Protein AF-A0A6N6RHZ3-F1 (afdb_monomer)

pLDDT: mean 73.31, std 21.31, range [30.48, 98.81]

Sequence (665 aa):
MYFFDSHFHVQNLTHPNIENFIDRLRNESRIARLLTEEISESFINNAINIAAFSAPLVLPLLGVLGPVAGLVRLINRVFDRDEDAKPTKAHLYIINLLLLMNRPIDVYLEEVNEDVLKLIQLEALKIGNQSFDKVAVSALIMDYTDRDYTQSEAISNFQYARVGKPVVRQTEDLLTGMKRFNESQGNNVKLTVMPFLGMNPENYGFVDDQPKKVQLPIHLNLNSLPDAWVTGPAMKLLYTPSTKLLVWTQDSMSQTEFDALTNALQTDGVSEEVVRRAKALLTDLQMSVGGERSVKQVYITQKFNIPSSLEGKCKVEDAEGGGVHLNWTAADMTEIDRKALQNAIPKPNEHSDAKARAERAYNLGRVEFLFKQLDAQHNSDTPTLNELLDKYFGDAPPSIQTLESNQTAWTGKMEDVGRGVFLGVKLYPPLGFDPYPEGTPDINPRKARVLHLYSFCSQRGIPLTVHTSSGGFQLMSSERHELYTSPKRWLPVMERFPNLRINFAHCGIQNADMDSDHDWKKILFEQIICKPVKPHGMSASDWSDLLENPNTDPSEISWAHPNAYADLSDLLNTKEAYKQFSRGMRALDLTDVQWKHLRSRLLFGSDFMINLRECASYVDYISQYTINKYDVWADVSGDRLKFNDDDFRFQMAHTNPMRFHFGGI

Solvent-accessible surface area (backbone atoms only — not comparable to full-atom values): 37389 Å² total; per-residue (Å²): 92,62,37,37,30,68,30,24,49,76,72,36,68,71,44,58,46,61,64,55,52,50,54,46,60,58,70,34,69,69,51,58,54,37,63,70,44,74,61,54,69,69,57,55,51,50,56,49,53,60,52,58,75,48,75,88,53,66,74,63,44,64,69,44,46,57,58,49,51,51,47,48,29,50,49,26,53,70,61,78,40,62,58,86,56,78,74,23,55,35,52,57,18,46,51,50,37,53,56,52,23,69,40,58,58,23,61,47,51,46,58,51,30,53,38,52,47,50,29,47,76,67,69,40,43,27,38,79,94,48,68,36,72,30,40,36,34,27,29,47,39,68,37,52,60,55,76,79,71,67,69,56,81,89,48,70,79,45,93,78,67,67,76,41,39,43,38,69,59,52,48,50,48,46,45,51,15,42,22,52,34,58,68,71,45,64,91,71,70,38,59,43,78,39,32,20,48,36,50,51,63,81,81,38,44,53,97,83,65,60,94,63,68,55,70,50,75,46,82,60,59,77,87,42,51,46,69,93,73,52,76,66,103,68,87,85,88,79,80,51,93,92,70,82,59,85,87,87,90,70,100,73,82,56,70,73,57,53,54,53,55,57,52,58,52,70,73,68,85,56,57,67,71,56,50,52,52,52,50,52,54,52,51,55,56,63,69,51,78,84,63,98,73,87,84,91,83,85,87,84,88,69,78,81,75,68,54,77,93,42,65,84,37,52,41,84,43,82,36,94,88,76,34,42,29,39,40,35,72,59,94,81,79,47,77,66,57,52,53,51,52,57,68,62,51,72,64,62,52,101,82,53,55,75,62,47,49,52,50,42,52,50,52,46,40,51,52,52,36,50,52,52,52,52,52,56,71,68,39,90,81,61,65,32,51,63,58,52,47,49,45,32,43,58,78,44,51,43,53,72,68,46,36,62,72,34,47,58,62,64,81,88,49,76,88,72,57,46,58,23,56,38,51,31,39,22,37,50,21,37,50,72,36,61,74,60,46,74,74,52,48,91,80,25,58,65,30,41,41,49,51,48,52,50,50,51,25,31,76,32,48,30,21,34,38,32,54,14,29,63,62,80,74,64,79,63,56,69,69,58,32,46,54,33,16,33,46,71,44,42,50,69,52,42,72,74,41,33,66,31,27,35,30,36,30,42,55,33,29,49,86,84,43,47,43,57,82,45,71,39,38,43,40,38,45,50,65,40,48,44,22,71,50,82,61,88,90,61,52,74,64,64,50,50,54,53,43,62,32,76,79,46,55,52,85,81,52,52,51,57,21,79,35,39,33,29,23,48,29,67,51,70,87,44,34,64,40,45,50,30,38,52,50,18,58,66,64,52,93,63,44,56,25,36,52,59,41,45,60,63,28,35,29,34,20,50,32,35,58,68,37,25,55,80,36,92,43,71,51,56,55,50,41,64,74,31,42,87,47,76,81,42,46,69,87,54,88,89,56,87,81,46,83,78,37,43,69,56,49,42,30,16,26,32,56,26,44,47,32,56,61,64,71,56,134

Mean predicted aligned error: 15.58 Å

Radius of gyration: 31.31 Å; Cα contacts (8 Å, |Δi|>4): 985; chains: 1; bounding box: 103×58×77 Å

Foldseek 3Di:
DEFEFAFAAQAAPQFDQVVLVLVQCQPQVVLVVQQPAADDPVNVVVVVVVVVVVPPCVVVVVVVVVVLLVQQLVVCVSNVHDSPDDDTPLSLLVVLLNVLSNDQSLVNVVVVLVLVVVCVVVQLCFFDVGHHQAYEYAHEQAALPFLLFQDDPVCVPPPPSDRGDGLVVRVLSNLVSLQNNPVVCPPSHRYFYAYARHDQLVVFAAPPVDVDFDKDFQFDDQLQAPVVSVDPDDDDADDDPVPPDHDDDDLDDDPVRVVVVLVVCVPDPHDPVSSVVVVVVVVVSHVPPPDDDDDPDDQDDDDLPQPPVCVVQWDWDADDPRTIMITGDDLDADPVSLVSQLVSQHDGPPPHDPVSVVSNSSSNSVSSSVVVVSVSVVPPPGHHPVRVCCFAANQAFDDPVLCVVCSNQDPSDPVSRGYNVHLAHEYEQLSPRALADDDDCVVPVSNVSNLVVQVRCLRRVRAYEYEQELRDSHSDDSVSSCNRNACVSCLVVCQVRLSHQYEHEQQNYYPLQLQDQDPSNQCQQDVAQLPFDDDPPDDPVVVVCQQQPLPRALVVTHHSRLNYAYENELQQLALVSLVRNLNNVVSHPGHNNSLNSNLLRYAYHHNPPVNSSPAVDPSSRVSLLRPPDCRRQPPDPPRSQRSSDSVSSCSRRPVSCCCSRRPHD

InterPro domains:
  IPR006680 Amidohydrolase-related [PF04909] (414-613)
  IPR032466 Metal-dependent hydrolase [SSF51556] (422-631)

Organism: NCBI:txid911197

Structure (mmCIF, N/CA/C/O backbone):
data_AF-A0A6N6RHZ3-F1
#
_entry.id   AF-A0A6N6RHZ3-F1
#
loop_
_atom_site.group_PDB
_atom_site.id
_atom_site.type_symbol
_atom_site.label_atom_id
_atom_site.label_alt_id
_atom_site.label_comp_id
_atom_site.label_asym_id
_atom_site.label_entity_id
_atom_site.label_seq_id
_atom_site.pdbx_PDB_ins_code
_atom_site.Cartn_x
_atom_site.Cartn_y
_atom_site.Cartn_z
_atom_site.occupancy
_atom_site.B_iso_or_equiv
_atom_site.auth_seq_id
_atom_site.auth_comp_id
_atom_site.auth_asym_id
_atom_site.auth_atom_id
_atom_site.pdbx_PDB_model_num
ATOM 1 N N . MET A 1 1 ? -24.014 -1.697 0.496 1.00 93.12 1 MET A N 1
ATOM 2 C CA . MET A 1 1 ? -22.871 -1.299 -0.354 1.00 93.12 1 MET A CA 1
ATOM 3 C C . MET A 1 1 ? -21.670 -0.922 0.511 1.00 93.12 1 MET A C 1
ATOM 5 O O . MET A 1 1 ? -21.871 -0.363 1.583 1.00 93.12 1 MET A O 1
ATOM 9 N N . TYR A 1 2 ? -20.451 -1.246 0.067 1.00 95.75 2 TYR A N 1
ATOM 10 C CA . TYR A 1 2 ? -19.198 -0.954 0.780 1.00 95.75 2 TYR A CA 1
ATOM 11 C C . TYR A 1 2 ? -18.564 0.361 0.326 1.00 95.75 2 TYR A C 1
ATOM 13 O O . TYR A 1 2 ? -18.419 0.571 -0.873 1.00 95.75 2 TYR A O 1
ATOM 21 N N . PHE A 1 3 ? -18.129 1.196 1.263 1.00 97.50 3 PHE A N 1
ATOM 22 C CA . PHE A 1 3 ? -17.104 2.210 1.021 1.00 97.50 3 PHE A CA 1
ATOM 23 C C . PHE A 1 3 ? -15.737 1.574 1.301 1.00 97.50 3 PHE A C 1
ATOM 25 O O . PHE A 1 3 ? -15.534 1.021 2.379 1.00 97.50 3 PHE A O 1
ATOM 32 N N . PHE A 1 4 ? -14.811 1.608 0.351 1.00 97.88 4 PHE A N 1
ATOM 33 C CA . PHE A 1 4 ? -13.488 1.010 0.494 1.00 97.88 4 PHE A CA 1
ATOM 34 C C . PHE A 1 4 ? -12.438 2.058 0.828 1.00 97.88 4 PHE A C 1
ATOM 36 O O . PHE A 1 4 ? -12.252 3.029 0.099 1.00 97.88 4 PHE A O 1
ATOM 43 N N . ASP A 1 5 ? -11.695 1.779 1.888 1.00 97.69 5 ASP A N 1
ATOM 44 C CA . ASP A 1 5 ? -10.431 2.415 2.210 1.00 97.69 5 ASP A CA 1
ATOM 45 C C . ASP A 1 5 ? -9.295 1.449 1.857 1.00 97.69 5 ASP A C 1
ATOM 47 O O . ASP A 1 5 ? -9.061 0.444 2.535 1.00 97.69 5 ASP A O 1
ATOM 51 N N . SER A 1 6 ? -8.620 1.715 0.739 1.00 97.75 6 SER A N 1
ATOM 52 C CA . SER A 1 6 ? -7.613 0.802 0.178 1.00 97.75 6 SER A CA 1
ATOM 53 C C . SER A 1 6 ? -6.260 0.890 0.892 1.00 97.75 6 SER A C 1
ATOM 55 O O . SER A 1 6 ? -5.349 0.128 0.570 1.00 97.75 6 SER A O 1
ATOM 57 N N . HIS A 1 7 ? -6.116 1.798 1.864 1.00 97.50 7 HIS A N 1
ATOM 58 C CA . HIS A 1 7 ? -4.868 2.004 2.586 1.00 97.50 7 HIS A CA 1
ATOM 59 C C . HIS A 1 7 ? -5.132 2.397 4.037 1.00 97.50 7 HIS A C 1
ATOM 61 O O . HIS A 1 7 ? -5.377 3.562 4.347 1.00 97.50 7 HIS A O 1
ATOM 67 N N . PHE A 1 8 ? -5.036 1.413 4.928 1.00 95.88 8 PHE A N 1
ATOM 68 C CA . PHE A 1 8 ? -5.319 1.582 6.344 1.00 95.88 8 PHE A CA 1
ATOM 69 C C . PHE A 1 8 ? -4.278 0.825 7.171 1.00 95.88 8 PHE A C 1
ATOM 71 O O . PHE A 1 8 ? -4.044 -0.362 6.972 1.00 95.88 8 PHE A O 1
ATOM 78 N N . HIS A 1 9 ? -3.630 1.489 8.110 1.00 92.81 9 HIS A N 1
ATOM 79 C CA . HIS A 1 9 ? -2.708 0.880 9.053 1.00 92.81 9 HIS A CA 1
ATOM 80 C C . HIS A 1 9 ? -3.419 0.508 10.353 1.00 92.81 9 HIS A C 1
ATOM 82 O O . HIS A 1 9 ? -4.188 1.277 10.921 1.00 92.81 9 HIS A O 1
ATOM 88 N N . VAL A 1 10 ? -3.119 -0.687 10.856 1.00 88.75 10 VAL A N 1
ATOM 89 C CA . VAL A 1 10 ? -3.602 -1.169 12.153 1.00 88.75 10 VAL A CA 1
ATOM 90 C C . VAL A 1 10 ? -2.392 -1.566 12.977 1.00 88.75 10 VAL A C 1
ATOM 92 O O . VAL A 1 10 ? -1.825 -2.637 12.784 1.00 88.75 10 VAL A O 1
ATOM 95 N N . GLN A 1 11 ? -1.953 -0.662 13.847 1.00 85.44 11 GLN A N 1
ATOM 96 C CA . GLN A 1 11 ? -0.746 -0.838 14.645 1.00 85.44 11 GLN A CA 1
ATOM 97 C C . GLN A 1 11 ? -0.853 -0.088 15.974 1.00 85.44 11 GLN A C 1
ATOM 99 O O . GLN A 1 11 ? -1.584 0.890 16.098 1.00 85.44 11 GLN A O 1
ATOM 104 N N . ASN A 1 12 ? -0.092 -0.543 16.966 1.00 84.06 12 ASN A N 1
ATOM 105 C CA . ASN A 1 12 ? 0.076 0.128 18.258 1.00 84.06 12 ASN A CA 1
ATOM 106 C C . ASN A 1 12 ? 1.553 0.522 18.461 1.00 84.06 12 ASN A C 1
ATOM 108 O O . ASN A 1 12 ? 2.413 0.133 17.670 1.00 84.06 12 ASN A O 1
ATOM 112 N N . LEU A 1 13 ? 1.877 1.242 19.540 1.00 80.06 13 LEU A N 1
ATOM 113 C CA . LEU A 1 13 ? 3.241 1.717 19.843 1.00 80.06 13 LEU A CA 1
ATOM 114 C C . LEU A 1 13 ? 4.293 0.601 19.951 1.00 80.06 13 LEU A C 1
ATOM 116 O O . LEU A 1 13 ? 5.486 0.883 19.922 1.00 80.06 13 LEU A O 1
ATOM 120 N N . THR A 1 14 ? 3.879 -0.663 20.081 1.00 77.75 14 THR A N 1
ATOM 121 C CA . THR A 1 14 ? 4.808 -1.801 20.129 1.00 77.75 14 THR A CA 1
ATOM 122 C C . THR A 1 14 ? 5.242 -2.297 18.751 1.00 77.75 14 THR A C 1
ATOM 124 O O . THR A 1 14 ? 6.130 -3.142 18.692 1.00 77.75 14 THR A O 1
ATOM 127 N N . HIS A 1 15 ? 4.622 -1.818 17.665 1.00 75.25 15 HIS A N 1
ATOM 128 C CA . HIS A 1 15 ? 4.906 -2.266 16.300 1.00 75.25 15 HIS A CA 1
ATOM 129 C C . HIS A 1 15 ? 6.167 -1.600 15.713 1.00 75.25 15 HIS A C 1
ATOM 131 O O . HIS A 1 15 ? 7.141 -2.324 15.476 1.00 75.25 15 HIS A O 1
ATOM 137 N N . PRO A 1 16 ? 6.198 -0.266 15.493 1.00 67.25 16 PRO A N 1
ATOM 138 C CA . PRO A 1 16 ? 7.362 0.399 14.914 1.00 67.25 16 PRO A CA 1
ATOM 139 C C . PRO A 1 16 ? 8.516 0.524 15.919 1.00 67.25 16 PRO A C 1
ATOM 141 O O . PRO A 1 16 ? 8.318 0.484 17.135 1.00 67.25 16 PRO A O 1
ATOM 144 N N . ASN A 1 17 ? 9.732 0.770 15.414 1.00 67.12 17 ASN A N 1
ATOM 145 C CA . ASN A 1 17 ? 10.791 1.320 16.263 1.00 67.12 17 ASN A CA 1
ATOM 146 C C . ASN A 1 17 ? 10.408 2.763 16.636 1.00 67.12 17 ASN A C 1
ATOM 148 O O . ASN A 1 17 ? 10.343 3.636 15.770 1.00 67.12 17 ASN A O 1
ATOM 152 N N . ILE A 1 18 ? 10.154 2.997 17.925 1.00 67.00 18 ILE A N 1
ATOM 153 C CA . ILE A 1 18 ? 9.704 4.290 18.448 1.00 67.00 18 ILE A CA 1
ATOM 154 C C . ILE A 1 18 ? 10.689 5.432 18.157 1.00 67.00 18 ILE A C 1
ATOM 156 O O . ILE A 1 18 ? 10.247 6.554 17.948 1.00 67.00 18 ILE A O 1
ATOM 160 N N . GLU A 1 19 ? 11.994 5.156 18.085 1.00 63.00 19 GLU A N 1
ATOM 161 C CA . GLU A 1 19 ? 13.026 6.145 17.747 1.00 63.00 19 GLU A CA 1
ATOM 162 C C . GLU A 1 19 ? 12.822 6.672 16.329 1.00 63.00 19 GLU A C 1
ATOM 164 O O . GLU A 1 19 ? 12.564 7.854 16.148 1.00 63.00 19 GLU A O 1
ATOM 169 N N . ASN A 1 20 ? 12.827 5.785 15.333 1.00 64.50 20 ASN A N 1
ATOM 170 C CA . ASN A 1 20 ? 12.631 6.155 13.929 1.00 64.50 20 ASN A CA 1
ATOM 171 C C . ASN A 1 20 ? 11.246 6.769 13.683 1.00 64.50 20 ASN A C 1
ATOM 173 O O . ASN A 1 20 ? 11.078 7.618 12.809 1.00 64.50 20 ASN A O 1
ATOM 177 N N . PHE A 1 21 ? 10.244 6.356 14.466 1.00 69.94 21 PHE A N 1
ATOM 178 C CA . PHE A 1 21 ? 8.927 6.979 14.444 1.00 69.94 21 PHE A CA 1
ATOM 179 C C . PHE A 1 21 ? 8.989 8.434 14.939 1.00 69.94 21 PHE A C 1
ATOM 181 O O . PHE A 1 21 ? 8.470 9.323 14.268 1.00 69.94 21 PHE A O 1
ATOM 188 N N . ILE A 1 22 ? 9.667 8.698 16.061 1.00 66.50 22 ILE A N 1
ATOM 189 C CA . ILE A 1 22 ? 9.864 10.053 16.602 1.00 66.50 22 ILE A CA 1
ATOM 190 C C . ILE A 1 22 ? 10.751 10.902 15.680 1.00 66.50 22 ILE A C 1
ATOM 192 O O . ILE A 1 22 ? 10.399 12.042 15.384 1.00 66.50 22 ILE A O 1
ATOM 196 N N . ASP A 1 23 ? 11.867 10.361 15.192 1.00 64.38 23 ASP A N 1
ATOM 197 C CA . ASP A 1 23 ? 12.772 11.052 14.268 1.00 64.38 23 ASP A CA 1
ATOM 198 C C . ASP A 1 23 ? 12.048 11.473 12.990 1.00 64.38 23 ASP A C 1
ATOM 200 O O . ASP A 1 23 ? 12.249 12.586 12.495 1.00 64.38 23 ASP A O 1
ATOM 204 N N . ARG A 1 24 ? 11.152 10.618 12.481 1.00 67.00 24 ARG A N 1
ATOM 205 C CA . ARG A 1 24 ? 10.279 10.983 11.370 1.00 67.00 24 ARG A CA 1
ATOM 206 C C . ARG A 1 24 ? 9.366 12.143 11.736 1.00 67.00 24 ARG A C 1
ATOM 208 O O . ARG A 1 24 ? 9.313 13.105 10.976 1.00 67.00 24 ARG A O 1
ATOM 215 N N . LEU A 1 25 ? 8.669 12.062 12.871 1.00 67.19 25 LEU A N 1
ATOM 216 C CA . LEU A 1 25 ? 7.788 13.143 13.307 1.00 67.19 25 LEU A CA 1
ATOM 217 C C . LEU A 1 25 ? 8.551 14.477 13.357 1.00 67.19 25 LEU A C 1
ATOM 219 O O . LEU A 1 25 ? 8.047 15.468 12.837 1.00 67.19 25 LEU A O 1
ATOM 223 N N . ARG A 1 26 ? 9.786 14.491 13.883 1.00 63.38 26 ARG A N 1
ATOM 224 C CA . ARG A 1 26 ? 10.642 15.690 13.958 1.00 63.38 26 ARG A CA 1
ATOM 225 C C . ARG A 1 26 ? 11.016 16.257 12.587 1.00 63.38 26 ARG A C 1
ATOM 227 O O . ARG A 1 26 ? 11.005 17.472 12.406 1.00 63.38 26 ARG A O 1
ATOM 234 N N . ASN A 1 27 ? 11.368 15.394 11.637 1.00 59.69 27 ASN A N 1
ATOM 235 C CA . ASN A 1 27 ? 11.989 15.801 10.375 1.00 59.69 27 ASN A CA 1
ATOM 236 C C . ASN A 1 27 ? 10.990 15.999 9.215 1.00 59.69 27 ASN A C 1
ATOM 238 O O . ASN A 1 27 ? 11.390 16.386 8.116 1.00 59.69 27 ASN A O 1
ATOM 242 N N . GLU A 1 28 ? 9.695 15.742 9.419 1.00 66.25 28 GLU A N 1
ATOM 243 C CA . GLU A 1 28 ? 8.674 15.887 8.377 1.00 66.25 28 GLU A CA 1
ATOM 244 C C . GLU A 1 28 ? 8.301 17.370 8.173 1.00 66.25 28 GLU A C 1
ATOM 246 O O . GLU A 1 28 ? 7.706 18.027 9.030 1.00 66.25 28 GLU A O 1
ATOM 251 N N . SER A 1 29 ? 8.633 17.917 6.998 1.00 56.56 29 SER A N 1
ATOM 252 C CA . SER A 1 29 ? 8.477 19.347 6.665 1.00 56.56 29 SER A CA 1
ATOM 253 C C . SER A 1 29 ? 7.040 19.872 6.804 1.00 56.56 29 SER A C 1
ATOM 255 O O . SER A 1 29 ? 6.823 21.043 7.123 1.00 56.56 29 SER A O 1
ATOM 257 N N . ARG A 1 30 ? 6.037 19.004 6.618 1.00 62.06 30 ARG A N 1
ATOM 258 C CA . ARG A 1 30 ? 4.618 19.335 6.831 1.00 62.06 30 ARG A CA 1
ATOM 259 C C . ARG A 1 30 ? 4.277 19.531 8.308 1.00 62.06 30 ARG A C 1
ATOM 261 O O . ARG A 1 30 ? 3.540 20.463 8.632 1.00 62.06 30 ARG A O 1
ATOM 268 N N . ILE A 1 31 ? 4.855 18.723 9.199 1.00 60.12 31 ILE A N 1
ATOM 269 C CA . ILE A 1 31 ? 4.696 18.868 10.652 1.00 60.12 31 ILE A CA 1
ATOM 270 C C . ILE A 1 31 ? 5.366 20.166 11.110 1.00 60.12 31 ILE A C 1
ATOM 272 O O . ILE A 1 31 ? 4.752 20.938 11.845 1.00 60.12 31 ILE A O 1
ATOM 276 N N . ALA A 1 32 ? 6.559 20.477 10.590 1.00 59.31 32 ALA A N 1
ATOM 277 C CA . ALA A 1 32 ? 7.241 21.746 10.853 1.00 59.31 32 ALA A CA 1
ATOM 278 C C . ALA A 1 32 ? 6.367 22.970 10.515 1.00 59.31 32 ALA A C 1
ATOM 280 O O . ALA A 1 32 ? 6.318 23.924 11.290 1.00 59.31 32 ALA A O 1
ATOM 281 N N . ARG A 1 33 ? 5.595 22.925 9.417 1.00 59.41 33 ARG A N 1
ATOM 282 C CA . ARG A 1 33 ? 4.633 23.988 9.073 1.00 59.41 33 ARG A CA 1
ATOM 283 C C . ARG A 1 33 ? 3.492 24.094 10.093 1.00 59.41 33 ARG A C 1
ATOM 285 O O . ARG A 1 33 ? 3.208 25.187 10.572 1.00 59.41 33 ARG A O 1
ATOM 292 N N . LEU A 1 34 ? 2.873 22.977 10.478 1.00 54.47 34 LEU A N 1
ATOM 293 C CA . LEU A 1 34 ? 1.780 22.952 11.470 1.00 54.47 34 LEU A CA 1
ATOM 294 C C . LEU A 1 34 ? 2.236 23.325 12.890 1.00 54.47 34 LEU A C 1
ATOM 296 O O . LEU A 1 34 ? 1.428 23.734 13.727 1.00 54.47 34 LEU A O 1
ATOM 300 N N . LEU A 1 35 ? 3.533 23.210 13.176 1.00 53.66 35 LEU A N 1
ATOM 301 C CA . LEU A 1 35 ? 4.139 23.687 14.416 1.00 53.66 35 LEU A CA 1
ATOM 302 C C . LEU A 1 35 ? 4.227 25.220 14.493 1.00 53.66 35 LEU A C 1
ATOM 304 O O . LEU A 1 35 ? 4.443 25.731 15.589 1.00 53.66 35 LEU A O 1
ATOM 308 N N . THR A 1 36 ? 4.010 25.944 13.390 1.00 53.44 36 THR A N 1
ATOM 309 C CA . THR A 1 36 ? 3.984 27.421 13.363 1.00 53.44 36 THR A CA 1
ATOM 310 C C . THR A 1 36 ? 2.580 28.025 13.476 1.00 53.44 36 THR A C 1
ATOM 312 O O . THR A 1 36 ? 2.447 29.217 13.741 1.00 53.44 36 THR A O 1
ATOM 315 N N . GLU A 1 37 ? 1.523 27.219 13.328 1.00 55.88 37 GLU A N 1
ATOM 316 C CA . GLU A 1 37 ? 0.134 27.678 13.439 1.00 55.88 37 GLU A CA 1
ATOM 317 C C . GLU A 1 37 ? -0.323 27.673 14.910 1.00 55.88 37 GLU A C 1
ATOM 319 O O . GLU A 1 37 ? -0.579 26.621 15.509 1.00 55.88 37 GLU A O 1
ATOM 324 N N . GLU A 1 38 ? -0.415 28.861 15.517 1.00 55.84 38 GLU A N 1
ATOM 325 C CA . GLU A 1 38 ? -0.944 29.022 16.874 1.00 55.84 38 GLU A CA 1
ATOM 326 C C . GLU A 1 38 ? -2.440 28.673 16.940 1.00 55.84 38 GLU A C 1
ATOM 328 O O . GLU A 1 38 ? -3.233 29.022 16.062 1.00 55.84 38 GLU A O 1
ATOM 333 N N . ILE A 1 39 ? -2.854 27.990 18.012 1.00 54.38 39 ILE A N 1
ATOM 334 C CA . ILE A 1 39 ? -4.270 27.698 18.245 1.00 54.38 39 ILE A CA 1
ATOM 335 C C . ILE A 1 39 ? -4.979 29.010 18.601 1.00 54.38 39 ILE A C 1
ATOM 337 O O . ILE A 1 39 ? -4.653 29.639 19.606 1.00 54.38 39 ILE A O 1
ATOM 341 N N . SER A 1 40 ? -5.979 29.409 17.809 1.00 50.03 40 SER A N 1
ATOM 342 C CA . SER A 1 40 ? -6.798 30.580 18.148 1.00 50.03 40 SER A CA 1
ATOM 343 C C . SER A 1 40 ? -7.541 30.370 19.475 1.00 50.03 40 SER A C 1
ATOM 345 O O . SER A 1 40 ? -8.072 29.285 19.733 1.00 50.03 40 SER A O 1
ATOM 347 N N . GLU A 1 41 ? -7.662 31.421 20.291 1.00 48.81 41 GLU A N 1
ATOM 348 C CA . GLU A 1 41 ? -8.409 31.371 21.561 1.00 48.81 41 GLU A CA 1
ATOM 349 C C . GLU A 1 41 ? -9.858 30.889 21.372 1.00 48.81 41 GLU A C 1
ATOM 351 O O . GLU A 1 41 ? -10.411 30.211 22.235 1.00 48.81 41 GLU A O 1
ATOM 356 N N . SER A 1 42 ? -10.459 31.149 20.206 1.00 47.22 42 SER A N 1
ATOM 357 C CA . SER A 1 42 ? -11.809 30.682 19.864 1.00 47.22 42 SER A CA 1
ATOM 358 C C . SER A 1 42 ? -11.929 29.153 19.778 1.00 47.22 42 SER A C 1
ATOM 360 O O . SER A 1 42 ? -12.940 28.592 20.199 1.00 47.22 42 SER A O 1
ATOM 362 N N . PHE A 1 43 ? -10.892 28.463 19.291 1.00 45.50 43 PHE A N 1
ATOM 363 C CA . PHE A 1 43 ? -10.870 27.002 19.190 1.00 45.50 43 PHE A CA 1
ATOM 364 C C . PHE A 1 43 ? -10.731 26.359 20.572 1.00 45.50 43 PHE A C 1
ATOM 366 O O . PHE A 1 43 ? -11.443 25.406 20.882 1.00 45.50 43 PHE A O 1
ATOM 373 N N . ILE A 1 44 ? -9.873 26.931 21.424 1.00 47.28 44 ILE A N 1
ATOM 374 C CA . ILE A 1 44 ? -9.712 26.517 22.825 1.00 47.28 44 ILE A CA 1
ATOM 375 C C . ILE A 1 44 ? -11.038 26.691 23.571 1.00 47.28 44 ILE A C 1
ATOM 377 O O . ILE A 1 44 ? -11.512 25.757 24.211 1.00 47.28 44 ILE A O 1
ATOM 381 N N . ASN A 1 45 ? -11.688 27.846 23.414 1.00 45.19 45 ASN A N 1
ATOM 382 C CA . ASN A 1 45 ? -12.975 28.123 24.047 1.00 45.19 45 ASN A CA 1
ATOM 383 C C . ASN A 1 45 ? -14.088 27.191 23.541 1.00 45.19 45 ASN A C 1
ATOM 385 O O . ASN A 1 45 ? -14.902 26.736 24.338 1.00 45.19 45 ASN A O 1
ATOM 389 N N . ASN A 1 46 ? -14.103 26.828 22.254 1.00 46.28 46 ASN A N 1
ATOM 390 C CA . ASN A 1 46 ? -15.057 25.852 21.720 1.00 46.28 46 ASN A CA 1
ATOM 391 C C . ASN A 1 46 ? -14.805 24.428 22.238 1.00 46.28 46 ASN A C 1
ATOM 393 O O . ASN A 1 46 ? -15.760 23.754 22.617 1.00 46.28 46 ASN A O 1
ATOM 397 N N . ALA A 1 47 ? -13.550 23.980 22.320 1.00 41.97 47 ALA A N 1
ATOM 398 C CA . ALA A 1 47 ? -13.207 22.680 22.901 1.00 41.97 47 ALA A CA 1
ATOM 399 C C . ALA A 1 47 ? -13.581 22.605 24.395 1.00 41.97 47 ALA A C 1
ATOM 401 O O . ALA A 1 47 ? -14.133 21.602 24.850 1.00 41.97 47 ALA A O 1
ATOM 402 N N . ILE A 1 48 ? -13.359 23.693 25.141 1.00 45.34 48 ILE A N 1
ATOM 403 C CA . ILE A 1 48 ? -13.772 23.831 26.545 1.00 45.34 48 ILE A CA 1
ATOM 404 C C . ILE A 1 48 ? -15.301 23.831 26.674 1.00 45.34 48 ILE A C 1
ATOM 406 O O . ILE A 1 48 ? -15.834 23.149 27.544 1.00 45.34 48 ILE A O 1
ATOM 410 N N . ASN A 1 49 ? -16.023 24.535 25.798 1.00 40.91 49 ASN A N 1
ATOM 411 C CA . ASN A 1 49 ? -17.490 24.577 25.815 1.00 40.91 49 ASN A CA 1
ATOM 412 C C . ASN A 1 49 ? -18.124 23.217 25.476 1.00 40.91 49 ASN A C 1
ATOM 414 O O . ASN A 1 49 ? -19.136 22.852 26.071 1.00 40.91 49 ASN A O 1
ATOM 418 N N . ILE A 1 50 ? -17.513 22.444 24.572 1.00 41.94 50 ILE A N 1
ATOM 419 C CA . ILE A 1 50 ? -17.922 21.062 24.274 1.00 41.94 50 ILE A CA 1
ATOM 420 C C . ILE A 1 50 ? -17.692 20.164 25.501 1.00 41.94 50 ILE A C 1
ATOM 422 O O . ILE A 1 50 ? -18.579 19.399 25.874 1.00 41.94 50 ILE A O 1
ATOM 426 N N . ALA A 1 51 ? -16.555 20.311 26.188 1.00 37.50 51 ALA A N 1
ATOM 427 C CA . ALA A 1 51 ? -16.266 19.583 27.426 1.00 37.50 51 ALA A CA 1
ATOM 428 C C . ALA A 1 51 ? -17.177 19.996 28.606 1.00 37.50 51 ALA A C 1
ATOM 430 O O . ALA A 1 51 ? -17.487 19.175 29.472 1.00 37.50 51 ALA A O 1
ATOM 431 N N . ALA A 1 52 ? -17.650 21.247 28.633 1.00 36.59 52 ALA A N 1
ATOM 432 C CA . ALA A 1 52 ? -18.525 21.781 29.679 1.00 36.59 52 ALA A CA 1
ATOM 433 C C . ALA A 1 52 ? -19.961 21.220 29.634 1.00 36.59 52 ALA A C 1
ATOM 435 O O . ALA A 1 52 ? -20.641 21.213 30.660 1.00 36.59 52 ALA A O 1
ATOM 436 N N . PHE A 1 53 ? -20.414 20.689 28.492 1.00 40.38 53 PHE A N 1
ATOM 437 C CA . PHE A 1 53 ? -21.716 20.012 28.382 1.00 40.38 53 PHE A CA 1
ATOM 438 C C . PHE A 1 53 ? -21.715 18.571 28.934 1.00 40.38 53 PHE A C 1
ATOM 440 O O . PHE A 1 53 ? -22.779 17.998 29.167 1.00 40.38 53 PHE A O 1
ATOM 447 N N . SER A 1 54 ? -20.542 18.007 29.237 1.00 39.59 54 SER A N 1
ATOM 448 C CA . SER A 1 54 ? -20.357 16.737 29.958 1.00 39.59 54 SER A CA 1
ATOM 449 C C . SER A 1 54 ? -19.970 16.993 31.423 1.00 39.59 54 SER A C 1
ATOM 451 O O . SER A 1 54 ? -18.834 16.792 31.852 1.00 39.59 54 SER A O 1
ATOM 453 N N . ALA A 1 55 ? -20.933 17.486 32.203 1.00 34.66 55 ALA A N 1
ATOM 454 C CA . ALA A 1 55 ? -20.720 18.095 33.518 1.00 34.66 55 ALA A CA 1
ATOM 455 C C . ALA A 1 55 ? -20.101 17.239 34.661 1.00 34.66 55 ALA A C 1
ATOM 457 O O . ALA A 1 55 ? -19.696 17.855 35.647 1.00 34.66 55 ALA A O 1
ATOM 458 N N . PRO A 1 56 ? -19.924 15.896 34.616 1.00 38.94 56 PRO A N 1
ATOM 459 C CA . PRO A 1 56 ? -19.182 15.208 35.684 1.00 38.94 56 PRO A CA 1
ATOM 460 C C . PRO A 1 56 ? -17.653 15.133 35.483 1.00 38.94 56 PRO A C 1
ATOM 462 O O . PRO A 1 56 ? -16.963 14.630 36.365 1.00 38.94 56 PRO A O 1
ATOM 465 N N . LEU A 1 57 ? -17.092 15.596 34.356 1.00 38.84 57 LEU A N 1
ATOM 466 C CA . LEU A 1 57 ? -15.697 15.300 33.959 1.00 38.84 57 LEU A CA 1
ATOM 467 C C . LEU A 1 57 ? -14.666 16.416 34.214 1.00 38.84 57 LEU A C 1
ATOM 469 O O . LEU A 1 57 ? -13.472 16.214 33.991 1.00 38.84 57 LEU A O 1
ATOM 473 N N . VAL A 1 58 ? -15.082 17.582 34.713 1.00 38.19 58 VAL A N 1
ATOM 474 C CA . VAL A 1 58 ? -14.210 18.773 34.771 1.00 38.19 58 VAL A CA 1
ATOM 475 C C . VAL A 1 58 ? -13.202 18.739 35.937 1.00 38.19 58 VAL A C 1
ATOM 477 O O . VAL A 1 58 ? -12.105 19.279 35.816 1.00 38.19 58 VAL A O 1
ATOM 480 N N . LEU A 1 59 ? -13.498 18.044 37.042 1.00 34.88 59 LEU A N 1
ATOM 481 C CA . LEU A 1 59 ? -12.569 17.913 38.180 1.00 34.88 59 LEU A CA 1
ATOM 482 C C . LEU A 1 59 ? -11.416 16.908 37.955 1.00 34.88 59 LEU A C 1
ATOM 484 O O . LEU A 1 59 ? -10.288 17.227 38.333 1.00 34.88 59 LEU A O 1
ATOM 488 N N . PRO A 1 60 ? -11.615 15.755 37.283 1.00 42.56 60 PRO A N 1
ATOM 489 C CA . PRO A 1 60 ? -10.509 14.916 36.810 1.00 42.56 60 PRO A CA 1
ATOM 490 C C . PRO A 1 60 ? -9.621 15.608 35.763 1.00 42.56 60 PRO A C 1
ATOM 492 O O . PRO A 1 60 ? -8.426 15.332 35.698 1.00 42.56 60 PRO A O 1
ATOM 495 N N . LEU A 1 61 ? -10.171 16.542 34.976 1.00 32.59 61 LEU A N 1
ATOM 496 C CA . LEU A 1 61 ? -9.450 17.231 33.900 1.00 32.59 61 LEU A CA 1
ATOM 497 C C . LEU A 1 61 ? -8.280 18.092 34.414 1.00 32.59 61 LEU A C 1
ATOM 499 O O . LEU A 1 61 ? -7.240 18.157 33.767 1.00 32.59 61 LEU A O 1
ATOM 503 N N . LEU A 1 62 ? -8.389 18.686 35.609 1.00 35.44 62 LEU A N 1
ATOM 504 C CA . LEU A 1 62 ? -7.283 19.419 36.249 1.00 35.44 62 LEU A CA 1
ATOM 505 C C . LEU A 1 62 ? -6.138 18.494 36.703 1.00 35.44 62 LEU A C 1
ATOM 507 O O . LEU A 1 62 ? -4.978 18.901 36.672 1.00 35.44 62 LEU A O 1
ATOM 511 N N . GLY A 1 63 ? -6.439 17.233 37.034 1.00 39.62 63 GLY A N 1
ATOM 512 C CA . GLY A 1 63 ? -5.438 16.182 37.260 1.00 39.62 63 GLY A CA 1
ATOM 513 C C . GLY A 1 63 ? -4.813 15.634 35.969 1.00 39.62 63 GLY A C 1
ATOM 514 O O . GLY A 1 63 ? -3.723 15.072 36.013 1.00 39.62 63 GLY A O 1
ATOM 515 N N . VAL A 1 64 ? -5.469 15.840 34.820 1.00 40.38 64 VAL A N 1
ATOM 516 C CA . VAL A 1 64 ? -4.986 15.497 33.467 1.00 40.38 64 VAL A CA 1
ATOM 517 C C . VAL A 1 64 ? -4.185 16.648 32.842 1.00 40.38 64 VAL A C 1
ATOM 519 O O . VAL A 1 64 ? -3.280 16.401 32.049 1.00 40.38 64 VAL A O 1
ATOM 522 N N . LEU A 1 65 ? -4.420 17.898 33.253 1.00 39.62 65 LEU A N 1
ATOM 523 C CA . LEU A 1 65 ? -3.687 19.065 32.752 1.00 39.62 65 LEU A CA 1
ATOM 524 C C . LEU A 1 65 ? -2.197 19.053 33.120 1.00 39.62 65 LEU A C 1
ATOM 526 O O . LEU A 1 65 ? -1.389 19.510 32.322 1.00 39.62 65 LEU A O 1
ATOM 530 N N . GLY A 1 66 ? -1.806 18.484 34.264 1.00 46.69 66 GLY A N 1
ATOM 531 C CA . GLY A 1 66 ? -0.392 18.270 34.609 1.00 46.69 66 GLY A CA 1
ATOM 532 C C . GLY A 1 66 ? 0.318 17.296 33.652 1.00 46.69 66 GLY A C 1
ATOM 533 O O . GLY A 1 66 ? 1.337 17.664 33.068 1.00 46.69 66 GLY A O 1
ATOM 534 N N . PRO A 1 67 ? -0.227 16.084 33.431 1.00 50.56 67 PRO A N 1
ATOM 535 C CA . PRO A 1 67 ? 0.240 15.146 32.410 1.00 50.56 67 PRO A CA 1
ATOM 536 C C . PRO A 1 67 ? 0.237 15.718 30.990 1.00 50.56 67 PRO A C 1
ATOM 538 O O . PRO A 1 67 ? 1.197 15.509 30.258 1.00 50.56 67 PRO A O 1
ATOM 541 N N . VAL A 1 68 ? -0.796 16.477 30.604 1.00 51.66 68 VAL A N 1
ATOM 542 C CA . VAL A 1 68 ? -0.877 17.113 29.279 1.00 51.66 68 VAL A CA 1
ATOM 543 C C . VAL A 1 68 ? 0.144 18.241 29.146 1.00 51.66 68 VAL A C 1
ATOM 545 O O . VAL A 1 68 ? 0.815 18.311 28.126 1.00 51.66 68 VAL A O 1
ATOM 548 N N . ALA A 1 69 ? 0.343 19.079 30.166 1.00 55.88 69 ALA A N 1
ATOM 549 C CA . ALA A 1 69 ? 1.388 20.104 30.162 1.00 55.88 69 ALA A CA 1
ATOM 550 C C . ALA A 1 69 ? 2.794 19.482 30.135 1.00 55.88 69 ALA A C 1
ATOM 552 O O . ALA A 1 69 ? 3.662 19.955 29.408 1.00 55.88 69 ALA A O 1
ATOM 553 N N . GLY A 1 70 ? 3.011 18.389 30.873 1.00 57.84 70 GLY A N 1
ATOM 554 C CA . GLY A 1 70 ? 4.247 17.607 30.818 1.00 57.84 70 GLY A CA 1
ATOM 555 C C . GLY A 1 70 ? 4.484 16.972 29.446 1.00 57.84 70 GLY A C 1
ATOM 556 O O . GLY A 1 70 ? 5.607 16.997 28.951 1.00 57.84 70 GLY A O 1
ATOM 557 N N . LEU A 1 71 ? 3.430 16.467 28.802 1.00 62.47 71 LEU A N 1
ATOM 558 C CA . LEU A 1 71 ? 3.494 15.895 27.458 1.00 62.47 71 LEU A CA 1
ATOM 559 C C . LEU A 1 71 ? 3.710 16.971 26.389 1.00 62.47 71 LEU A C 1
ATOM 561 O O . LEU A 1 71 ? 4.504 16.762 25.483 1.00 62.47 71 LEU A O 1
ATOM 565 N N . VAL A 1 72 ? 3.081 18.142 26.515 1.00 62.53 72 VAL A N 1
ATOM 566 C CA . VAL A 1 72 ? 3.331 19.301 25.643 1.00 62.53 72 VAL A CA 1
ATOM 567 C C . VAL A 1 72 ? 4.770 19.784 25.798 1.00 62.53 72 VAL A C 1
ATOM 569 O O . VAL A 1 72 ? 5.427 19.992 24.790 1.00 62.53 72 VAL A O 1
ATOM 572 N N . ARG A 1 73 ? 5.302 19.880 27.024 1.00 64.38 73 ARG A N 1
ATOM 573 C CA . ARG A 1 73 ? 6.725 20.190 27.265 1.00 64.38 73 ARG A CA 1
ATOM 574 C C . ARG A 1 73 ? 7.654 19.150 26.651 1.00 64.38 73 ARG A C 1
ATOM 576 O O . ARG A 1 73 ? 8.655 19.511 26.043 1.00 64.38 73 ARG A O 1
ATOM 583 N N . LEU A 1 74 ? 7.318 17.867 26.791 1.00 64.00 74 LEU A N 1
ATOM 584 C CA . LEU A 1 74 ? 8.073 16.774 26.184 1.00 64.00 74 LEU A CA 1
ATOM 585 C C . LEU A 1 74 ? 8.059 16.877 24.656 1.00 64.00 74 LEU A C 1
ATOM 587 O O . LEU A 1 74 ? 9.112 16.757 24.046 1.00 64.00 74 LEU A O 1
ATOM 591 N N . ILE A 1 75 ? 6.900 17.136 24.049 1.00 67.44 75 ILE A N 1
ATOM 592 C CA . ILE A 1 75 ? 6.773 17.331 22.603 1.00 67.44 75 ILE A CA 1
ATOM 593 C C . ILE A 1 75 ? 7.550 18.586 22.180 1.00 67.44 75 ILE A C 1
ATOM 595 O O . ILE A 1 75 ? 8.404 18.476 21.313 1.00 67.44 75 ILE A O 1
ATOM 599 N N . ASN A 1 76 ? 7.374 19.738 22.833 1.00 70.38 76 ASN A N 1
ATOM 600 C CA . ASN A 1 76 ? 8.168 20.944 22.564 1.00 70.38 76 ASN A CA 1
ATOM 601 C C . ASN A 1 76 ? 9.672 20.632 22.574 1.00 70.38 76 ASN A C 1
ATOM 603 O O . ASN A 1 76 ? 10.364 20.973 21.621 1.00 70.38 76 ASN A O 1
ATOM 607 N N . ARG A 1 77 ? 10.156 19.890 23.579 1.00 68.31 77 ARG A N 1
ATOM 608 C CA . ARG A 1 77 ? 11.557 19.459 23.657 1.00 68.31 77 ARG A CA 1
ATOM 609 C C . ARG A 1 77 ? 11.955 18.497 22.530 1.00 68.31 77 ARG A C 1
ATOM 611 O O . ARG A 1 77 ? 13.042 18.631 21.991 1.00 68.31 77 ARG A O 1
ATOM 618 N N . VAL A 1 78 ? 11.099 17.540 22.160 1.00 63.03 78 VAL A N 1
ATOM 619 C CA . VAL A 1 78 ? 11.331 16.614 21.028 1.00 63.03 78 VAL A CA 1
ATOM 620 C C . VAL A 1 78 ? 11.446 17.364 19.695 1.00 63.03 78 VAL A C 1
ATOM 622 O O . VAL A 1 78 ? 12.168 16.925 18.802 1.00 63.03 78 VAL A O 1
ATOM 625 N N . PHE A 1 79 ? 10.755 18.495 19.567 1.00 63.56 79 PHE A N 1
ATOM 626 C CA . PHE A 1 79 ? 10.706 19.321 18.362 1.00 63.56 79 PHE A CA 1
ATOM 627 C C . PHE A 1 79 ? 11.575 20.590 18.442 1.00 63.56 79 PHE A C 1
ATOM 629 O O . PHE A 1 79 ? 11.351 21.518 17.666 1.00 63.56 79 PHE A O 1
ATOM 636 N N . ASP A 1 80 ? 12.539 20.646 19.370 1.00 65.88 80 ASP A N 1
ATOM 637 C CA . ASP A 1 80 ? 13.461 21.777 19.575 1.00 65.88 80 ASP A CA 1
ATOM 638 C C . ASP A 1 80 ? 12.764 23.149 19.719 1.00 65.88 80 ASP A C 1
ATOM 640 O O . ASP A 1 80 ? 13.241 24.186 19.254 1.00 65.88 80 ASP A O 1
ATOM 644 N N . ARG A 1 81 ? 11.606 23.166 20.385 1.00 69.62 81 ARG A N 1
ATOM 645 C CA . ARG A 1 81 ? 10.862 24.377 20.751 1.00 69.62 81 ARG A CA 1
ATOM 646 C C . ARG A 1 81 ? 11.111 24.759 22.206 1.00 69.62 81 ARG A C 1
ATOM 648 O O . ARG A 1 81 ? 11.405 23.908 23.042 1.00 69.62 81 ARG A O 1
ATOM 655 N N . ASP A 1 82 ? 10.918 26.044 22.509 1.00 69.00 82 ASP A N 1
ATOM 656 C CA . ASP A 1 82 ? 10.885 26.545 23.887 1.00 69.00 82 ASP A CA 1
ATOM 657 C C . ASP A 1 82 ? 9.865 25.738 24.715 1.00 69.00 82 ASP A C 1
ATOM 659 O O . ASP A 1 82 ? 8.728 25.525 24.284 1.00 69.00 82 ASP A O 1
ATOM 663 N N . GLU A 1 83 ? 10.278 25.255 25.888 1.00 63.47 83 GLU A N 1
ATOM 664 C CA . GLU A 1 83 ? 9.472 24.381 26.745 1.00 63.47 83 GLU A CA 1
ATOM 665 C C . GLU A 1 83 ? 8.170 25.051 27.191 1.00 63.47 83 GLU A C 1
ATOM 667 O O . GLU A 1 83 ? 7.154 24.369 27.351 1.00 63.47 83 GLU A O 1
ATOM 672 N N . ASP A 1 84 ? 8.181 26.379 27.323 1.00 66.88 84 ASP A N 1
ATOM 673 C CA . ASP A 1 84 ? 7.018 27.173 27.715 1.00 66.88 84 ASP A CA 1
ATOM 674 C C . ASP A 1 84 ? 6.230 27.725 26.508 1.00 66.88 84 ASP A C 1
ATOM 676 O O . ASP A 1 84 ? 5.271 28.486 26.674 1.00 66.88 84 ASP A O 1
ATOM 680 N N . ALA A 1 85 ? 6.575 27.317 25.278 1.00 66.44 85 ALA A N 1
ATOM 681 C CA . ALA A 1 85 ? 5.798 27.664 24.095 1.00 66.44 85 ALA A CA 1
ATOM 682 C C . ALA A 1 85 ? 4.377 27.082 24.169 1.00 66.44 85 ALA A C 1
ATOM 684 O O . ALA A 1 85 ? 4.164 25.923 24.542 1.00 66.44 85 ALA A O 1
ATOM 685 N N . LYS A 1 86 ? 3.387 27.883 23.751 1.00 66.81 86 LYS A N 1
ATOM 686 C CA . LYS A 1 86 ? 1.981 27.462 23.718 1.00 66.81 86 LYS A CA 1
ATOM 687 C C . LYS A 1 86 ? 1.793 26.223 22.822 1.00 66.81 86 LYS A C 1
ATOM 689 O O . LYS A 1 86 ? 2.404 26.155 21.748 1.00 66.81 86 LYS A O 1
ATOM 694 N N . PRO A 1 87 ? 0.911 25.278 23.208 1.00 65.81 87 PRO A N 1
ATOM 695 C CA . PRO A 1 87 ? 0.586 24.128 22.373 1.00 65.81 87 PRO A CA 1
ATOM 696 C C . PRO A 1 87 ? -0.008 24.586 21.037 1.00 65.81 87 PRO A C 1
ATOM 698 O O . PRO A 1 87 ? -0.858 25.475 20.987 1.00 65.81 87 PRO A O 1
ATOM 701 N N . THR A 1 88 ? 0.436 23.959 19.952 1.00 71.00 88 THR A N 1
ATOM 702 C CA . THR A 1 88 ? -0.089 24.183 18.593 1.00 71.00 88 THR A CA 1
ATOM 703 C C . THR A 1 88 ? -1.043 23.074 18.175 1.00 71.00 88 THR A C 1
ATOM 705 O O . THR A 1 88 ? -1.143 22.043 18.840 1.00 71.00 88 THR A O 1
ATOM 708 N N . LYS A 1 89 ? -1.735 23.243 17.044 1.00 70.06 89 LYS A N 1
ATOM 709 C CA . LYS A 1 89 ? -2.647 22.214 16.522 1.00 70.06 89 LYS A CA 1
ATOM 710 C C . LYS A 1 89 ? -1.937 20.869 16.294 1.00 70.06 89 LYS A C 1
ATOM 712 O O . LYS A 1 89 ? -2.475 19.826 16.653 1.00 70.06 89 LYS A O 1
ATOM 717 N N . ALA A 1 90 ? -0.693 20.912 15.808 1.00 69.25 90 ALA A N 1
ATOM 718 C CA . ALA A 1 90 ? 0.164 19.736 15.642 1.00 69.25 90 ALA A CA 1
ATOM 719 C C . ALA A 1 90 ? 0.383 18.954 16.948 1.00 69.25 90 ALA A C 1
ATOM 721 O O . ALA A 1 90 ? 0.387 17.728 16.928 1.00 69.25 90 ALA A O 1
ATOM 722 N N . HIS A 1 91 ? 0.513 19.640 18.092 1.00 71.62 91 HIS A N 1
ATOM 723 C CA . HIS A 1 91 ? 0.666 18.971 19.386 1.00 71.62 91 HIS A CA 1
ATOM 724 C C . HIS A 1 91 ? -0.540 18.093 19.697 1.00 71.62 91 HIS A C 1
ATOM 726 O O . HIS A 1 91 ? -0.382 16.934 20.062 1.00 71.62 91 HIS A O 1
ATOM 732 N N . LEU A 1 92 ? -1.747 18.636 19.528 1.00 75.44 92 LEU A N 1
ATOM 733 C CA . LEU A 1 92 ? -2.980 17.904 19.805 1.00 75.44 92 LEU A CA 1
ATOM 734 C C . LEU A 1 92 ? -3.125 16.688 18.889 1.00 75.44 92 LEU A C 1
ATOM 736 O O . LEU A 1 92 ? -3.501 15.619 19.357 1.00 75.44 92 LEU A O 1
ATOM 740 N N . TYR A 1 93 ? -2.772 16.835 17.616 1.00 80.19 93 TYR A N 1
ATOM 741 C CA . TYR A 1 93 ? -2.790 15.759 16.630 1.00 80.19 93 TYR A CA 1
ATOM 742 C C . TYR A 1 93 ? -1.776 14.648 16.921 1.00 80.19 93 TYR A C 1
ATOM 744 O O . TYR A 1 93 ? -2.135 13.472 16.924 1.00 80.19 93 TYR A O 1
ATOM 752 N N . ILE A 1 94 ? -0.536 14.997 17.272 1.00 76.75 94 ILE A N 1
ATOM 753 C CA . ILE A 1 94 ? 0.480 14.014 17.675 1.00 76.75 94 ILE A CA 1
ATOM 754 C C . ILE A 1 94 ? 0.061 13.305 18.966 1.00 76.75 94 ILE A C 1
ATOM 756 O O . ILE A 1 94 ? 0.172 12.086 19.058 1.00 76.75 94 ILE A O 1
ATOM 760 N N . ILE A 1 95 ? -0.464 14.037 19.954 1.00 78.38 95 ILE A N 1
ATOM 761 C CA . ILE A 1 95 ? -0.991 13.437 21.187 1.00 78.38 95 ILE A CA 1
ATOM 762 C C . ILE A 1 95 ? -2.133 12.473 20.857 1.00 78.38 95 ILE A C 1
ATOM 764 O O . ILE A 1 95 ? -2.139 11.359 21.368 1.00 78.38 95 ILE A O 1
ATOM 768 N N . ASN A 1 96 ? -3.065 12.866 19.987 1.00 82.25 96 ASN A N 1
ATOM 769 C CA . ASN A 1 96 ? -4.183 12.024 19.566 1.00 82.25 96 ASN A CA 1
ATOM 770 C C . ASN A 1 96 ? -3.702 10.726 18.899 1.00 82.25 96 ASN A C 1
ATOM 772 O O . ASN A 1 96 ? -4.119 9.637 19.290 1.00 82.25 96 ASN A O 1
ATOM 776 N N . LEU A 1 97 ? -2.751 10.833 17.967 1.00 84.12 97 LEU A N 1
ATOM 777 C CA . LEU A 1 97 ? -2.094 9.690 17.336 1.00 84.12 97 LEU A CA 1
ATOM 778 C C . LEU A 1 97 ? -1.463 8.754 18.378 1.00 84.12 97 LEU A C 1
ATOM 780 O O . LEU A 1 97 ? -1.733 7.555 18.373 1.00 84.12 97 LEU A O 1
ATOM 784 N N . LEU A 1 98 ? -0.661 9.292 19.301 1.00 82.06 98 LEU A N 1
ATOM 785 C CA . LEU A 1 98 ? 0.008 8.501 20.339 1.00 82.06 98 LEU A CA 1
ATOM 786 C C . LEU A 1 98 ? -0.986 7.845 21.305 1.00 82.06 98 LEU A C 1
ATOM 788 O O . LEU A 1 98 ? -0.783 6.698 21.702 1.00 82.06 98 LEU A O 1
ATOM 792 N N . LEU A 1 99 ? -2.062 8.547 21.675 1.00 83.44 99 LEU A N 1
ATOM 793 C CA . LEU A 1 99 ? -3.125 8.008 22.522 1.00 83.44 99 LEU A CA 1
ATOM 794 C C . LEU A 1 99 ? -3.830 6.836 21.842 1.00 83.44 99 LEU A C 1
ATOM 796 O O . LEU A 1 99 ? -4.035 5.811 22.491 1.00 83.44 99 LEU A O 1
ATOM 800 N N . LEU A 1 100 ? -4.139 6.959 20.548 1.00 85.12 100 LEU A N 1
ATOM 801 C CA . LEU A 1 100 ? -4.745 5.885 19.771 1.00 85.12 100 LEU A CA 1
ATOM 802 C C . LEU A 1 100 ? -3.789 4.694 19.620 1.00 85.12 100 LEU A C 1
ATOM 804 O O . LEU A 1 100 ? -4.173 3.559 19.880 1.00 85.12 100 LEU A O 1
ATOM 808 N N . MET A 1 101 ? -2.514 4.945 19.299 1.00 84.12 101 MET A N 1
ATOM 809 C CA . MET A 1 101 ? -1.481 3.903 19.210 1.00 84.12 101 MET A CA 1
ATOM 810 C C . MET A 1 101 ? -1.200 3.217 20.553 1.00 84.12 101 MET A C 1
ATOM 812 O O . MET A 1 101 ? -0.617 2.136 20.571 1.00 84.12 101 MET A O 1
ATOM 816 N N . ASN A 1 102 ? -1.569 3.817 21.683 1.00 85.94 102 ASN A N 1
ATOM 817 C CA . ASN A 1 102 ? -1.438 3.193 22.998 1.00 85.94 102 ASN A CA 1
ATOM 818 C C . ASN A 1 102 ? -2.624 2.266 23.339 1.00 85.94 102 ASN A C 1
ATOM 820 O O . ASN A 1 102 ? -2.607 1.593 24.372 1.00 85.94 102 ASN A O 1
ATOM 824 N N . ARG A 1 103 ? -3.666 2.219 22.500 1.00 86.25 103 ARG A N 1
ATOM 825 C CA . ARG A 1 103 ? -4.818 1.332 22.692 1.00 86.25 103 ARG A CA 1
ATOM 826 C C . ARG A 1 103 ? -4.527 -0.091 22.195 1.00 86.25 103 ARG A C 1
ATOM 828 O O . ARG A 1 103 ? -3.768 -0.285 21.242 1.00 86.25 103 ARG A O 1
ATOM 835 N N . PRO A 1 104 ? -5.166 -1.107 22.800 1.00 90.44 104 PRO A N 1
ATOM 836 C CA . PRO A 1 104 ? -5.346 -2.407 22.160 1.00 90.44 104 PRO A CA 1
ATOM 837 C C . PRO A 1 104 ? -6.049 -2.268 20.798 1.00 90.44 104 PRO A C 1
ATOM 839 O O . PRO A 1 104 ? -6.897 -1.392 20.625 1.00 90.44 104 PRO A O 1
ATOM 842 N N . ILE A 1 105 ? -5.706 -3.133 19.835 1.00 93.25 105 ILE A N 1
ATOM 843 C CA . ILE A 1 105 ? -6.228 -3.050 18.457 1.00 93.25 105 ILE A CA 1
ATOM 844 C C . ILE A 1 105 ? -7.750 -3.223 18.404 1.00 93.25 105 ILE A C 1
ATOM 846 O O . ILE A 1 105 ? -8.403 -2.575 17.598 1.00 93.25 105 ILE A O 1
ATOM 850 N N . ASP A 1 106 ? -8.325 -4.068 19.255 1.00 94.06 106 ASP A N 1
ATOM 851 C CA . ASP A 1 106 ? -9.773 -4.235 19.378 1.00 94.06 106 ASP A CA 1
ATOM 852 C C . ASP A 1 106 ? -10.464 -2.918 19.739 1.00 94.06 106 ASP A C 1
ATOM 854 O O . ASP A 1 106 ? -11.336 -2.483 18.997 1.00 94.06 106 ASP A O 1
ATOM 858 N N . VAL A 1 107 ? -10.000 -2.227 20.784 1.00 91.88 107 VAL A N 1
ATOM 859 C CA . VAL A 1 107 ? -10.546 -0.918 21.199 1.00 91.88 107 VAL A CA 1
ATOM 860 C C . VAL A 1 107 ? -10.390 0.129 20.093 1.00 91.88 107 VAL A C 1
ATOM 862 O O . VAL A 1 107 ? -11.302 0.899 19.818 1.00 91.88 107 VAL A O 1
ATOM 865 N N . TYR A 1 108 ? -9.243 0.130 19.416 1.00 90.75 108 TYR A N 1
ATOM 866 C CA . TYR A 1 108 ? -9.003 0.975 18.248 1.00 90.75 108 TYR A CA 1
ATOM 867 C C . TYR A 1 108 ? -10.037 0.743 17.130 1.00 90.75 108 TYR A C 1
ATOM 869 O O . TYR A 1 108 ? -10.589 1.699 16.586 1.00 90.75 108 TYR A O 1
ATOM 877 N N . LEU A 1 109 ? -10.328 -0.518 16.793 1.00 94.50 109 LEU A N 1
ATOM 878 C CA . LEU A 1 109 ? -11.328 -0.863 15.779 1.00 94.50 109 LEU A CA 1
ATOM 879 C C . LEU A 1 109 ? -12.754 -0.523 16.237 1.00 94.50 109 LEU A C 1
ATOM 881 O O . LEU A 1 109 ? -13.571 -0.128 15.405 1.00 94.50 109 LEU A O 1
ATOM 885 N N . GLU A 1 110 ? -13.051 -0.634 17.535 1.00 94.44 110 GLU A N 1
ATOM 886 C CA . GLU A 1 110 ? -14.325 -0.199 18.122 1.00 94.44 110 GLU A CA 1
ATOM 887 C C . GLU A 1 110 ? -14.539 1.306 17.929 1.00 94.44 110 GLU A C 1
ATOM 889 O O . GLU A 1 110 ? -15.568 1.700 17.383 1.00 94.44 110 GLU A O 1
ATOM 894 N N . GLU A 1 111 ? -13.548 2.134 18.276 1.00 91.56 111 GLU A N 1
ATOM 895 C CA . GLU A 1 111 ? -13.610 3.592 18.102 1.00 91.56 111 GLU A CA 1
ATOM 896 C C . GLU A 1 111 ? -13.830 3.974 16.624 1.00 91.56 111 GLU A C 1
ATOM 898 O O . GLU A 1 111 ? -14.670 4.822 16.314 1.00 91.56 111 GLU A O 1
ATOM 903 N N . VAL A 1 112 ? -13.152 3.296 15.688 1.00 93.12 112 VAL A N 1
ATOM 904 C CA . VAL A 1 112 ? -13.351 3.499 14.240 1.00 93.12 112 VAL A CA 1
ATOM 905 C C . VAL A 1 112 ? -14.745 3.042 13.788 1.00 93.12 112 VAL A C 1
ATOM 907 O O . VAL A 1 112 ? -15.384 3.719 12.981 1.00 93.12 112 VAL A O 1
ATOM 910 N N . ASN A 1 113 ? -15.256 1.917 14.297 1.00 95.06 113 ASN A N 1
ATOM 911 C CA . ASN A 1 113 ? -16.596 1.425 13.966 1.00 95.06 113 ASN A CA 1
ATOM 912 C C . ASN A 1 113 ? -17.698 2.362 14.479 1.00 95.06 113 ASN A C 1
ATOM 914 O O . ASN A 1 113 ? -18.666 2.608 13.760 1.00 95.06 113 ASN A O 1
ATOM 918 N N . GLU A 1 114 ? -17.550 2.920 15.682 1.00 92.81 114 GLU A N 1
ATOM 919 C CA . GLU A 1 114 ? -18.449 3.956 16.206 1.00 92.81 114 GLU A CA 1
ATOM 920 C C . GLU A 1 114 ? -18.463 5.192 15.308 1.00 92.81 114 GLU A C 1
ATOM 922 O O . GLU A 1 114 ? -19.515 5.767 15.029 1.00 92.81 114 GLU A O 1
ATOM 927 N N . ASP A 1 115 ? -17.293 5.584 14.822 1.00 90.94 115 ASP A N 1
ATOM 928 C CA . ASP A 1 115 ? -17.113 6.673 13.877 1.00 90.94 115 ASP A CA 1
ATOM 929 C C . ASP A 1 115 ? -17.848 6.401 12.546 1.00 90.94 115 ASP A C 1
ATOM 931 O O . ASP A 1 115 ? -18.631 7.232 12.073 1.00 90.94 115 ASP A O 1
ATOM 935 N N . VAL A 1 116 ? -17.722 5.193 11.992 1.00 93.12 116 VAL A N 1
ATOM 936 C CA . VAL A 1 116 ? -18.485 4.760 10.805 1.00 93.12 116 VAL A CA 1
ATOM 937 C C . VAL A 1 116 ? -19.996 4.736 11.071 1.00 93.12 116 VAL A C 1
ATOM 939 O O . VAL A 1 116 ? -20.780 5.202 10.240 1.00 93.12 116 VAL A O 1
ATOM 942 N N . LEU A 1 117 ? -20.428 4.238 12.233 1.00 92.62 117 LEU A N 1
ATOM 943 C CA . LEU A 1 117 ? -21.837 4.217 12.635 1.00 92.62 117 LEU A CA 1
ATOM 944 C C . LEU A 1 117 ? -22.432 5.628 12.687 1.00 92.62 117 LEU A C 1
ATOM 946 O O . LEU A 1 117 ? -23.531 5.833 12.168 1.00 92.62 117 LEU A O 1
ATOM 950 N N . LYS A 1 118 ? -21.704 6.603 13.247 1.00 90.31 118 LYS A N 1
ATOM 951 C CA . LYS A 1 118 ? -22.123 8.015 13.264 1.00 90.31 118 LYS A CA 1
ATOM 952 C C . LYS A 1 118 ? -22.321 8.549 11.845 1.00 90.31 118 LYS A C 1
ATOM 954 O O . LYS A 1 118 ? -23.335 9.190 11.583 1.00 90.31 118 LYS A O 1
ATOM 959 N N . LEU A 1 119 ? -21.404 8.262 10.913 1.00 90.25 119 LEU A N 1
ATOM 960 C CA . LEU A 1 119 ? -21.548 8.703 9.518 1.00 90.25 119 LEU A CA 1
ATOM 961 C C . LEU A 1 119 ? -22.787 8.113 8.845 1.00 90.25 119 LEU A C 1
ATOM 963 O O . LEU A 1 119 ? -23.468 8.816 8.104 1.00 90.25 119 LEU A O 1
ATOM 967 N N . ILE A 1 120 ? -23.092 6.840 9.095 1.00 91.00 120 ILE A N 1
ATOM 968 C CA . ILE A 1 120 ? -24.282 6.190 8.533 1.00 91.00 120 ILE A CA 1
ATOM 969 C C . ILE A 1 120 ? -25.557 6.793 9.136 1.00 91.00 120 ILE A C 1
ATOM 971 O O . ILE A 1 120 ? -26.473 7.145 8.398 1.00 91.00 120 ILE A O 1
ATOM 975 N N . GLN A 1 121 ? -25.610 6.964 10.462 1.00 90.25 121 GLN A N 1
ATOM 976 C CA . GLN A 1 121 ? -26.767 7.539 11.164 1.00 90.25 121 GLN A CA 1
ATOM 977 C C . GLN A 1 121 ? -27.059 8.985 10.747 1.00 90.25 121 GLN A C 1
ATOM 979 O O . GLN A 1 121 ? -28.218 9.382 10.684 1.00 90.25 121 GLN A O 1
ATOM 984 N N . LEU A 1 122 ? -26.016 9.764 10.451 1.00 88.56 122 LEU A N 1
ATOM 985 C CA . LEU A 1 122 ? -26.126 11.141 9.967 1.00 88.56 122 LEU A CA 1
ATOM 986 C C . LEU A 1 122 ? -26.345 11.236 8.446 1.00 88.56 122 LEU A C 1
ATOM 988 O O . LEU A 1 122 ? -26.301 12.338 7.902 1.00 88.56 122 LEU A O 1
ATOM 992 N N . GLU A 1 123 ? -26.530 10.107 7.749 1.00 87.81 123 GLU A N 1
ATOM 993 C CA . GLU A 1 123 ? -26.602 10.027 6.281 1.00 87.81 123 GLU A CA 1
ATOM 994 C C . GLU A 1 123 ? -25.434 10.744 5.576 1.00 87.81 123 GLU A C 1
ATOM 996 O O . GLU A 1 123 ? -25.587 11.351 4.510 1.00 87.81 123 GLU A O 1
ATOM 1001 N N . ALA A 1 124 ? -24.262 10.702 6.205 1.00 88.00 124 ALA A N 1
ATOM 1002 C CA . ALA A 1 124 ? -23.041 11.372 5.784 1.00 88.00 124 ALA A CA 1
ATOM 1003 C C . ALA A 1 124 ? -22.090 10.441 5.019 1.00 88.00 124 ALA A C 1
ATOM 1005 O O . ALA A 1 124 ? -21.281 10.923 4.230 1.00 88.00 124 ALA A O 1
ATOM 1006 N N . LEU A 1 125 ? -22.206 9.117 5.189 1.00 93.06 125 LEU A N 1
ATOM 1007 C CA . LEU A 1 125 ? -21.466 8.138 4.385 1.00 93.06 125 LEU A CA 1
ATOM 1008 C C . LEU A 1 125 ? -22.133 7.947 3.010 1.00 93.06 125 LEU A C 1
ATOM 1010 O O . LEU A 1 125 ? -22.711 6.900 2.712 1.00 93.06 125 LEU A O 1
ATOM 1014 N N . LYS A 1 126 ? -22.084 8.988 2.176 1.00 92.38 126 LYS A N 1
ATOM 1015 C CA . LYS A 1 126 ? -22.645 8.996 0.820 1.00 92.38 126 LYS A CA 1
ATOM 1016 C C . LYS A 1 126 ? -21.816 9.849 -0.134 1.00 92.38 126 LYS A C 1
ATOM 1018 O O . LYS A 1 126 ? -21.150 10.789 0.291 1.00 92.38 126 LYS A O 1
ATOM 1023 N N . ILE A 1 127 ? -21.875 9.532 -1.422 1.00 92.06 127 ILE A N 1
ATOM 1024 C CA . ILE A 1 127 ? -21.284 10.318 -2.512 1.00 92.06 127 ILE A CA 1
ATOM 1025 C C . ILE A 1 127 ? -22.376 10.527 -3.561 1.00 92.06 127 ILE A C 1
ATOM 1027 O O . ILE A 1 127 ? -22.924 9.559 -4.089 1.00 92.06 127 ILE A O 1
ATOM 1031 N N . GLY A 1 128 ? -22.731 11.783 -3.831 1.00 89.00 128 GLY A N 1
ATOM 1032 C CA . GLY A 1 128 ? -23.900 12.110 -4.647 1.00 89.00 128 GLY A CA 1
ATOM 1033 C C . GLY A 1 128 ? -25.165 11.437 -4.111 1.00 89.00 128 GLY A C 1
ATOM 1034 O O . GLY A 1 128 ? -25.512 11.588 -2.938 1.00 89.00 128 GLY A O 1
ATOM 1035 N N . ASN A 1 129 ? -25.825 10.652 -4.964 1.00 90.19 129 ASN A N 1
ATOM 1036 C CA . ASN A 1 129 ? -27.026 9.884 -4.614 1.00 90.19 129 ASN A CA 1
ATOM 1037 C C . ASN A 1 129 ? -26.729 8.460 -4.099 1.00 90.19 129 ASN A C 1
ATOM 1039 O O . ASN A 1 129 ? -27.661 7.700 -3.842 1.00 90.19 129 ASN A O 1
ATOM 1043 N N . GLN A 1 130 ? -25.456 8.075 -3.980 1.00 93.69 130 GLN A N 1
ATOM 1044 C CA . GLN A 1 130 ? -25.036 6.733 -3.579 1.00 93.69 130 GLN A CA 1
ATOM 1045 C C . GLN A 1 130 ? -24.698 6.704 -2.084 1.00 93.69 130 GLN A C 1
ATOM 1047 O O . GLN A 1 130 ? -23.742 7.348 -1.654 1.00 93.69 130 GLN A O 1
ATOM 1052 N N . SER A 1 131 ? -25.453 5.935 -1.298 1.00 94.69 131 SER A N 1
ATOM 1053 C CA . SER A 1 131 ? -25.219 5.744 0.142 1.00 94.69 131 SER A CA 1
ATOM 1054 C C . SER A 1 131 ? -24.509 4.424 0.427 1.00 94.69 131 SER A C 1
ATOM 1056 O O . SER A 1 131 ? -24.792 3.410 -0.210 1.00 94.69 131 SER A O 1
ATOM 1058 N N . PHE A 1 132 ? -23.620 4.409 1.417 1.00 96.06 132 PHE A N 1
ATOM 1059 C CA . PHE A 1 132 ? -22.900 3.206 1.828 1.00 96.06 132 PHE A CA 1
ATOM 1060 C C . PHE A 1 132 ? -23.388 2.705 3.188 1.00 96.06 132 PHE A C 1
ATOM 1062 O O . PHE A 1 132 ? -23.691 3.486 4.086 1.00 96.06 132 PHE A O 1
ATOM 1069 N N . ASP A 1 133 ? -23.418 1.383 3.351 1.00 94.75 133 ASP A N 1
ATOM 1070 C CA . ASP A 1 133 ? -23.930 0.732 4.564 1.00 94.75 133 ASP A CA 1
ATOM 1071 C C . ASP A 1 133 ? -22.819 0.266 5.503 1.00 94.75 133 ASP A C 1
ATOM 1073 O O . ASP A 1 133 ? -23.103 -0.114 6.642 1.00 94.75 133 ASP A O 1
ATOM 1077 N N . LYS A 1 134 ? -21.587 0.188 4.987 1.00 95.19 134 LYS A N 1
ATOM 1078 C CA . LYS A 1 134 ? -20.399 -0.362 5.644 1.00 95.19 134 LYS A CA 1
ATOM 1079 C C . LYS A 1 134 ? -19.127 0.248 5.055 1.00 95.19 134 LYS A C 1
ATOM 1081 O O . LYS A 1 134 ? -19.122 0.666 3.895 1.00 95.19 134 LYS A O 1
ATOM 1086 N N . VAL A 1 135 ? -18.045 0.202 5.824 1.00 96.94 135 VAL A N 1
ATOM 1087 C CA . VAL A 1 135 ? -16.683 0.518 5.383 1.00 96.94 135 VAL A CA 1
ATOM 1088 C C . VAL A 1 135 ? -15.841 -0.757 5.383 1.00 96.94 135 VAL A C 1
ATOM 1090 O O . VAL A 1 135 ? -15.867 -1.520 6.346 1.00 96.94 135 VAL A O 1
ATOM 1093 N N . ALA A 1 136 ? -15.091 -0.989 4.310 1.00 97.19 136 ALA A N 1
ATOM 1094 C CA . ALA A 1 136 ? -14.075 -2.029 4.215 1.00 97.19 136 ALA A CA 1
ATOM 1095 C C . ALA A 1 136 ? -12.690 -1.377 4.216 1.00 97.19 136 ALA A C 1
ATOM 1097 O O . ALA A 1 136 ? -12.410 -0.546 3.354 1.00 97.19 136 ALA A O 1
ATOM 1098 N N . VAL A 1 137 ? -11.829 -1.756 5.160 1.00 97.62 137 VAL A N 1
ATOM 1099 C CA . VAL A 1 137 ? -10.471 -1.210 5.286 1.00 97.62 137 VAL A CA 1
ATOM 1100 C C . VAL A 1 137 ? -9.432 -2.253 4.900 1.00 97.62 137 VAL A C 1
ATOM 1102 O O . VAL A 1 137 ? -9.476 -3.391 5.368 1.00 97.62 137 VAL A O 1
ATOM 1105 N N . SER A 1 138 ? -8.469 -1.865 4.070 1.00 97.69 138 SER A N 1
ATOM 1106 C CA . SER A 1 138 ? -7.328 -2.711 3.716 1.00 97.69 138 SER A CA 1
ATOM 1107 C C . SER A 1 138 ? -6.240 -2.541 4.767 1.00 97.69 138 SER A C 1
ATOM 1109 O O . SER A 1 138 ? -5.462 -1.593 4.697 1.00 97.69 138 SER A O 1
ATOM 1111 N N . ALA A 1 139 ? -6.212 -3.429 5.763 1.00 96.94 139 ALA A N 1
ATOM 1112 C CA . ALA A 1 139 ? -5.271 -3.353 6.877 1.00 96.94 139 ALA A CA 1
ATOM 1113 C C . ALA A 1 139 ? -3.863 -3.784 6.435 1.00 96.94 139 ALA A C 1
ATOM 1115 O O . ALA A 1 139 ? -3.584 -4.974 6.297 1.00 96.94 139 ALA A O 1
ATOM 1116 N N . LEU A 1 140 ? -2.976 -2.819 6.195 1.00 96.06 140 LEU A N 1
ATOM 1117 C CA . LEU A 1 140 ? -1.636 -3.035 5.656 1.00 96.06 140 LEU A CA 1
ATOM 1118 C C . LEU A 1 140 ? -0.629 -3.287 6.785 1.00 96.06 140 LEU A C 1
ATOM 1120 O O . LEU A 1 140 ? -0.190 -2.352 7.463 1.00 96.06 140 LEU A O 1
ATOM 1124 N N . ILE A 1 141 ? -0.241 -4.552 6.962 1.00 93.12 141 ILE A N 1
ATOM 1125 C CA . ILE A 1 141 ? 0.812 -4.954 7.901 1.00 93.12 141 ILE A CA 1
ATOM 1126 C C . ILE A 1 141 ? 2.178 -4.628 7.284 1.00 93.12 141 ILE A C 1
ATOM 1128 O O . ILE A 1 141 ? 2.409 -4.871 6.099 1.00 93.12 141 ILE A O 1
ATOM 1132 N N . MET A 1 142 ? 3.099 -4.099 8.086 1.00 86.06 142 MET A N 1
ATOM 1133 C CA . MET A 1 142 ? 4.475 -3.831 7.667 1.00 86.06 142 MET A CA 1
ATOM 1134 C C . MET A 1 142 ? 5.429 -4.876 8.243 1.00 86.06 142 MET A C 1
ATOM 1136 O O . MET A 1 142 ? 5.400 -5.192 9.432 1.00 86.06 142 MET A O 1
ATOM 1140 N N . ASP A 1 143 ? 6.309 -5.406 7.399 1.00 84.56 143 ASP A N 1
ATOM 1141 C CA . ASP A 1 143 ? 7.345 -6.339 7.832 1.00 84.56 143 ASP A CA 1
ATOM 1142 C C . ASP A 1 143 ? 8.556 -5.572 8.389 1.00 84.56 143 ASP A C 1
ATOM 1144 O O . ASP A 1 143 ? 9.509 -5.285 7.673 1.00 84.56 143 ASP A O 1
ATOM 1148 N N . TYR A 1 144 ? 8.499 -5.214 9.678 1.00 74.06 144 TYR A N 1
ATOM 1149 C CA . TYR A 1 144 ? 9.610 -4.581 10.413 1.00 74.06 144 TYR A CA 1
ATOM 1150 C C . TYR A 1 144 ? 10.766 -5.545 10.725 1.00 74.06 144 TYR A C 1
ATOM 1152 O O . TYR A 1 144 ? 11.730 -5.157 11.390 1.00 74.06 144 TYR A O 1
ATOM 1160 N N . THR A 1 145 ? 10.673 -6.807 10.297 1.00 69.50 145 THR A N 1
ATOM 1161 C CA . THR A 1 145 ? 11.764 -7.771 10.430 1.00 69.50 145 THR A CA 1
ATOM 1162 C C . THR A 1 145 ? 12.877 -7.355 9.475 1.00 69.50 145 THR A C 1
ATOM 1164 O O . THR A 1 145 ? 12.828 -7.622 8.279 1.00 69.50 145 THR A O 1
ATOM 1167 N N . ASP A 1 146 ? 13.882 -6.670 10.005 1.00 58.50 146 ASP A N 1
ATOM 1168 C CA . ASP A 1 146 ? 15.059 -6.275 9.245 1.00 58.50 146 ASP A CA 1
ATOM 1169 C C . ASP A 1 146 ? 16.236 -7.213 9.569 1.00 58.50 146 ASP A C 1
ATOM 1171 O O . ASP A 1 146 ? 16.657 -7.368 10.724 1.00 58.50 146 ASP A O 1
ATOM 1175 N N . ARG A 1 147 ? 16.749 -7.890 8.534 1.00 50.50 147 ARG A N 1
ATOM 1176 C CA . ARG A 1 147 ? 17.952 -8.731 8.623 1.00 50.50 147 ARG A CA 1
ATOM 1177 C C . ARG A 1 147 ? 19.243 -7.904 8.554 1.00 50.50 147 ARG A C 1
ATOM 1179 O O . ARG A 1 147 ? 20.237 -8.353 9.125 1.00 50.50 147 ARG A O 1
ATOM 1186 N N . ASP A 1 148 ? 19.200 -6.720 7.940 1.00 45.34 148 ASP A N 1
ATOM 1187 C CA . ASP A 1 148 ? 20.321 -5.800 7.697 1.00 45.34 148 ASP A CA 1
ATOM 1188 C C . ASP A 1 148 ? 20.410 -4.659 8.732 1.00 45.34 148 ASP A C 1
ATOM 1190 O O . ASP A 1 148 ? 21.274 -3.788 8.616 1.00 45.34 148 ASP A O 1
ATOM 1194 N N . TYR A 1 149 ? 19.556 -4.672 9.762 1.00 46.09 149 TYR A N 1
ATOM 1195 C CA . TYR A 1 149 ? 19.489 -3.624 10.781 1.00 46.09 149 TYR A CA 1
ATOM 1196 C C . TYR A 1 149 ? 20.828 -3.429 11.505 1.00 46.09 149 TYR A C 1
ATOM 1198 O O . TYR A 1 149 ? 21.191 -4.185 12.413 1.00 46.09 149 TYR A O 1
ATOM 1206 N N . THR A 1 150 ? 21.549 -2.367 11.150 1.00 42.31 150 THR A N 1
ATOM 1207 C CA . THR A 1 150 ? 22.617 -1.803 11.975 1.00 42.31 150 THR A CA 1
ATOM 1208 C C . THR A 1 150 ? 21.994 -0.786 12.924 1.00 42.31 150 THR A C 1
ATOM 1210 O O . THR A 1 150 ? 21.560 0.277 12.485 1.00 42.31 150 THR A O 1
ATOM 1213 N N . GLN A 1 151 ? 21.940 -1.107 14.221 1.00 42.06 151 GLN A N 1
ATOM 1214 C CA . GLN A 1 151 ? 21.591 -0.133 15.263 1.00 42.06 151 GLN A CA 1
ATOM 1215 C C . GLN A 1 151 ? 22.483 1.108 15.137 1.00 42.06 151 GLN A C 1
ATOM 1217 O O . GLN A 1 151 ? 23.675 0.984 14.845 1.00 42.06 151 GLN A O 1
ATOM 1222 N N . SER A 1 152 ? 21.924 2.296 15.383 1.00 41.47 152 SER A N 1
ATOM 1223 C CA . SER A 1 152 ? 22.733 3.507 15.524 1.00 41.47 152 SER A CA 1
ATOM 1224 C C . SER A 1 152 ? 23.784 3.293 16.631 1.00 41.47 152 SER A C 1
ATOM 1226 O O . SER A 1 152 ? 23.489 2.693 17.670 1.00 41.47 152 SER A O 1
ATOM 1228 N N . GLU A 1 153 ? 25.025 3.767 16.433 1.00 39.69 153 GLU A N 1
ATOM 1229 C CA . GLU A 1 153 ? 26.111 3.629 17.432 1.00 39.69 153 GLU A CA 1
ATOM 1230 C C . GLU A 1 153 ? 25.731 4.222 18.799 1.00 39.69 153 GLU A C 1
ATOM 1232 O O . GLU A 1 153 ? 26.238 3.799 19.838 1.00 39.69 153 GLU A O 1
ATOM 1237 N N . ALA A 1 154 ? 24.814 5.192 18.807 1.00 37.34 154 ALA A N 1
ATOM 1238 C CA . ALA A 1 154 ? 24.310 5.817 20.021 1.00 37.34 154 ALA A CA 1
ATOM 1239 C C . ALA A 1 154 ? 23.527 4.837 20.910 1.00 37.34 154 ALA A C 1
ATOM 1241 O O . ALA A 1 154 ? 23.473 5.036 22.124 1.00 37.34 154 ALA A O 1
ATOM 1242 N N . ILE A 1 155 ? 22.938 3.783 20.330 1.00 41.31 155 ILE A N 1
ATOM 1243 C CA . ILE A 1 155 ? 21.954 2.933 21.008 1.00 41.31 155 ILE A CA 1
ATOM 1244 C C . ILE A 1 155 ? 22.357 1.458 21.040 1.00 41.31 155 ILE A C 1
ATOM 1246 O O . ILE A 1 155 ? 21.845 0.706 21.870 1.00 41.31 155 ILE A O 1
ATOM 1250 N N . SER A 1 156 ? 23.385 1.063 20.279 1.00 42.44 156 SER A N 1
ATOM 1251 C CA . SER A 1 156 ? 23.999 -0.272 20.367 1.00 42.44 156 SER A CA 1
ATOM 1252 C C . SER A 1 156 ? 24.478 -0.659 21.772 1.00 42.44 156 SER A C 1
ATOM 1254 O O . SER A 1 156 ? 24.712 -1.832 22.051 1.00 42.44 156 SER A O 1
ATOM 1256 N N . ASN A 1 157 ? 24.614 0.324 22.667 1.00 40.31 157 ASN A N 1
ATOM 1257 C CA . ASN A 1 157 ? 24.990 0.137 24.066 1.00 40.31 157 ASN A CA 1
ATOM 1258 C C . ASN A 1 157 ? 23.791 -0.053 25.019 1.00 40.31 157 ASN A C 1
ATOM 1260 O O . ASN A 1 157 ? 23.995 -0.391 26.185 1.00 40.31 157 ASN A O 1
ATOM 1264 N N . PHE A 1 158 ? 22.547 0.150 24.570 1.00 43.44 158 PHE A N 1
ATOM 1265 C CA . PHE A 1 158 ? 21.360 -0.017 25.409 1.00 43.44 158 PHE A CA 1
ATOM 1266 C C . PHE A 1 158 ? 20.766 -1.416 25.252 1.00 43.44 158 PHE A C 1
ATOM 1268 O O . PHE A 1 158 ? 20.118 -1.744 24.263 1.00 43.44 158 PHE A O 1
ATOM 1275 N N . GLN A 1 159 ? 20.894 -2.217 26.308 1.00 39.50 159 GLN A N 1
ATOM 1276 C CA . GLN A 1 159 ? 20.377 -3.589 26.391 1.00 39.50 159 GLN A CA 1
ATOM 1277 C C . GLN A 1 159 ? 18.853 -3.708 26.168 1.00 39.50 159 GLN A C 1
ATOM 1279 O O . GLN A 1 159 ? 18.356 -4.787 25.853 1.00 39.50 159 GLN A O 1
ATOM 1284 N N . TYR A 1 160 ? 18.111 -2.608 26.330 1.00 45.38 160 TYR A N 1
ATOM 1285 C CA . TYR A 1 160 ? 16.652 -2.550 26.194 1.00 45.38 160 TYR A CA 1
ATOM 1286 C C . TYR A 1 160 ? 16.168 -1.933 24.878 1.00 45.38 160 TYR A C 1
ATOM 1288 O O . TYR A 1 160 ? 14.955 -1.849 24.671 1.00 45.38 160 TYR A O 1
ATOM 1296 N N . ALA A 1 161 ? 17.074 -1.501 23.995 1.00 47.78 161 ALA A N 1
ATOM 1297 C CA . ALA A 1 161 ? 16.708 -1.008 22.675 1.00 47.78 161 ALA A CA 1
ATOM 1298 C C . ALA A 1 161 ? 16.133 -2.164 21.852 1.00 47.78 161 ALA A C 1
ATOM 1300 O O . ALA A 1 161 ? 16.852 -3.036 21.359 1.00 47.78 161 ALA A O 1
ATOM 1301 N N . ARG A 1 162 ? 14.801 -2.234 21.791 1.00 47.50 162 ARG A N 1
ATOM 1302 C CA . ARG A 1 162 ? 14.113 -3.337 21.128 1.00 47.50 162 ARG A CA 1
ATOM 1303 C C . ARG A 1 162 ? 14.300 -3.240 19.620 1.00 47.50 162 ARG A C 1
ATOM 1305 O O . ARG A 1 162 ? 13.987 -2.229 19.002 1.00 47.50 162 ARG A O 1
ATOM 1312 N N . VAL A 1 163 ? 14.735 -4.355 19.044 1.00 56.22 163 VAL A N 1
ATOM 1313 C CA . VAL A 1 163 ? 14.495 -4.699 17.640 1.00 56.22 163 VAL A CA 1
ATOM 1314 C C . VAL A 1 163 ? 12.979 -4.629 17.408 1.00 56.22 163 VAL A C 1
ATOM 1316 O O . VAL A 1 163 ? 12.218 -5.066 18.276 1.00 56.22 163 VAL A O 1
ATOM 1319 N N . GLY A 1 164 ? 12.538 -4.034 16.294 1.00 57.72 164 GLY A N 1
ATOM 1320 C CA . GLY A 1 164 ? 11.115 -3.887 15.963 1.00 57.72 164 GLY A CA 1
ATOM 1321 C C . GLY A 1 164 ? 10.333 -5.202 16.087 1.00 57.72 164 GLY A C 1
ATOM 1322 O O . GLY A 1 164 ? 10.904 -6.296 16.038 1.00 57.72 164 GLY A O 1
ATOM 1323 N N . LYS A 1 165 ? 9.013 -5.115 16.282 1.00 67.75 165 LYS A N 1
ATOM 1324 C CA . LYS A 1 165 ? 8.180 -6.305 16.491 1.00 67.75 165 LYS A CA 1
ATOM 1325 C C . LYS A 1 165 ? 8.146 -7.160 15.213 1.00 67.75 165 LYS A C 1
ATOM 1327 O O . LYS A 1 165 ? 7.742 -6.646 14.169 1.00 67.75 165 LYS A O 1
ATOM 1332 N N . PRO A 1 166 ? 8.513 -8.457 15.266 1.00 74.50 166 PRO A N 1
ATOM 1333 C CA . PRO A 1 166 ? 8.489 -9.321 14.087 1.00 74.50 166 PRO A CA 1
ATOM 1334 C C . PRO A 1 166 ? 7.103 -9.359 13.444 1.00 74.50 166 PRO A C 1
ATOM 1336 O O . PRO A 1 166 ? 6.094 -9.355 14.156 1.00 74.50 166 PRO A O 1
ATOM 1339 N N . VAL A 1 167 ? 7.046 -9.458 12.115 1.00 82.56 167 VAL A N 1
ATOM 1340 C CA . VAL A 1 167 ? 5.784 -9.437 11.351 1.00 82.56 167 VAL A CA 1
ATOM 1341 C C . VAL A 1 167 ? 4.765 -10.479 11.820 1.00 82.56 167 VAL A C 1
ATOM 1343 O O . VAL A 1 167 ? 3.572 -10.190 11.882 1.00 82.56 167 VAL A O 1
ATOM 1346 N N . VAL A 1 168 ? 5.224 -11.658 12.255 1.00 83.81 168 VAL A N 1
ATOM 1347 C CA . VAL A 1 168 ? 4.360 -12.706 12.824 1.00 83.81 168 VAL A CA 1
ATOM 1348 C C . VAL A 1 168 ? 3.616 -12.192 14.056 1.00 83.81 168 VAL A C 1
ATOM 1350 O O . VAL A 1 168 ? 2.403 -12.324 14.144 1.00 83.81 168 VAL A O 1
ATOM 1353 N N . ARG A 1 169 ? 4.314 -11.521 14.979 1.00 81.81 169 ARG A N 1
ATOM 1354 C CA . ARG A 1 169 ? 3.704 -10.979 16.201 1.00 81.81 169 ARG A CA 1
ATOM 1355 C C . ARG A 1 169 ? 2.769 -9.803 15.916 1.00 81.81 169 ARG A C 1
ATOM 1357 O O . ARG A 1 169 ? 1.797 -9.621 16.636 1.00 81.81 169 ARG A O 1
ATOM 1364 N N . GLN A 1 170 ? 3.063 -8.989 14.904 1.00 87.25 170 GLN A N 1
ATOM 1365 C CA . GLN A 1 170 ? 2.146 -7.929 14.464 1.00 87.25 170 GLN A CA 1
ATOM 1366 C C . GLN A 1 170 ? 0.867 -8.520 13.856 1.00 87.25 170 GLN A C 1
ATOM 1368 O O . GLN A 1 170 ? -0.236 -8.042 14.103 1.00 87.25 170 GLN A O 1
ATOM 1373 N N . THR A 1 171 ? 1.017 -9.608 13.101 1.00 91.00 171 THR A N 1
ATOM 1374 C CA . THR A 1 171 ? -0.103 -10.358 12.529 1.00 91.00 171 THR A CA 1
ATOM 1375 C C . THR A 1 171 ? -0.972 -10.968 13.630 1.00 91.00 171 THR A C 1
ATOM 1377 O O . THR A 1 171 ? -2.189 -10.815 13.595 1.00 91.00 171 THR A O 1
ATOM 1380 N N . GLU A 1 172 ? -0.370 -11.588 14.649 1.00 91.38 172 GLU A N 1
ATOM 1381 C CA . GLU A 1 172 ? -1.090 -12.101 15.825 1.00 91.38 172 GLU A CA 1
ATOM 1382 C C . GLU A 1 172 ? -1.874 -11.004 16.556 1.00 91.38 172 GLU A C 1
ATOM 1384 O O . GLU A 1 172 ? -3.031 -11.218 16.923 1.00 91.38 172 GLU A O 1
ATOM 1389 N N . ASP A 1 173 ? -1.262 -9.834 16.761 1.00 92.19 173 ASP A N 1
ATOM 1390 C CA . ASP A 1 173 ? -1.904 -8.668 17.373 1.00 92.19 173 ASP A CA 1
ATOM 1391 C C . ASP A 1 173 ? -3.140 -8.237 16.574 1.00 92.19 173 ASP A C 1
ATOM 1393 O O . ASP A 1 173 ? -4.220 -8.084 17.152 1.00 92.19 173 ASP A O 1
ATOM 1397 N N . LEU A 1 174 ? -2.998 -8.083 15.251 1.00 94.81 174 LEU A N 1
ATOM 1398 C CA . LEU A 1 174 ? -4.097 -7.710 14.364 1.00 94.81 174 LEU A CA 1
ATOM 1399 C C . LEU A 1 174 ? -5.227 -8.740 14.416 1.00 94.81 174 LEU A C 1
ATOM 1401 O O . LEU A 1 174 ? -6.371 -8.371 14.658 1.00 94.81 174 LEU A O 1
ATOM 1405 N N . LEU A 1 175 ? -4.920 -10.024 14.223 1.00 95.81 175 LEU A N 1
ATOM 1406 C CA . LEU A 1 175 ? -5.926 -11.089 14.193 1.00 95.81 175 LEU A CA 1
ATOM 1407 C C . LEU A 1 175 ? -6.617 -11.266 15.554 1.00 95.81 175 LEU A C 1
ATOM 1409 O O . LEU A 1 175 ? -7.826 -11.496 15.613 1.00 95.81 175 LEU A O 1
ATOM 1413 N N . THR A 1 176 ? -5.880 -11.091 16.655 1.00 95.12 176 THR A N 1
ATOM 1414 C CA . THR A 1 176 ? -6.450 -11.077 18.011 1.00 95.12 176 THR A CA 1
ATOM 1415 C C . THR A 1 176 ? -7.395 -9.896 18.200 1.00 95.12 176 THR A C 1
ATOM 1417 O O . THR A 1 176 ? -8.503 -10.082 18.706 1.00 95.12 176 THR A O 1
ATOM 1420 N N . GLY A 1 177 ? -6.974 -8.697 17.790 1.00 95.38 177 GLY A N 1
ATOM 1421 C CA . GLY A 1 177 ? -7.788 -7.488 17.870 1.00 95.38 177 GLY A CA 1
ATOM 1422 C C . GLY A 1 177 ? -9.045 -7.582 17.008 1.00 95.38 177 GLY A C 1
ATOM 1423 O O . GLY A 1 177 ? -10.140 -7.337 17.501 1.00 95.38 177 GLY A O 1
ATOM 1424 N N . MET A 1 178 ? -8.914 -8.039 15.760 1.00 95.56 178 MET A N 1
ATOM 1425 C CA . MET A 1 178 ? -10.037 -8.288 14.851 1.00 95.56 178 MET A CA 1
ATOM 1426 C C . MET A 1 178 ? -11.049 -9.255 15.455 1.00 95.56 178 MET A C 1
ATOM 1428 O O . MET A 1 178 ? -12.243 -8.965 15.444 1.00 95.56 178 MET A O 1
ATOM 1432 N N . LYS A 1 179 ? -10.593 -10.383 16.008 1.00 95.19 179 LYS A N 1
ATOM 1433 C CA . LYS A 1 179 ? -11.487 -11.355 16.638 1.00 95.19 179 LYS A CA 1
ATOM 1434 C C . LYS A 1 179 ? -12.270 -10.734 17.789 1.00 95.19 179 LYS A C 1
ATOM 1436 O O . LYS A 1 179 ? -13.493 -10.809 17.787 1.00 95.19 179 LYS A O 1
ATOM 1441 N N . ARG A 1 180 ? -11.572 -10.111 18.744 1.00 95.94 180 ARG A N 1
ATOM 1442 C CA . ARG A 1 180 ? -12.200 -9.503 19.927 1.00 95.94 180 ARG A CA 1
ATOM 1443 C C . ARG A 1 180 ? -13.181 -8.400 19.546 1.00 95.94 180 ARG A C 1
ATOM 1445 O O . ARG A 1 180 ? -14.287 -8.390 20.070 1.00 95.94 180 ARG A O 1
ATOM 1452 N N . PHE A 1 181 ? -12.804 -7.545 18.595 1.00 95.69 181 PHE A N 1
ATOM 1453 C CA . PHE A 1 181 ? -13.681 -6.528 18.019 1.00 95.69 181 PHE A CA 1
ATOM 1454 C C . PHE A 1 181 ? -14.954 -7.156 17.431 1.00 95.69 181 PHE A C 1
ATOM 1456 O O . PHE A 1 181 ? -16.064 -6.788 17.796 1.00 95.69 181 PHE A O 1
ATOM 1463 N N . ASN A 1 182 ? -14.828 -8.151 16.553 1.00 94.19 182 ASN A N 1
ATOM 1464 C CA . ASN A 1 182 ? -16.004 -8.761 15.930 1.00 94.19 182 ASN A CA 1
ATOM 1465 C C . ASN A 1 182 ? -16.886 -9.515 16.947 1.00 94.19 182 ASN A C 1
ATOM 1467 O O . ASN A 1 182 ? -18.110 -9.498 16.824 1.00 94.19 182 ASN A O 1
ATOM 1471 N N . GLU A 1 183 ? -16.293 -10.138 17.969 1.00 93.00 183 GLU A N 1
ATOM 1472 C CA . GLU A 1 183 ? -17.024 -10.792 19.063 1.00 93.00 183 GLU A CA 1
ATOM 1473 C C . GLU A 1 183 ? -17.740 -9.783 19.983 1.00 93.00 183 GLU A C 1
ATOM 1475 O O . GLU A 1 183 ? -18.828 -10.088 20.476 1.00 93.00 183 GLU A O 1
ATOM 1480 N N . SER A 1 184 ? -17.178 -8.584 20.198 1.00 91.56 184 SER A N 1
ATOM 1481 C CA . SER A 1 184 ? -17.753 -7.561 21.088 1.00 91.56 184 SER A CA 1
ATOM 1482 C C . SER A 1 184 ? -18.930 -6.801 20.467 1.00 91.56 184 SER A C 1
ATOM 1484 O O . SER A 1 184 ? -19.849 -6.396 21.179 1.00 91.56 184 SER A O 1
ATOM 1486 N N . GLN A 1 185 ? -18.936 -6.624 19.143 1.00 86.75 185 GLN A N 1
ATOM 1487 C CA . GLN A 1 185 ? -19.900 -5.755 18.455 1.00 86.75 185 GLN A CA 1
ATOM 1488 C C . GLN A 1 185 ? -21.246 -6.418 18.108 1.00 86.75 185 GLN A C 1
ATOM 1490 O O . GLN A 1 185 ? -22.220 -5.718 17.800 1.00 86.75 185 GLN A O 1
ATOM 1495 N N . GLY A 1 186 ? -21.339 -7.752 18.125 1.00 79.31 186 GLY A N 1
ATOM 1496 C CA . GLY A 1 186 ? -22.560 -8.476 17.750 1.00 79.31 186 GLY A CA 1
ATOM 1497 C C . GLY A 1 186 ? -23.076 -8.085 16.353 1.00 79.31 186 GLY A C 1
ATOM 1498 O O . GLY A 1 186 ? -22.365 -8.211 15.361 1.00 79.31 186 GLY A O 1
ATOM 1499 N N . ASN A 1 187 ? -24.314 -7.579 16.262 1.00 73.81 187 ASN A N 1
ATOM 1500 C CA . ASN A 1 187 ? -24.945 -7.196 14.985 1.00 73.81 187 ASN A CA 1
ATOM 1501 C C . ASN A 1 187 ? -24.578 -5.780 14.483 1.00 73.81 187 ASN A C 1
ATOM 1503 O O . ASN A 1 187 ? -25.017 -5.391 13.400 1.00 73.81 187 ASN A O 1
ATOM 1507 N N . ASN A 1 188 ? -23.798 -4.999 15.239 1.00 80.62 188 ASN A N 1
ATOM 1508 C CA . ASN A 1 188 ? -23.502 -3.591 14.929 1.00 80.62 188 ASN A CA 1
ATOM 1509 C C . ASN A 1 188 ? -22.195 -3.377 14.139 1.00 80.62 188 ASN A C 1
ATOM 1511 O O . ASN A 1 188 ? -21.724 -2.246 14.016 1.00 80.62 188 ASN A O 1
ATOM 1515 N N . VAL A 1 189 ? -21.610 -4.437 13.576 1.00 88.00 189 VAL A N 1
ATOM 1516 C CA . VAL A 1 189 ? -20.365 -4.348 12.798 1.00 88.00 189 VAL A CA 1
ATOM 1517 C C . VAL A 1 189 ? -20.620 -3.664 11.450 1.00 88.00 189 VAL A C 1
ATOM 1519 O O . VAL A 1 189 ? -21.245 -4.230 10.545 1.00 88.00 189 VAL A O 1
ATOM 1522 N N . LYS A 1 190 ? -20.126 -2.429 11.310 1.00 94.50 190 LYS A N 1
ATOM 1523 C CA . LYS A 1 190 ? -20.127 -1.650 10.059 1.00 94.50 190 LYS A CA 1
ATOM 1524 C C . LYS A 1 190 ? -18.739 -1.489 9.447 1.00 94.50 190 LYS A C 1
ATOM 1526 O O . LYS A 1 190 ? -18.643 -1.044 8.306 1.00 94.50 190 LYS A O 1
ATOM 1531 N N . LEU A 1 191 ? -17.700 -1.885 10.172 1.00 95.62 191 LEU A N 1
ATOM 1532 C CA . LEU A 1 191 ? -16.317 -1.932 9.723 1.00 95.62 191 LEU A CA 1
ATOM 1533 C C . LEU A 1 191 ? -15.907 -3.375 9.399 1.00 95.62 191 LEU A C 1
ATOM 1535 O O . LEU A 1 191 ? -16.021 -4.259 10.243 1.00 95.62 191 LEU A O 1
ATOM 1539 N N . THR A 1 192 ? -15.394 -3.611 8.196 1.00 96.00 192 THR A N 1
ATOM 1540 C CA . THR A 1 192 ? -14.816 -4.898 7.785 1.00 96.00 192 THR A CA 1
ATOM 1541 C C . THR A 1 192 ? -13.324 -4.729 7.555 1.00 96.00 192 THR A C 1
ATOM 1543 O O . THR A 1 192 ? -12.911 -3.926 6.720 1.00 96.00 192 THR A O 1
ATOM 1546 N N . VAL A 1 193 ? -12.507 -5.492 8.280 1.00 96.75 193 VAL A N 1
ATOM 1547 C CA . VAL A 1 193 ? -11.047 -5.423 8.171 1.00 96.75 193 VAL A CA 1
ATOM 1548 C C . VAL A 1 193 ? -10.573 -6.474 7.173 1.00 96.75 193 VAL A C 1
ATOM 1550 O O . VAL A 1 193 ? -10.854 -7.657 7.339 1.00 96.75 193 VAL A O 1
ATOM 1553 N N . MET A 1 194 ? -9.858 -6.056 6.131 1.00 97.12 194 MET A N 1
ATOM 1554 C CA . MET A 1 194 ? -9.323 -6.921 5.075 1.00 97.12 194 MET A CA 1
ATOM 1555 C C . MET A 1 194 ? -7.789 -6.877 5.109 1.00 97.12 194 MET A C 1
ATOM 1557 O O . MET A 1 194 ? -7.184 -5.986 4.510 1.00 97.12 194 MET A O 1
ATOM 1561 N N . PRO A 1 195 ? -7.135 -7.788 5.848 1.00 97.44 195 PRO A N 1
ATOM 1562 C CA . PRO A 1 195 ? -5.693 -7.744 6.044 1.00 97.44 195 PRO A CA 1
ATOM 1563 C C . PRO A 1 195 ? -4.899 -7.960 4.756 1.00 97.44 195 PRO A C 1
ATOM 1565 O O . PRO A 1 195 ? -5.178 -8.874 3.980 1.00 97.44 195 PRO A O 1
ATOM 1568 N N . PHE A 1 196 ? -3.843 -7.174 4.578 1.00 97.88 196 PHE A N 1
ATOM 1569 C CA . PHE A 1 196 ? -2.750 -7.460 3.659 1.00 97.88 196 PHE A CA 1
ATOM 1570 C C . PHE A 1 196 ? -1.550 -7.936 4.469 1.00 97.88 196 PHE A C 1
ATOM 1572 O O . PHE A 1 196 ? -1.097 -7.250 5.389 1.00 97.88 196 PHE A O 1
ATOM 1579 N N . LEU A 1 197 ? -1.022 -9.105 4.114 1.00 95.31 197 LEU A N 1
ATOM 1580 C CA . LEU A 1 197 ? 0.144 -9.671 4.776 1.00 95.31 197 LEU A CA 1
ATOM 1581 C C . LEU A 1 197 ? 1.386 -8.847 4.423 1.00 95.31 197 LEU A C 1
ATOM 1583 O O . LEU A 1 197 ? 1.729 -8.710 3.249 1.00 95.31 197 LEU A O 1
ATOM 1587 N N . GLY A 1 198 ? 2.065 -8.312 5.435 1.00 93.69 198 GLY A N 1
ATOM 1588 C CA . GLY A 1 198 ? 3.357 -7.659 5.262 1.00 93.69 198 GLY A CA 1
ATOM 1589 C C . GLY A 1 198 ? 4.415 -8.690 4.901 1.00 93.69 198 GLY A C 1
ATOM 1590 O O . GLY A 1 198 ? 4.543 -9.704 5.585 1.00 93.69 198 GLY A O 1
ATOM 1591 N N . MET A 1 199 ? 5.166 -8.452 3.830 1.00 90.25 199 MET A N 1
ATOM 1592 C CA . MET A 1 199 ? 6.176 -9.404 3.383 1.00 90.25 199 MET A CA 1
ATOM 1593 C C . MET A 1 199 ? 7.412 -8.692 2.844 1.00 90.25 199 MET A C 1
ATOM 1595 O O . MET A 1 199 ? 7.331 -7.922 1.892 1.00 90.25 199 MET A O 1
ATOM 1599 N N . ASN A 1 200 ? 8.579 -9.020 3.390 1.00 88.25 200 ASN A N 1
ATOM 1600 C CA . ASN A 1 200 ? 9.837 -8.899 2.667 1.00 88.25 200 ASN A CA 1
ATOM 1601 C C . ASN A 1 200 ? 10.306 -10.317 2.281 1.00 88.25 200 ASN A C 1
ATOM 1603 O O . ASN A 1 200 ? 10.695 -11.077 3.169 1.00 88.25 200 ASN A O 1
ATOM 1607 N N . PRO A 1 201 ? 10.273 -10.715 0.991 1.00 85.62 201 PRO A N 1
ATOM 1608 C CA . PRO A 1 201 ? 10.627 -12.070 0.545 1.00 85.62 201 PRO A CA 1
ATOM 1609 C C . PRO A 1 201 ? 11.998 -12.563 1.014 1.00 85.62 201 PRO A C 1
ATOM 1611 O O . PRO A 1 201 ? 12.240 -13.762 1.084 1.00 85.62 201 PRO A O 1
ATOM 1614 N N . GLU A 1 202 ? 12.904 -11.653 1.352 1.00 78.12 202 GLU A N 1
ATOM 1615 C CA . GLU A 1 202 ? 14.249 -11.968 1.831 1.00 78.12 202 GLU A CA 1
ATOM 1616 C C . GLU A 1 202 ? 14.287 -12.509 3.258 1.00 78.12 202 GLU A C 1
ATOM 1618 O O . GLU A 1 202 ? 15.296 -13.088 3.672 1.00 78.12 202 GLU A O 1
ATOM 1623 N N . ASN A 1 203 ? 13.188 -12.352 3.994 1.00 75.81 203 ASN A N 1
ATOM 1624 C CA . ASN A 1 203 ? 13.036 -12.853 5.350 1.00 75.81 203 ASN A CA 1
ATOM 1625 C C . ASN A 1 203 ? 12.672 -14.341 5.416 1.00 75.81 203 ASN A C 1
ATOM 1627 O O . ASN A 1 203 ? 12.678 -14.904 6.512 1.00 75.81 203 ASN A O 1
ATOM 1631 N N . TYR A 1 204 ? 12.427 -14.989 4.275 1.00 76.50 204 TYR A N 1
ATOM 1632 C CA . TYR A 1 204 ? 11.917 -16.358 4.187 1.00 76.50 204 TYR A CA 1
ATOM 1633 C C . TYR A 1 204 ? 12.880 -17.271 3.420 1.00 76.50 204 TYR A C 1
ATOM 1635 O O . TYR A 1 204 ? 13.621 -16.813 2.545 1.00 76.50 204 TYR A O 1
ATOM 1643 N N . GLY A 1 205 ? 12.881 -18.565 3.757 1.00 69.81 205 GLY A N 1
ATOM 1644 C CA . GLY A 1 205 ? 13.635 -19.570 3.002 1.00 69.81 205 GLY A CA 1
ATOM 1645 C C . GLY A 1 205 ? 13.077 -19.738 1.585 1.00 69.81 205 GLY A C 1
ATOM 1646 O O . GLY A 1 205 ? 11.889 -19.504 1.348 1.00 69.81 205 GLY A O 1
ATOM 1647 N N . PHE A 1 206 ? 13.911 -20.139 0.628 1.00 71.12 206 PHE A N 1
ATOM 1648 C CA . PHE A 1 206 ? 13.498 -20.354 -0.761 1.00 71.12 206 PHE A CA 1
ATOM 1649 C C . PHE A 1 206 ? 13.958 -21.727 -1.270 1.00 71.12 206 PHE A C 1
ATOM 1651 O O . PHE A 1 206 ? 15.051 -22.163 -0.939 1.00 71.12 206 PHE A O 1
ATOM 1658 N N . VAL A 1 207 ? 13.138 -22.420 -2.073 1.00 57.69 207 VAL A N 1
ATOM 1659 C CA . VAL A 1 207 ? 13.378 -23.823 -2.501 1.00 57.69 207 VAL A CA 1
ATOM 1660 C C . VAL A 1 207 ? 14.699 -23.993 -3.276 1.00 57.69 207 VAL A C 1
ATOM 1662 O O . VAL A 1 207 ? 15.321 -25.051 -3.220 1.00 57.69 207 VAL A O 1
ATOM 1665 N N . ASP A 1 208 ? 15.167 -22.928 -3.932 1.00 52.91 208 ASP A N 1
ATOM 1666 C CA . ASP A 1 208 ? 16.454 -22.883 -4.641 1.00 52.91 208 ASP A CA 1
ATOM 1667 C C . ASP A 1 208 ? 17.618 -22.351 -3.787 1.00 52.91 208 ASP A C 1
ATOM 1669 O O . ASP A 1 208 ? 18.713 -22.103 -4.310 1.00 52.91 208 ASP A O 1
ATOM 1673 N N . ASP A 1 209 ? 17.420 -22.191 -2.475 1.00 54.00 209 ASP A N 1
ATOM 1674 C CA . ASP A 1 209 ? 18.506 -21.998 -1.516 1.00 54.00 209 ASP A CA 1
ATOM 1675 C C . ASP A 1 209 ? 19.259 -23.330 -1.367 1.00 54.00 209 ASP A C 1
ATOM 1677 O O . ASP A 1 209 ? 19.271 -23.977 -0.324 1.00 54.00 209 ASP A O 1
ATOM 1681 N N . GLN A 1 210 ? 19.939 -23.751 -2.437 1.00 43.94 210 GLN A N 1
ATOM 1682 C CA . GLN A 1 210 ? 21.101 -24.615 -2.286 1.00 43.94 210 GLN A CA 1
ATOM 1683 C C . GLN A 1 210 ? 22.025 -23.947 -1.254 1.00 43.94 210 GLN A C 1
ATOM 1685 O O . GLN A 1 210 ? 22.105 -22.710 -1.255 1.00 43.94 210 GLN A O 1
ATOM 1690 N N . PRO A 1 211 ? 22.753 -24.701 -0.410 1.00 42.59 211 PRO A N 1
ATOM 1691 C CA . PRO A 1 211 ? 23.833 -24.146 0.397 1.00 42.59 211 PRO A CA 1
ATOM 1692 C C . PRO A 1 211 ? 24.900 -23.596 -0.558 1.00 42.59 211 PRO A C 1
ATOM 1694 O O . PRO A 1 211 ? 25.848 -24.272 -0.959 1.00 42.59 211 PRO A O 1
ATOM 1697 N N . LYS A 1 212 ? 24.690 -22.368 -1.032 1.00 42.44 212 LYS A N 1
ATOM 1698 C CA . LYS A 1 212 ? 25.597 -21.680 -1.934 1.00 42.44 212 LYS A CA 1
ATOM 1699 C C . LYS A 1 212 ? 26.757 -21.197 -1.085 1.00 42.44 212 LYS A C 1
ATOM 1701 O O . LYS A 1 212 ? 26.559 -20.671 0.008 1.00 42.44 212 LYS A O 1
ATOM 1706 N N . LYS A 1 213 ? 27.969 -21.350 -1.620 1.00 41.66 213 LYS A N 1
ATOM 1707 C CA . LYS A 1 213 ? 29.154 -20.636 -1.141 1.00 41.66 213 LYS A CA 1
ATOM 1708 C C . LYS A 1 213 ? 28.793 -19.162 -1.037 1.00 41.66 213 LYS A C 1
ATOM 1710 O O . LYS A 1 213 ? 28.672 -18.485 -2.056 1.00 41.66 213 LYS A O 1
ATOM 1715 N N . VAL A 1 214 ? 28.553 -18.679 0.173 1.00 43.09 214 VAL A N 1
ATOM 1716 C CA . VAL A 1 214 ? 28.325 -17.257 0.375 1.00 43.09 214 VAL A CA 1
ATOM 1717 C C . VAL A 1 214 ? 29.664 -16.574 0.108 1.00 43.09 214 VAL A C 1
ATOM 1719 O O . VAL A 1 214 ? 30.712 -17.086 0.499 1.00 43.09 214 VAL A O 1
ATOM 1722 N N . GLN A 1 215 ? 29.657 -15.455 -0.608 1.00 42.19 215 GLN A N 1
ATOM 1723 C CA . GLN A 1 215 ? 30.818 -14.578 -0.725 1.00 42.19 215 GLN A CA 1
ATOM 1724 C C . GLN A 1 215 ? 30.520 -13.328 0.098 1.00 42.19 215 GLN A C 1
ATOM 1726 O O . GLN A 1 215 ? 29.538 -12.629 -0.154 1.00 42.19 215 GLN A O 1
ATOM 1731 N N . LEU A 1 216 ? 31.349 -13.047 1.103 1.00 44.09 216 LEU A N 1
ATOM 1732 C CA . LEU A 1 216 ? 31.310 -11.775 1.821 1.00 44.09 216 LEU A CA 1
ATOM 1733 C C . LEU A 1 216 ? 32.472 -10.920 1.313 1.00 44.09 216 LEU A C 1
ATOM 1735 O O . LEU A 1 216 ? 33.608 -11.135 1.736 1.00 44.09 216 LEU A O 1
ATOM 1739 N N . PRO A 1 217 ? 32.234 -9.928 0.440 1.00 44.62 217 PRO A N 1
ATOM 1740 C CA . PRO A 1 217 ? 33.203 -8.853 0.267 1.00 44.62 217 PRO A CA 1
ATOM 1741 C C . PRO A 1 217 ? 33.407 -8.143 1.608 1.00 44.62 217 PRO A C 1
ATOM 1743 O O . PRO A 1 217 ? 32.427 -7.649 2.156 1.00 44.62 217 PRO A O 1
ATOM 1746 N N . ILE A 1 218 ? 34.625 -8.067 2.142 1.00 43.97 218 ILE A N 1
ATOM 1747 C CA . ILE A 1 218 ? 34.926 -7.189 3.280 1.00 43.97 218 ILE A CA 1
ATOM 1748 C C . ILE A 1 218 ? 35.703 -5.998 2.729 1.00 43.97 218 ILE A C 1
ATOM 1750 O O . ILE A 1 218 ? 36.818 -6.138 2.231 1.00 43.97 218 ILE A O 1
ATOM 1754 N N . HIS A 1 219 ? 35.117 -4.805 2.814 1.00 43.31 219 HIS A N 1
ATOM 1755 C CA . HIS A 1 219 ? 35.843 -3.587 2.470 1.00 43.31 219 HIS A CA 1
ATOM 1756 C C . HIS A 1 219 ? 36.709 -3.189 3.662 1.00 43.31 219 HIS A C 1
ATOM 1758 O O . HIS A 1 219 ? 36.194 -2.791 4.708 1.00 43.31 219 HIS A O 1
ATOM 1764 N N . LEU A 1 220 ? 38.025 -3.326 3.506 1.00 42.75 220 LEU A N 1
ATOM 1765 C CA . LEU A 1 220 ? 39.014 -2.847 4.464 1.00 42.75 220 LEU A CA 1
ATOM 1766 C C . LEU A 1 220 ? 39.609 -1.555 3.915 1.00 42.75 220 LEU A C 1
ATOM 1768 O O . LEU A 1 220 ? 40.364 -1.569 2.948 1.00 42.75 220 LEU A O 1
ATOM 1772 N N . ASN A 1 221 ? 39.252 -0.429 4.521 1.00 41.69 221 ASN A N 1
ATOM 1773 C CA . ASN A 1 221 ? 39.903 0.838 4.238 1.00 41.69 221 ASN A CA 1
ATOM 1774 C C . ASN A 1 221 ? 41.272 0.844 4.929 1.00 41.69 221 ASN A C 1
ATOM 1776 O O . ASN A 1 221 ? 41.348 0.737 6.152 1.00 41.69 221 ASN A O 1
ATOM 1780 N N . LEU A 1 222 ? 42.357 0.974 4.165 1.00 40.97 222 LEU A N 1
ATOM 1781 C CA . LEU A 1 222 ? 43.726 0.964 4.696 1.00 40.97 222 LEU A CA 1
ATOM 1782 C C . LEU A 1 222 ? 43.960 2.041 5.772 1.00 40.97 222 LEU A C 1
ATOM 1784 O O . LEU A 1 222 ? 44.755 1.824 6.681 1.00 40.97 222 LEU A O 1
ATOM 1788 N N . ASN A 1 223 ? 43.215 3.151 5.727 1.00 39.84 223 ASN A N 1
ATOM 1789 C CA . ASN A 1 223 ? 43.302 4.236 6.712 1.00 39.84 223 ASN A CA 1
ATOM 1790 C C . ASN A 1 223 ? 42.593 3.920 8.044 1.00 39.84 223 ASN A C 1
ATOM 1792 O O . ASN A 1 223 ? 42.712 4.685 8.993 1.00 39.84 223 ASN A O 1
ATOM 1796 N N . SER A 1 224 ? 41.833 2.822 8.113 1.00 39.16 224 SER A N 1
ATOM 1797 C CA . SER A 1 224 ? 41.127 2.363 9.321 1.00 39.16 224 SER A CA 1
ATOM 1798 C C . SER A 1 224 ? 41.904 1.306 10.119 1.00 39.16 224 SER A C 1
ATOM 1800 O O . SER A 1 224 ? 41.437 0.840 11.160 1.00 39.16 224 SER A O 1
ATOM 1802 N N . LEU A 1 225 ? 43.088 0.913 9.634 1.00 40.47 225 LEU A N 1
ATOM 1803 C CA . LEU A 1 225 ? 43.980 -0.012 10.325 1.00 40.47 225 LEU A CA 1
ATOM 1804 C C . LEU A 1 225 ? 44.695 0.703 11.490 1.00 40.47 225 LEU A C 1
ATOM 1806 O O . LEU A 1 225 ? 44.957 1.900 11.396 1.00 40.47 225 LEU A O 1
ATOM 1810 N N . PRO A 1 226 ? 45.034 0.002 12.590 1.00 40.31 226 PRO A N 1
ATOM 1811 C CA . PRO A 1 226 ? 45.793 0.592 13.695 1.00 40.31 226 PRO A CA 1
ATOM 1812 C C . PRO A 1 226 ? 47.110 1.220 13.213 1.00 40.31 226 PRO A C 1
ATOM 1814 O O . PRO A 1 226 ? 47.748 0.666 12.323 1.00 40.31 226 PRO A O 1
ATOM 1817 N N . ASP A 1 227 ? 47.595 2.293 13.848 1.00 39.50 227 ASP A N 1
ATOM 1818 C CA . ASP A 1 227 ? 48.849 2.972 13.452 1.00 39.50 227 ASP A CA 1
ATOM 1819 C C . ASP A 1 227 ? 50.074 2.034 13.430 1.00 39.50 227 ASP A C 1
ATOM 1821 O O . ASP A 1 227 ? 51.014 2.226 12.668 1.00 39.50 227 ASP A O 1
ATOM 1825 N N . ALA A 1 228 ? 50.048 0.949 14.212 1.00 37.53 228 ALA A N 1
ATOM 1826 C CA . ALA A 1 228 ? 51.069 -0.103 14.182 1.00 37.53 228 ALA A CA 1
ATOM 1827 C C . ALA A 1 228 ? 51.106 -0.915 12.862 1.00 37.53 228 ALA A C 1
ATOM 1829 O O . ALA A 1 228 ? 52.057 -1.659 12.628 1.00 37.53 228 ALA A O 1
ATOM 1830 N N . TRP A 1 229 ? 50.062 -0.809 12.036 1.00 35.62 229 TRP A N 1
ATOM 1831 C CA . TRP A 1 229 ? 49.863 -1.496 10.753 1.00 35.62 229 TRP A CA 1
ATOM 1832 C C . TRP A 1 229 ? 50.023 -0.534 9.566 1.00 35.62 229 TRP A C 1
ATOM 1834 O O . TRP A 1 229 ? 50.242 -0.974 8.439 1.00 35.62 229 TRP A O 1
ATOM 1844 N N . VAL A 1 230 ? 49.976 0.775 9.825 1.00 40.06 230 VAL A N 1
ATOM 1845 C CA . VAL A 1 230 ? 50.335 1.838 8.886 1.00 40.06 230 VAL A CA 1
ATOM 1846 C C . VAL A 1 230 ? 51.792 2.207 9.157 1.00 40.06 230 VAL A C 1
ATOM 1848 O O . VAL A 1 230 ? 52.100 3.115 9.924 1.00 40.06 230 VAL A O 1
ATOM 1851 N N . THR A 1 231 ? 52.740 1.465 8.584 1.00 39.22 231 THR A N 1
ATOM 1852 C CA . THR A 1 231 ? 54.153 1.825 8.760 1.00 39.22 231 THR A CA 1
ATOM 1853 C C . THR A 1 231 ? 54.430 3.177 8.103 1.00 39.22 231 THR A C 1
ATOM 1855 O O . THR A 1 231 ? 54.230 3.334 6.899 1.00 39.22 231 THR A O 1
ATOM 1858 N N . GLY A 1 232 ? 54.907 4.138 8.900 1.00 37.44 232 GLY A N 1
ATOM 1859 C CA . GLY A 1 232 ? 55.400 5.438 8.442 1.00 37.44 232 GLY A CA 1
ATOM 1860 C C . GLY A 1 232 ? 56.599 5.345 7.476 1.00 37.44 232 GLY A C 1
ATOM 1861 O O . GLY A 1 232 ? 57.083 4.253 7.176 1.00 37.44 232 GLY A O 1
ATOM 1862 N N . PRO A 1 233 ? 57.105 6.491 6.983 1.00 36.12 233 PRO A N 1
ATOM 1863 C CA . PRO A 1 233 ? 57.763 6.625 5.676 1.00 36.12 233 PRO A CA 1
ATOM 1864 C C . PRO A 1 233 ? 59.216 6.109 5.572 1.00 36.12 233 PRO A C 1
ATOM 1866 O O . PRO A 1 233 ? 59.994 6.617 4.771 1.00 36.12 233 PRO A O 1
ATOM 1869 N N . ALA A 1 234 ? 59.612 5.084 6.328 1.00 33.72 234 ALA A N 1
ATOM 1870 C CA . ALA A 1 234 ? 60.948 4.498 6.228 1.00 33.72 234 ALA A CA 1
ATOM 1871 C C . ALA A 1 234 ? 60.916 2.963 6.347 1.00 33.72 234 ALA A C 1
ATOM 1873 O O . ALA A 1 234 ? 60.796 2.420 7.439 1.00 33.72 234 ALA A O 1
ATOM 1874 N N . MET A 1 235 ? 61.054 2.318 5.180 1.00 31.09 235 MET A N 1
ATOM 1875 C CA . MET A 1 235 ? 61.528 0.951 4.885 1.00 31.09 235 MET A CA 1
ATOM 1876 C C . MET A 1 235 ? 61.069 -0.234 5.754 1.00 31.09 235 MET A C 1
ATOM 1878 O O . MET A 1 235 ? 61.444 -0.302 6.919 1.00 31.09 235 MET A O 1
ATOM 1882 N N . LYS A 1 236 ? 60.513 -1.289 5.119 1.00 38.34 236 LYS A N 1
ATOM 1883 C CA . LYS A 1 236 ? 60.773 -2.715 5.451 1.00 38.34 236 LYS A CA 1
ATOM 1884 C C . LYS A 1 236 ? 60.621 -3.624 4.215 1.00 38.34 236 LYS A C 1
ATOM 1886 O O . LYS A 1 236 ? 59.658 -3.496 3.469 1.00 38.34 236 LYS A O 1
ATOM 1891 N N . LEU A 1 237 ? 61.570 -4.547 4.035 1.00 32.22 237 LEU A N 1
ATOM 1892 C CA . LEU A 1 237 ? 61.619 -5.583 2.991 1.00 32.22 237 LEU A CA 1
ATOM 1893 C C . LEU A 1 237 ? 60.975 -6.885 3.511 1.00 32.22 237 LEU A C 1
ATOM 1895 O O . LEU A 1 237 ? 61.227 -7.258 4.657 1.00 32.22 237 LEU A O 1
ATOM 1899 N N . LEU A 1 238 ? 60.205 -7.611 2.693 1.00 35.19 238 LEU A N 1
ATOM 1900 C CA . LEU A 1 238 ? 59.732 -8.961 3.032 1.00 35.19 238 LEU A CA 1
ATOM 1901 C C . LEU A 1 238 ? 59.601 -9.827 1.772 1.00 35.19 238 LEU A C 1
ATOM 1903 O O . LEU A 1 238 ? 58.799 -9.533 0.891 1.00 35.19 238 LEU A O 1
ATOM 1907 N N . TYR A 1 239 ? 60.374 -10.913 1.715 1.00 34.91 239 TYR A N 1
ATOM 1908 C CA . TYR A 1 239 ? 60.152 -12.035 0.803 1.00 34.91 239 TYR A CA 1
ATOM 1909 C C . TYR A 1 239 ? 59.599 -13.203 1.620 1.00 34.91 239 TYR A C 1
ATOM 1911 O O . TYR A 1 239 ? 60.174 -13.553 2.651 1.00 34.91 239 TYR A O 1
ATOM 1919 N N . THR A 1 240 ? 58.496 -13.815 1.180 1.00 39.84 240 THR A N 1
ATOM 1920 C CA . THR A 1 240 ? 57.961 -15.022 1.827 1.00 39.84 240 THR A CA 1
ATOM 1921 C C . THR A 1 240 ? 57.872 -16.186 0.830 1.00 39.84 240 THR A C 1
ATOM 1923 O O . THR A 1 240 ? 57.140 -16.081 -0.159 1.00 39.84 240 THR A O 1
ATOM 1926 N N . PRO A 1 241 ? 58.562 -17.319 1.085 1.00 30.48 241 PRO A N 1
ATOM 1927 C CA . PRO A 1 241 ? 58.651 -18.462 0.164 1.00 30.48 241 PRO A CA 1
ATOM 1928 C C . PRO A 1 241 ? 57.314 -19.101 -0.244 1.00 30.48 241 PRO A C 1
ATOM 1930 O O . PRO A 1 241 ? 57.239 -19.769 -1.272 1.00 30.48 241 PRO A O 1
ATOM 1933 N N . SER A 1 242 ? 56.248 -18.900 0.532 1.00 34.69 242 SER A N 1
ATOM 1934 C CA . SER A 1 242 ? 54.923 -19.471 0.272 1.00 34.69 242 SER A CA 1
ATOM 1935 C C . SER A 1 242 ? 54.093 -18.703 -0.764 1.00 34.69 242 SER A C 1
ATOM 1937 O O . SER A 1 242 ? 53.139 -19.271 -1.289 1.00 34.69 242 SER A O 1
ATOM 1939 N N . THR A 1 243 ? 54.432 -17.445 -1.079 1.00 40.97 243 THR A N 1
ATOM 1940 C CA . THR A 1 243 ? 53.570 -16.557 -1.894 1.00 40.97 243 THR A CA 1
ATOM 1941 C C . THR A 1 243 ? 54.225 -15.982 -3.155 1.00 40.97 243 THR A C 1
ATOM 1943 O O . THR A 1 243 ? 53.523 -15.377 -3.956 1.00 40.97 243 THR A O 1
ATOM 1946 N N . LYS A 1 244 ? 55.532 -16.195 -3.387 1.00 40.25 244 LYS A N 1
ATOM 1947 C CA . LYS A 1 244 ? 56.268 -15.797 -4.614 1.00 40.25 244 LYS A CA 1
ATOM 1948 C C . LYS A 1 244 ? 56.015 -14.352 -5.111 1.00 40.25 244 LYS A C 1
ATOM 1950 O O . LYS A 1 244 ? 55.939 -14.128 -6.317 1.00 40.25 244 LYS A O 1
ATOM 1955 N N . LEU A 1 245 ? 55.919 -13.370 -4.214 1.00 36.75 245 LEU A N 1
ATOM 1956 C CA . LEU A 1 245 ? 55.759 -11.950 -4.566 1.00 36.75 245 LEU A CA 1
ATOM 1957 C C . LEU A 1 245 ? 57.057 -11.156 -4.309 1.00 36.75 245 LEU A C 1
ATOM 1959 O O . LEU A 1 245 ? 57.753 -11.425 -3.329 1.00 36.75 245 LEU A O 1
ATOM 1963 N N . LEU A 1 246 ? 57.356 -10.163 -5.160 1.00 34.62 246 LEU A N 1
ATOM 1964 C CA . LEU A 1 246 ? 58.444 -9.190 -4.985 1.00 34.62 246 LEU A CA 1
ATOM 1965 C C . LEU A 1 246 ? 57.870 -7.774 -5.149 1.00 34.62 246 LEU A C 1
ATOM 1967 O O . LEU A 1 246 ? 57.272 -7.485 -6.183 1.00 34.62 246 LEU A O 1
ATOM 1971 N N . VAL A 1 247 ? 58.035 -6.895 -4.157 1.00 41.22 247 VAL A N 1
ATOM 1972 C CA . VAL A 1 247 ? 57.562 -5.500 -4.229 1.00 41.22 247 VAL A CA 1
ATOM 1973 C C . VAL A 1 247 ? 58.686 -4.558 -3.806 1.00 41.22 247 VAL A C 1
ATOM 1975 O O . VAL A 1 247 ? 59.308 -4.756 -2.764 1.00 41.22 247 VAL A O 1
ATOM 1978 N N . TRP A 1 248 ? 58.937 -3.544 -4.637 1.00 40.81 248 TRP A N 1
ATOM 1979 C CA . TRP A 1 248 ? 59.959 -2.512 -4.462 1.00 40.81 248 TRP A CA 1
ATOM 1980 C C . TRP A 1 248 ? 59.304 -1.133 -4.494 1.00 40.81 248 TRP A C 1
ATOM 1982 O O . TRP A 1 248 ? 58.459 -0.888 -5.354 1.00 40.81 248 TRP A O 1
ATOM 1992 N N . THR A 1 249 ? 59.764 -0.204 -3.653 1.00 41.34 249 THR A N 1
ATOM 1993 C CA . THR A 1 249 ? 59.506 1.229 -3.857 1.00 41.34 249 THR A CA 1
ATOM 1994 C C . THR A 1 249 ? 60.694 2.095 -3.454 1.00 41.34 249 THR A C 1
ATOM 1996 O O . THR A 1 249 ? 60.964 2.249 -2.266 1.00 41.34 249 THR A O 1
ATOM 1999 N N . GLN A 1 250 ? 61.348 2.688 -4.452 1.00 40.88 250 GLN A N 1
ATOM 2000 C CA . GLN A 1 250 ? 62.148 3.916 -4.405 1.00 40.88 250 GLN A CA 1
ATOM 2001 C C . GLN A 1 250 ? 62.323 4.416 -5.846 1.00 40.88 250 GLN A C 1
ATOM 2003 O O . GLN A 1 250 ? 62.283 3.610 -6.775 1.00 40.88 250 GLN A O 1
ATOM 2008 N N . ASP A 1 251 ? 62.559 5.719 -6.015 1.00 42.72 251 ASP A N 1
ATOM 2009 C CA . ASP A 1 251 ? 62.774 6.342 -7.329 1.00 42.72 251 ASP A CA 1
ATOM 2010 C C . ASP A 1 251 ? 64.152 5.995 -7.948 1.00 42.72 251 ASP A C 1
ATOM 2012 O O . ASP A 1 251 ? 64.375 6.255 -9.128 1.00 42.72 251 ASP A O 1
ATOM 2016 N N . SER A 1 252 ? 65.089 5.393 -7.191 1.00 48.03 252 SER A N 1
ATOM 2017 C CA . SER A 1 252 ? 66.355 4.846 -7.720 1.00 48.03 252 SER A CA 1
ATOM 2018 C C . SER A 1 252 ? 66.930 3.706 -6.853 1.00 48.03 252 SER A C 1
ATOM 2020 O O . SER A 1 252 ? 66.499 3.509 -5.720 1.00 48.03 252 SER A O 1
ATOM 2022 N N . MET A 1 253 ? 67.873 2.930 -7.407 1.00 55.41 253 MET A N 1
ATOM 2023 C CA . MET A 1 253 ? 68.566 1.795 -6.770 1.00 55.41 253 MET A CA 1
ATOM 2024 C C . MET A 1 253 ? 70.075 1.914 -7.022 1.00 55.41 253 MET A C 1
ATOM 2026 O O . MET A 1 253 ? 70.480 2.127 -8.167 1.00 55.41 253 MET A O 1
ATOM 2030 N N . SER A 1 254 ? 70.922 1.773 -5.996 1.00 57.06 254 SER A N 1
ATOM 2031 C CA . SER A 1 254 ? 72.380 1.776 -6.192 1.00 57.06 254 SER A CA 1
ATOM 2032 C C . SER A 1 254 ? 72.899 0.418 -6.693 1.00 57.06 254 SER A C 1
ATOM 2034 O O . SER A 1 254 ? 72.306 -0.628 -6.426 1.00 57.06 254 SER A O 1
ATOM 2036 N N . GLN A 1 255 ? 74.037 0.405 -7.402 1.00 55.75 255 GLN A N 1
ATOM 2037 C CA . GLN A 1 255 ? 74.627 -0.829 -7.956 1.00 55.75 255 GLN A CA 1
ATOM 2038 C C . GLN A 1 255 ? 74.930 -1.875 -6.869 1.00 55.75 255 GLN A C 1
ATOM 2040 O O . GLN A 1 255 ? 74.700 -3.064 -7.062 1.00 55.75 255 GLN A O 1
ATOM 2045 N N . THR A 1 256 ? 75.385 -1.433 -5.696 1.00 55.66 256 THR A N 1
ATOM 2046 C CA . THR A 1 256 ? 75.698 -2.319 -4.568 1.00 55.66 256 THR A CA 1
ATOM 2047 C C . THR A 1 256 ? 74.449 -3.024 -4.022 1.00 55.66 256 THR A C 1
ATOM 2049 O O . THR A 1 256 ? 74.519 -4.183 -3.618 1.00 55.66 256 THR A O 1
ATOM 2052 N N . GLU A 1 257 ? 73.293 -2.354 -4.034 1.00 55.66 257 GLU A N 1
ATOM 2053 C CA . GLU A 1 257 ? 72.007 -2.927 -3.605 1.00 55.66 257 GLU A CA 1
ATOM 2054 C C . GLU A 1 257 ? 71.448 -3.902 -4.647 1.00 55.66 257 GLU A C 1
ATOM 2056 O O . GLU A 1 257 ? 70.943 -4.970 -4.291 1.00 55.66 257 GLU A O 1
ATOM 2061 N N . PHE A 1 258 ? 71.607 -3.575 -5.932 1.00 60.09 258 PHE A N 1
ATOM 2062 C CA . PHE A 1 258 ? 71.261 -4.454 -7.048 1.00 60.09 258 PHE A CA 1
ATOM 2063 C C . PHE A 1 258 ? 72.037 -5.779 -6.991 1.00 60.09 258 PHE A C 1
ATOM 2065 O O . PHE A 1 258 ? 71.453 -6.863 -7.113 1.00 60.09 258 PHE A O 1
ATOM 2072 N N . ASP A 1 259 ? 73.349 -5.706 -6.764 1.00 55.00 259 ASP A N 1
ATOM 2073 C CA . ASP A 1 259 ? 74.226 -6.878 -6.722 1.00 55.00 259 ASP A CA 1
ATOM 2074 C C . ASP A 1 259 ? 73.920 -7.767 -5.502 1.00 55.00 259 ASP A C 1
ATOM 2076 O O . ASP A 1 259 ? 73.909 -8.998 -5.604 1.00 55.00 259 ASP A O 1
ATOM 2080 N N . ALA A 1 260 ? 73.587 -7.162 -4.355 1.00 57.09 260 ALA A N 1
ATOM 2081 C CA . ALA A 1 260 ? 73.174 -7.885 -3.152 1.00 57.09 260 ALA A CA 1
ATOM 2082 C C . ALA A 1 260 ? 71.837 -8.626 -3.341 1.00 57.09 260 ALA A C 1
ATOM 2084 O O . ALA A 1 260 ? 71.725 -9.800 -2.978 1.00 57.09 260 ALA A O 1
ATOM 2085 N N . LEU A 1 261 ? 70.841 -7.979 -3.960 1.00 55.78 261 LEU A N 1
ATOM 2086 C CA . LEU A 1 261 ? 69.535 -8.584 -4.245 1.00 55.78 261 LEU A CA 1
ATOM 2087 C C . LEU A 1 261 ? 69.655 -9.738 -5.251 1.00 55.78 261 LEU A C 1
ATOM 2089 O O . LEU A 1 261 ? 69.040 -10.793 -5.094 1.00 55.78 261 LEU A O 1
ATOM 2093 N N . THR A 1 262 ? 70.489 -9.551 -6.270 1.00 57.12 262 THR A N 1
ATOM 2094 C CA . THR A 1 262 ? 70.718 -10.546 -7.318 1.00 57.12 262 THR A CA 1
ATOM 2095 C C . THR A 1 262 ? 71.387 -11.810 -6.777 1.00 57.12 262 THR A C 1
ATOM 2097 O O . THR A 1 262 ? 70.999 -12.917 -7.157 1.00 57.12 262 THR A O 1
ATOM 2100 N N . ASN A 1 263 ? 72.348 -11.658 -5.863 1.00 57.06 263 ASN A N 1
ATOM 2101 C CA . ASN A 1 263 ? 72.999 -12.786 -5.198 1.00 57.06 263 ASN A CA 1
ATOM 2102 C C . ASN A 1 263 ? 72.040 -13.534 -4.259 1.00 57.06 263 ASN A C 1
ATOM 2104 O O . ASN A 1 263 ? 72.032 -14.763 -4.264 1.00 57.06 263 ASN A O 1
ATOM 2108 N N . ALA A 1 264 ? 71.176 -12.821 -3.527 1.00 53.19 264 ALA A 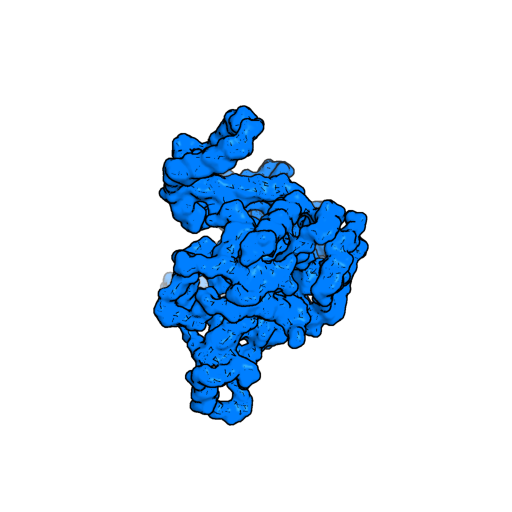N 1
ATOM 2109 C CA . ALA A 1 264 ? 70.187 -13.437 -2.638 1.00 53.19 264 ALA A CA 1
ATOM 2110 C C . ALA A 1 264 ? 69.163 -14.313 -3.392 1.00 53.19 264 ALA A C 1
ATOM 2112 O O . ALA A 1 264 ? 68.768 -15.373 -2.908 1.00 53.19 264 ALA A O 1
ATOM 2113 N N . LEU A 1 265 ? 68.776 -13.923 -4.614 1.00 53.34 265 LEU A N 1
ATOM 2114 C CA . LEU A 1 265 ? 67.873 -14.704 -5.472 1.00 53.34 265 LEU A CA 1
ATOM 2115 C C . LEU A 1 265 ? 68.492 -16.013 -5.997 1.00 53.34 265 LEU A C 1
ATOM 2117 O O . LEU A 1 265 ? 67.752 -16.905 -6.411 1.00 53.34 265 LEU A O 1
ATOM 2121 N N . GLN A 1 266 ? 69.824 -16.140 -6.007 1.00 53.94 266 GLN A N 1
ATOM 2122 C CA . GLN A 1 266 ? 70.524 -17.332 -6.503 1.00 53.94 266 GLN A CA 1
ATOM 2123 C C . GLN A 1 266 ? 70.767 -18.393 -5.423 1.00 53.94 266 GLN A C 1
ATOM 2125 O O . GLN A 1 266 ? 70.970 -19.558 -5.759 1.00 53.94 266 GLN A O 1
ATOM 2130 N N . THR A 1 267 ? 70.732 -18.023 -4.143 1.00 47.88 267 THR A N 1
ATOM 2131 C CA . THR A 1 267 ? 71.087 -18.917 -3.030 1.00 47.88 267 THR A CA 1
ATOM 2132 C C . THR A 1 267 ? 69.933 -19.775 -2.491 1.00 47.88 267 THR A C 1
ATOM 2134 O O . THR A 1 267 ? 70.209 -20.804 -1.883 1.00 47.88 267 THR A O 1
ATOM 2137 N N . ASP A 1 268 ? 68.664 -19.446 -2.775 1.00 47.81 268 ASP A N 1
ATOM 2138 C CA . ASP A 1 268 ? 67.494 -20.028 -2.076 1.00 47.81 268 ASP A CA 1
ATOM 2139 C C . ASP A 1 268 ? 66.552 -20.896 -2.940 1.00 47.81 268 ASP A C 1
ATOM 2141 O O . ASP A 1 268 ? 65.327 -20.802 -2.855 1.00 47.81 268 ASP A O 1
ATOM 2145 N N . GLY A 1 269 ? 67.092 -21.777 -3.789 1.00 48.31 269 GLY A N 1
ATOM 2146 C CA . GLY A 1 269 ? 66.281 -22.805 -4.476 1.00 48.31 269 GLY A CA 1
ATOM 2147 C C . GLY A 1 269 ? 65.179 -22.256 -5.401 1.00 48.31 269 GLY A C 1
ATOM 2148 O O . GLY A 1 269 ? 64.226 -22.961 -5.742 1.00 48.31 269 GLY A O 1
ATOM 2149 N N . VAL A 1 270 ? 65.296 -20.991 -5.806 1.00 48.72 270 VAL A N 1
ATOM 2150 C CA . VAL A 1 270 ? 64.392 -20.320 -6.740 1.00 48.72 270 VAL A CA 1
ATOM 2151 C C . VAL A 1 270 ? 64.666 -20.845 -8.152 1.00 48.72 270 VAL A C 1
ATOM 2153 O O . VAL A 1 270 ? 65.815 -20.948 -8.573 1.00 48.72 270 VAL A O 1
ATOM 2156 N N . SER A 1 271 ? 63.621 -21.188 -8.912 1.00 50.12 271 SER A N 1
ATOM 2157 C CA . SER A 1 271 ? 63.793 -21.726 -10.271 1.00 50.12 271 SER A CA 1
ATOM 2158 C C . SER A 1 271 ? 64.506 -20.725 -11.189 1.00 50.12 271 SER A C 1
ATOM 2160 O O . SER A 1 271 ? 64.139 -19.546 -11.185 1.00 50.12 271 SER A O 1
ATOM 2162 N N . GLU A 1 272 ? 65.427 -21.192 -12.039 1.00 51.12 272 GLU A N 1
ATOM 2163 C CA . GLU A 1 272 ? 66.228 -20.346 -12.946 1.00 51.12 272 GLU A CA 1
ATOM 2164 C C . GLU A 1 272 ? 65.389 -19.376 -13.796 1.00 51.12 272 GLU A C 1
ATOM 2166 O O . GLU A 1 272 ? 65.791 -18.235 -14.009 1.00 51.12 272 GLU A O 1
ATOM 2171 N N . GLU A 1 273 ? 64.189 -19.780 -14.223 1.00 47.09 273 GLU A N 1
ATOM 2172 C CA . GLU A 1 273 ? 63.265 -18.944 -15.006 1.00 47.09 273 GLU A CA 1
ATOM 2173 C C . GLU A 1 273 ? 62.781 -17.701 -14.231 1.00 47.09 273 GLU A C 1
ATOM 2175 O O . GLU A 1 273 ? 62.614 -16.625 -14.807 1.00 47.09 273 GLU A O 1
ATOM 2180 N N . VAL A 1 274 ? 62.600 -17.817 -12.913 1.00 46.69 274 VAL A N 1
ATOM 2181 C CA . VAL A 1 274 ? 62.187 -16.708 -12.035 1.00 46.69 274 VAL A CA 1
ATOM 2182 C C . VAL A 1 274 ? 63.361 -15.767 -11.783 1.00 46.69 274 VAL A C 1
ATOM 2184 O O . VAL A 1 274 ? 63.199 -14.552 -11.875 1.00 46.69 274 VAL A O 1
ATOM 2187 N N . VAL A 1 275 ? 64.558 -16.318 -11.567 1.00 52.53 275 VAL A N 1
ATOM 2188 C CA . VAL A 1 275 ? 65.792 -15.529 -11.433 1.00 52.53 275 VAL A CA 1
ATOM 2189 C C . VAL A 1 275 ? 66.079 -14.754 -12.725 1.00 52.53 275 VAL A C 1
ATOM 2191 O O . VAL A 1 275 ? 66.432 -13.578 -12.677 1.00 52.53 275 VAL A O 1
ATOM 2194 N N . ARG A 1 276 ? 65.863 -15.373 -13.892 1.00 56.72 276 ARG A N 1
ATOM 2195 C CA . ARG A 1 276 ? 66.036 -14.748 -15.212 1.00 56.72 276 ARG A CA 1
ATOM 2196 C C . ARG A 1 276 ? 65.062 -13.589 -15.443 1.00 56.72 276 ARG A C 1
ATOM 2198 O O . ARG A 1 276 ? 65.484 -12.533 -15.910 1.00 56.72 276 ARG A O 1
ATOM 2205 N N . ARG A 1 277 ? 63.779 -13.759 -15.101 1.00 50.31 277 ARG A N 1
ATOM 2206 C CA . ARG A 1 277 ? 62.756 -12.703 -15.232 1.00 50.31 277 ARG A CA 1
ATOM 2207 C C . ARG A 1 277 ? 62.975 -11.553 -14.253 1.00 50.31 277 ARG A C 1
ATOM 2209 O O . ARG A 1 277 ? 62.850 -10.403 -14.656 1.00 50.31 277 ARG A O 1
ATOM 2216 N N . ALA A 1 278 ? 63.351 -11.853 -13.009 1.00 51.38 278 ALA A N 1
ATOM 2217 C CA . ALA A 1 278 ? 63.677 -10.835 -12.014 1.00 51.38 278 ALA A CA 1
ATOM 2218 C C . ALA A 1 278 ? 64.888 -9.994 -12.446 1.00 51.38 278 ALA A C 1
ATOM 2220 O O . ALA A 1 278 ? 64.827 -8.771 -12.390 1.00 51.38 278 ALA A O 1
ATOM 2221 N N . LYS A 1 279 ? 65.946 -10.633 -12.970 1.00 55.31 279 LYS A N 1
ATOM 2222 C CA . LYS A 1 279 ? 67.117 -9.936 -13.528 1.00 55.31 279 LYS A CA 1
ATOM 2223 C C . LYS A 1 279 ? 66.750 -9.029 -14.704 1.00 55.31 279 LYS A C 1
ATOM 2225 O O . LYS A 1 279 ? 67.171 -7.883 -14.712 1.00 55.31 279 LYS A O 1
ATOM 2230 N N . ALA A 1 280 ? 65.936 -9.503 -15.651 1.00 56.66 280 ALA A N 1
ATOM 2231 C CA . ALA A 1 280 ? 65.499 -8.694 -16.793 1.00 56.66 280 ALA A CA 1
ATOM 2232 C C . ALA A 1 280 ? 64.701 -7.449 -16.360 1.00 56.66 280 ALA A C 1
ATOM 2234 O O . ALA A 1 280 ? 64.958 -6.355 -16.851 1.00 56.66 280 ALA A O 1
ATOM 2235 N N . LEU A 1 281 ? 63.792 -7.603 -15.389 1.00 50.97 281 LEU A N 1
ATOM 2236 C CA . LEU A 1 281 ? 62.993 -6.498 -14.851 1.00 50.97 281 LEU A CA 1
AT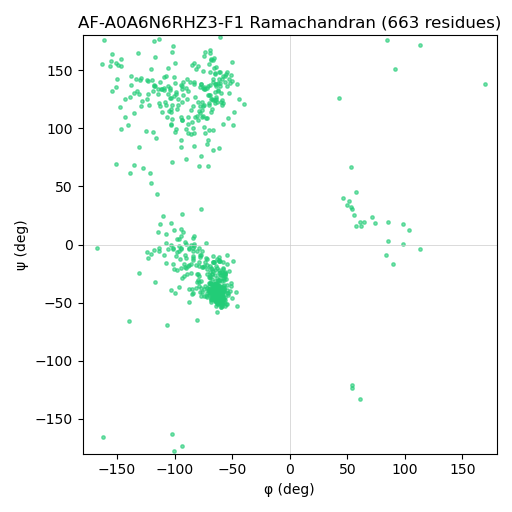OM 2237 C C . LEU A 1 281 ? 63.857 -5.469 -14.104 1.00 50.97 281 LEU A C 1
ATOM 2239 O O . LEU A 1 281 ? 63.650 -4.264 -14.224 1.00 50.97 281 LEU A O 1
ATOM 2243 N N . LEU A 1 282 ? 64.840 -5.953 -13.340 1.00 52.56 282 LEU A N 1
ATOM 2244 C CA . LEU A 1 282 ? 65.789 -5.119 -12.606 1.0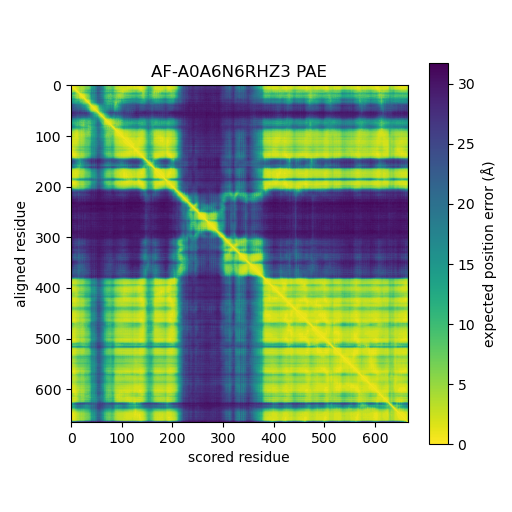0 52.56 282 LEU A CA 1
ATOM 2245 C C . LEU A 1 282 ? 66.724 -4.355 -13.563 1.00 52.56 282 LEU A C 1
ATOM 2247 O O . LEU A 1 282 ? 67.010 -3.185 -13.323 1.00 52.56 282 LEU A O 1
ATOM 2251 N N . THR A 1 283 ? 67.159 -4.969 -14.669 1.00 54.72 283 THR A N 1
ATOM 2252 C CA . THR A 1 283 ? 67.960 -4.307 -15.715 1.00 54.72 283 THR A CA 1
ATOM 2253 C C . THR A 1 283 ? 67.168 -3.223 -16.456 1.00 54.72 283 THR A C 1
ATOM 2255 O O . THR A 1 283 ? 67.703 -2.136 -16.676 1.00 54.72 283 THR A O 1
ATOM 2258 N N . ASP A 1 284 ? 65.889 -3.463 -16.769 1.00 51.97 284 ASP A N 1
ATOM 2259 C CA . ASP A 1 284 ? 64.998 -2.450 -17.363 1.00 51.97 284 ASP A CA 1
ATOM 2260 C C . ASP A 1 284 ? 64.783 -1.251 -16.421 1.00 51.97 284 ASP A C 1
ATOM 2262 O O . ASP A 1 284 ? 64.819 -0.096 -16.853 1.00 51.97 284 ASP A O 1
ATOM 2266 N N . LEU A 1 285 ? 64.630 -1.505 -15.115 1.00 50.12 285 LEU A N 1
ATOM 2267 C CA . LEU A 1 285 ? 64.530 -0.458 -14.092 1.00 50.12 285 LEU A CA 1
ATOM 2268 C C . LEU A 1 285 ? 65.822 0.364 -13.986 1.00 50.12 285 LEU A C 1
ATOM 2270 O O . LEU A 1 285 ? 65.765 1.591 -13.909 1.00 50.12 285 LEU A O 1
ATOM 2274 N N . GLN A 1 286 ? 66.986 -0.279 -14.060 1.00 51.69 286 GLN A N 1
ATOM 2275 C CA . GLN A 1 286 ? 68.281 0.396 -13.977 1.00 51.69 286 GLN A CA 1
ATOM 2276 C C . GLN A 1 286 ? 68.589 1.259 -15.217 1.00 51.69 286 GLN A C 1
ATOM 2278 O O . GLN A 1 286 ? 69.190 2.325 -15.095 1.00 51.69 286 GLN A O 1
ATOM 2283 N N . MET A 1 287 ? 68.123 0.847 -16.402 1.00 48.00 287 MET A N 1
ATOM 2284 C CA . MET A 1 287 ? 68.240 1.624 -17.643 1.00 48.00 287 MET A CA 1
ATOM 2285 C C . MET A 1 287 ? 67.288 2.828 -17.721 1.00 48.00 287 MET A C 1
ATOM 2287 O O . MET A 1 287 ? 67.518 3.739 -18.515 1.00 48.00 287 MET A O 1
ATOM 2291 N N . SER A 1 288 ? 66.231 2.858 -16.904 1.00 48.03 288 SER A N 1
ATOM 2292 C CA . SER A 1 288 ? 65.240 3.943 -16.888 1.00 48.03 288 SER A CA 1
ATOM 2293 C C . SER A 1 288 ? 65.645 5.175 -16.056 1.00 48.03 288 SER A C 1
ATOM 2295 O O . SER A 1 288 ? 64.918 6.171 -16.028 1.00 48.03 288 SER A O 1
ATOM 2297 N N . VAL A 1 289 ? 66.839 5.167 -15.447 1.00 48.56 289 VAL A N 1
ATOM 2298 C CA . VAL A 1 289 ? 67.402 6.304 -14.698 1.00 48.56 289 VAL A CA 1
ATOM 2299 C C . VAL A 1 289 ? 67.946 7.359 -15.671 1.00 48.56 289 VAL A C 1
ATOM 2301 O O . VAL A 1 289 ? 69.143 7.480 -15.918 1.00 48.56 289 VAL A O 1
ATOM 2304 N N . GLY A 1 290 ? 67.024 8.114 -16.262 1.00 45.09 290 GLY A N 1
ATOM 2305 C CA . GLY A 1 290 ? 67.318 9.251 -17.138 1.00 45.09 290 GLY A CA 1
ATOM 2306 C C . GLY A 1 290 ? 66.120 10.148 -17.465 1.00 45.09 290 GLY A C 1
ATOM 2307 O O . GLY A 1 290 ? 66.298 11.170 -18.120 1.00 45.09 290 GLY A O 1
ATOM 2308 N N . GLY A 1 291 ? 64.908 9.822 -17.009 1.00 39.72 291 GLY A N 1
ATOM 2309 C CA . GLY A 1 291 ? 63.739 10.673 -17.219 1.00 39.72 291 GLY A CA 1
ATOM 2310 C C . GLY A 1 291 ? 62.679 10.454 -16.151 1.00 39.72 291 GLY A C 1
ATOM 2311 O O . GLY A 1 291 ? 62.336 9.317 -15.840 1.00 39.72 291 GLY A O 1
ATOM 2312 N N . GLU A 1 292 ? 62.171 11.554 -15.595 1.00 45.75 292 GLU A N 1
ATOM 2313 C CA . GLU A 1 292 ? 61.102 11.583 -14.597 1.00 45.75 292 GLU A CA 1
ATOM 2314 C C . GLU A 1 292 ? 59.906 10.712 -15.013 1.00 45.75 292 GLU A C 1
ATOM 2316 O O . GLU A 1 292 ? 59.165 11.031 -15.945 1.00 45.75 292 GLU A O 1
ATOM 2321 N N . ARG A 1 293 ? 59.662 9.635 -14.264 1.00 36.00 293 ARG A N 1
ATOM 2322 C CA . ARG A 1 293 ? 58.334 9.031 -14.136 1.00 36.00 293 ARG A CA 1
ATOM 2323 C C . ARG A 1 293 ? 58.080 8.718 -12.671 1.00 36.00 293 ARG A C 1
ATOM 2325 O O . ARG A 1 293 ? 58.724 7.853 -12.093 1.00 36.00 293 ARG A O 1
ATOM 2332 N N . SER A 1 294 ? 57.115 9.426 -12.091 1.00 33.44 294 SER A N 1
ATOM 2333 C CA . SER A 1 294 ? 56.573 9.124 -10.770 1.00 33.44 294 SER A CA 1
ATOM 2334 C C . SER A 1 294 ? 55.610 7.941 -10.875 1.00 33.44 294 SER A C 1
ATOM 2336 O O . SER A 1 294 ? 54.600 7.998 -11.578 1.00 33.44 294 SER A O 1
ATOM 2338 N N . VAL A 1 295 ? 55.912 6.853 -10.170 1.00 33.16 295 VAL A N 1
ATOM 2339 C CA . VAL A 1 295 ? 54.970 5.750 -9.959 1.00 33.16 295 VAL A CA 1
ATOM 2340 C C . VAL A 1 295 ? 54.257 6.005 -8.632 1.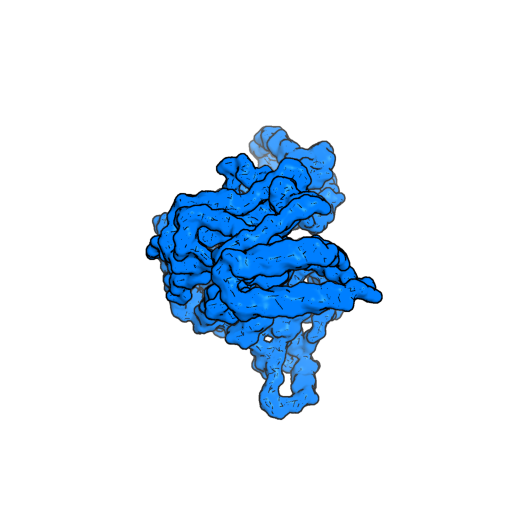00 33.16 295 VAL A C 1
ATOM 2342 O O . VAL A 1 295 ? 54.838 5.858 -7.562 1.00 33.16 295 VAL A O 1
ATOM 2345 N N . LYS A 1 296 ? 52.982 6.404 -8.686 1.00 31.78 296 LYS A N 1
ATOM 2346 C CA . LYS A 1 296 ? 52.085 6.426 -7.522 1.00 31.78 296 LYS A CA 1
ATOM 2347 C C . LYS A 1 296 ? 51.204 5.180 -7.550 1.00 31.78 296 LYS A C 1
ATOM 2349 O O . LYS A 1 296 ? 50.189 5.204 -8.232 1.00 31.78 296 LYS A O 1
ATOM 2354 N N . GLN A 1 297 ? 51.590 4.134 -6.814 1.00 31.05 297 GLN A N 1
ATOM 2355 C CA . GLN A 1 297 ? 50.708 3.241 -6.034 1.00 31.05 297 GLN A CA 1
ATOM 2356 C C . GLN A 1 297 ? 51.482 2.015 -5.528 1.00 31.05 297 GLN A C 1
ATOM 2358 O O . GLN A 1 297 ? 52.264 1.415 -6.259 1.00 31.05 297 GLN A O 1
ATOM 2363 N N . VAL A 1 298 ? 51.228 1.640 -4.272 1.00 30.61 298 VAL A N 1
ATOM 2364 C CA . VAL A 1 298 ? 51.774 0.451 -3.601 1.00 30.61 298 VAL A CA 1
ATOM 2365 C C . VAL A 1 298 ? 50.600 -0.382 -3.110 1.00 30.61 298 VAL A C 1
ATOM 2367 O O . VAL A 1 298 ? 49.723 0.155 -2.436 1.00 30.61 298 VAL A O 1
ATOM 2370 N N . TYR A 1 299 ? 50.594 -1.678 -3.415 1.00 31.81 299 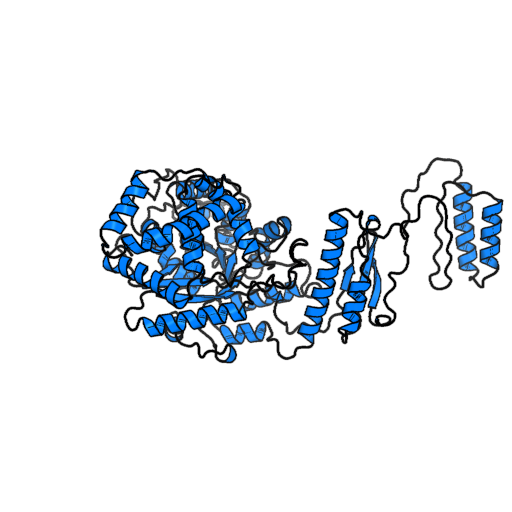TYR A N 1
ATOM 2371 C CA . TYR A 1 299 ? 49.673 -2.640 -2.813 1.00 31.81 299 TYR A CA 1
ATOM 2372 C C . TYR A 1 299 ? 50.381 -3.340 -1.652 1.00 31.81 299 TYR A C 1
ATOM 2374 O O . TYR A 1 299 ? 51.412 -3.983 -1.846 1.00 31.81 299 TYR A O 1
ATOM 2382 N N . ILE A 1 300 ? 49.828 -3.218 -0.444 1.00 31.97 300 ILE A N 1
ATOM 2383 C CA . ILE A 1 300 ? 50.207 -4.048 0.702 1.00 31.97 300 ILE A CA 1
ATOM 2384 C C . ILE A 1 300 ? 49.163 -5.160 0.801 1.00 31.97 300 ILE A C 1
ATOM 2386 O O . ILE A 1 300 ? 48.081 -4.950 1.339 1.00 31.97 300 ILE A O 1
ATOM 2390 N N . THR A 1 301 ? 49.477 -6.354 0.305 1.00 31.61 301 THR A N 1
ATOM 2391 C CA . THR A 1 301 ? 48.735 -7.568 0.668 1.00 31.61 301 THR A CA 1
ATOM 2392 C C . THR A 1 301 ? 49.473 -8.240 1.821 1.00 31.61 301 THR A C 1
ATOM 2394 O O . THR A 1 301 ? 50.365 -9.063 1.606 1.00 31.61 301 THR A O 1
ATOM 2397 N N . GLN A 1 302 ? 49.132 -7.882 3.060 1.00 38.31 302 GLN A N 1
ATOM 2398 C CA . GLN A 1 302 ? 49.436 -8.741 4.202 1.00 38.31 302 GLN A CA 1
ATOM 2399 C C . GLN A 1 302 ? 48.171 -9.528 4.536 1.00 38.31 302 GLN A C 1
ATOM 2401 O O . GLN A 1 302 ? 47.085 -8.956 4.610 1.00 38.31 302 GLN A O 1
ATOM 2406 N N . LYS A 1 303 ? 48.327 -10.853 4.663 1.00 39.59 303 LYS A N 1
ATOM 2407 C CA . LYS A 1 303 ? 47.257 -11.819 4.940 1.00 39.59 303 LYS A CA 1
ATOM 2408 C C . LYS A 1 303 ? 46.283 -11.232 5.965 1.00 39.59 303 LYS A C 1
ATOM 2410 O O . LYS A 1 303 ? 46.678 -10.961 7.098 1.00 39.59 303 LYS A O 1
ATOM 2415 N N . PHE A 1 304 ? 45.009 -11.117 5.594 1.00 41.88 304 PHE A N 1
ATOM 2416 C CA . PHE A 1 304 ? 43.949 -11.160 6.591 1.00 41.88 304 PHE A CA 1
ATOM 2417 C C . PHE A 1 304 ? 44.191 -12.455 7.377 1.00 41.88 304 PHE A C 1
ATOM 2419 O O . PHE A 1 304 ? 44.118 -13.544 6.801 1.00 41.88 304 PHE A O 1
ATOM 2426 N N . ASN A 1 305 ? 44.632 -12.352 8.634 1.00 46.56 305 ASN A N 1
ATOM 2427 C CA . ASN A 1 305 ? 44.903 -13.529 9.451 1.00 46.56 305 ASN A CA 1
ATOM 2428 C C . ASN A 1 305 ? 43.550 -14.137 9.797 1.00 46.56 305 ASN A C 1
ATOM 2430 O O . ASN A 1 305 ? 42.922 -13.765 10.786 1.00 46.56 305 ASN A O 1
ATOM 2434 N N . ILE A 1 306 ? 43.091 -15.041 8.936 1.00 50.06 306 ILE A N 1
ATOM 2435 C CA . ILE A 1 306 ? 41.967 -15.906 9.238 1.00 50.06 306 ILE A CA 1
ATOM 2436 C C . ILE A 1 306 ? 42.370 -16.681 10.504 1.00 50.06 306 ILE A C 1
ATOM 2438 O O . ILE A 1 306 ? 43.418 -17.333 10.494 1.00 50.06 306 ILE A O 1
ATOM 2442 N N . PRO A 1 307 ? 41.601 -16.583 11.603 1.00 55.38 307 PRO A N 1
ATOM 2443 C CA . PRO A 1 307 ? 41.790 -17.432 12.772 1.00 55.38 307 PRO A CA 1
ATOM 2444 C C . PRO A 1 307 ? 41.975 -18.887 12.338 1.00 55.38 307 PRO A C 1
ATOM 2446 O O . PRO A 1 307 ? 41.255 -19.353 11.462 1.00 55.38 307 PRO A O 1
ATOM 2449 N N . SER A 1 308 ? 42.905 -19.626 12.939 1.00 58.62 308 SER A N 1
ATOM 2450 C CA . SER A 1 308 ? 43.192 -21.013 12.537 1.00 58.62 308 SER A CA 1
ATOM 2451 C C . SER A 1 308 ? 41.961 -21.931 12.571 1.00 58.62 308 SER A C 1
ATOM 2453 O O . SER A 1 308 ? 41.895 -22.893 11.815 1.00 58.62 308 SER A O 1
ATOM 2455 N N . SER A 1 309 ? 40.944 -21.603 13.378 1.00 56.28 309 SER A N 1
ATOM 2456 C CA . SER A 1 309 ? 39.640 -22.286 13.395 1.00 56.28 309 SER A CA 1
ATOM 2457 C C . SER A 1 309 ? 38.841 -22.166 12.087 1.00 56.28 309 SER A C 1
ATOM 2459 O O . SER A 1 309 ? 37.945 -22.966 11.840 1.00 56.28 309 SER A O 1
ATOM 2461 N N . LEU A 1 310 ? 39.159 -21.177 11.250 1.00 53.84 310 LEU A N 1
ATOM 2462 C CA . LEU A 1 310 ? 38.487 -20.856 9.991 1.00 53.84 310 LEU A CA 1
ATOM 2463 C C . LEU A 1 310 ? 39.315 -21.265 8.750 1.00 53.84 310 LEU A C 1
ATOM 2465 O O . LEU A 1 310 ? 38.829 -21.143 7.619 1.00 53.84 310 LEU A O 1
ATOM 2469 N N . GLU A 1 311 ? 40.543 -21.777 8.926 1.00 58.47 311 GLU A N 1
ATOM 2470 C CA . GLU A 1 311 ? 41.358 -22.314 7.826 1.00 58.47 311 GLU A CA 1
ATOM 2471 C C . GLU A 1 311 ? 40.674 -23.544 7.197 1.00 58.47 311 GLU A C 1
ATOM 2473 O O . GLU A 1 311 ? 40.301 -24.494 7.878 1.00 58.47 311 GLU A O 1
ATOM 2478 N N . GLY A 1 312 ? 40.462 -23.515 5.876 1.00 58.09 312 GLY A N 1
ATOM 2479 C CA . GLY A 1 312 ? 39.731 -24.559 5.137 1.00 58.09 312 GLY A CA 1
ATOM 2480 C C . GLY A 1 312 ? 38.214 -24.339 5.031 1.00 58.09 312 GLY A C 1
ATOM 2481 O O . GLY A 1 312 ? 37.587 -24.902 4.132 1.00 58.09 312 GLY A O 1
ATOM 2482 N N . LYS A 1 313 ? 37.634 -23.465 5.869 1.00 57.81 313 LYS A N 1
ATOM 2483 C CA . LYS A 1 313 ? 36.233 -23.005 5.768 1.00 57.81 313 LYS A CA 1
ATOM 2484 C C . LYS A 1 313 ? 36.089 -21.689 4.986 1.00 57.81 313 LYS A C 1
ATOM 2486 O O . LYS A 1 313 ? 35.009 -21.394 4.470 1.00 57.81 313 LYS A O 1
ATOM 2491 N N . CYS A 1 314 ? 37.179 -20.925 4.873 1.00 54.16 314 CYS A N 1
ATOM 2492 C CA . CYS A 1 314 ? 37.262 -19.622 4.214 1.00 54.16 314 CYS A CA 1
ATOM 2493 C C . CYS A 1 314 ? 38.482 -19.528 3.282 1.00 54.16 314 CYS A C 1
ATOM 2495 O O . CYS A 1 314 ? 39.566 -20.010 3.619 1.00 54.16 314 CYS A O 1
ATOM 2497 N N . LYS A 1 315 ? 38.326 -18.867 2.133 1.00 57.09 315 LYS A N 1
ATOM 2498 C CA . LYS A 1 315 ? 39.394 -18.471 1.209 1.00 57.09 315 LYS A CA 1
ATOM 2499 C C . LYS A 1 315 ? 39.440 -16.953 1.086 1.00 57.09 315 LYS A C 1
ATOM 2501 O O . LYS A 1 315 ? 38.405 -16.317 0.958 1.00 57.09 315 LYS A O 1
ATOM 2506 N N . VAL A 1 316 ? 40.642 -16.392 1.090 1.00 52.94 316 VAL A N 1
ATOM 2507 C CA . VAL A 1 316 ? 40.883 -14.971 0.819 1.00 52.94 316 VAL A CA 1
ATOM 2508 C C . VAL A 1 316 ? 41.160 -14.808 -0.670 1.00 52.94 316 VAL A C 1
ATOM 2510 O O . VAL A 1 316 ? 42.017 -15.515 -1.198 1.00 52.94 316 VAL A O 1
ATOM 2513 N N . GLU A 1 317 ? 40.464 -13.893 -1.330 1.00 51.84 317 GLU A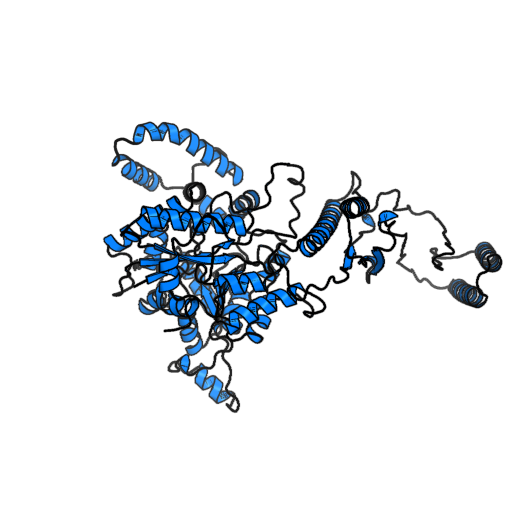 N 1
ATOM 2514 C CA . GLU A 1 317 ? 40.694 -13.514 -2.723 1.00 51.84 317 GLU A CA 1
ATOM 2515 C C . GLU A 1 317 ? 40.820 -11.992 -2.826 1.00 51.84 317 GLU A C 1
ATOM 2517 O O . GLU A 1 317 ? 40.150 -11.257 -2.102 1.00 51.84 317 GLU A O 1
ATOM 2522 N N . ASP A 1 318 ? 41.692 -11.504 -3.703 1.00 45.59 318 ASP A N 1
ATOM 2523 C CA . ASP A 1 318 ? 41.864 -10.066 -3.907 1.00 45.59 318 ASP A CA 1
ATOM 2524 C C . ASP A 1 318 ? 40.674 -9.498 -4.697 1.00 45.59 318 ASP A C 1
ATOM 2526 O O . ASP A 1 318 ? 40.230 -10.089 -5.683 1.00 45.59 318 ASP A O 1
ATOM 2530 N N . ALA A 1 319 ? 40.141 -8.354 -4.260 1.00 44.66 319 ALA A N 1
ATOM 2531 C CA . ALA A 1 319 ? 39.070 -7.650 -4.961 1.00 44.66 319 ALA A CA 1
ATOM 2532 C C . ALA A 1 319 ? 39.633 -6.658 -5.983 1.00 44.66 319 ALA A C 1
ATOM 2534 O O . ALA A 1 319 ? 40.595 -5.935 -5.698 1.00 44.66 319 ALA A O 1
ATOM 2535 N N . GLU A 1 320 ? 38.978 -6.537 -7.140 1.00 41.34 320 GLU A N 1
ATOM 2536 C CA . GLU A 1 320 ? 39.234 -5.422 -8.054 1.00 41.34 320 GLU A CA 1
ATOM 2537 C C . GLU A 1 320 ? 38.959 -4.094 -7.320 1.00 41.34 320 GLU A C 1
ATOM 2539 O O . GLU A 1 320 ? 37.861 -3.861 -6.818 1.00 41.34 320 GLU A O 1
ATOM 2544 N N . GLY A 1 321 ? 39.980 -3.235 -7.200 1.00 43.53 321 GLY A N 1
ATOM 2545 C CA . GLY A 1 321 ? 39.888 -1.958 -6.474 1.00 43.53 321 GLY A CA 1
ATOM 2546 C C . GLY A 1 321 ? 40.540 -1.921 -5.083 1.00 43.53 321 GLY A C 1
ATOM 2547 O O . GLY A 1 321 ? 40.326 -0.959 -4.350 1.00 43.53 321 GLY A O 1
ATOM 2548 N N . GLY A 1 322 ? 41.353 -2.920 -4.716 1.00 42.22 322 GLY A N 1
ATOM 2549 C CA . GLY A 1 322 ? 42.192 -2.869 -3.506 1.00 42.22 322 GLY A CA 1
ATOM 2550 C C . GLY A 1 322 ? 41.498 -3.305 -2.210 1.00 42.22 322 GLY A C 1
ATOM 2551 O O . GLY A 1 322 ? 41.960 -2.959 -1.125 1.00 42.22 322 GLY A O 1
ATOM 2552 N N . GLY A 1 323 ? 40.393 -4.050 -2.316 1.00 43.66 323 GLY A N 1
ATOM 2553 C CA . GLY A 1 323 ? 39.724 -4.714 -1.190 1.00 43.66 323 GLY A CA 1
ATOM 2554 C C . GLY A 1 323 ? 40.053 -6.209 -1.097 1.00 43.66 323 GLY A C 1
ATOM 2555 O O . GLY A 1 323 ? 40.812 -6.740 -1.904 1.00 43.66 323 GLY A O 1
ATOM 2556 N N . VAL A 1 324 ? 39.442 -6.902 -0.130 1.00 44.75 324 VAL A N 1
ATOM 2557 C CA . VAL A 1 324 ? 39.602 -8.350 0.069 1.00 44.75 324 VAL A CA 1
ATOM 2558 C C . VAL A 1 324 ? 38.231 -9.038 0.045 1.00 44.75 324 VAL A C 1
ATOM 2560 O O . VAL A 1 324 ? 37.327 -8.694 0.810 1.00 44.75 324 VAL A O 1
ATOM 2563 N N . HIS A 1 325 ? 38.063 -10.039 -0.815 1.00 47.12 325 HIS A N 1
ATOM 2564 C CA . HIS A 1 325 ? 36.927 -10.955 -0.793 1.00 47.12 325 HIS A CA 1
ATOM 2565 C C . HIS A 1 325 ? 37.219 -12.142 0.125 1.00 47.12 325 HIS A C 1
ATOM 2567 O O . HIS A 1 325 ? 38.264 -12.783 0.028 1.00 47.12 325 HIS A O 1
ATOM 2573 N N . LEU A 1 326 ? 36.275 -12.466 1.009 1.00 52.22 326 LEU A N 1
ATOM 2574 C CA . LEU A 1 326 ? 36.287 -13.730 1.736 1.00 52.22 326 LEU A CA 1
ATOM 2575 C C . LEU A 1 326 ? 35.252 -14.675 1.118 1.00 52.22 326 LEU A C 1
ATOM 2577 O O . LEU A 1 326 ? 34.045 -14.409 1.139 1.00 52.22 326 LEU A O 1
ATOM 2581 N N . ASN A 1 327 ? 35.744 -15.784 0.574 1.00 49.44 327 ASN A N 1
ATOM 2582 C CA . ASN A 1 327 ? 34.986 -16.825 -0.103 1.00 49.44 327 ASN A CA 1
ATOM 2583 C C . ASN A 1 327 ? 34.819 -18.044 0.802 1.00 49.44 327 ASN A C 1
ATOM 2585 O O . ASN A 1 327 ? 35.782 -18.740 1.120 1.00 49.44 327 ASN A O 1
ATOM 2589 N N . TRP A 1 328 ? 33.585 -18.331 1.199 1.00 63.00 328 TRP A N 1
ATOM 2590 C CA . TRP A 1 328 ? 33.277 -19.358 2.192 1.00 63.00 328 TRP A CA 1
ATOM 2591 C C . TRP A 1 328 ? 32.940 -20.683 1.507 1.00 63.00 328 TRP A C 1
ATOM 2593 O O . TRP A 1 328 ? 32.245 -20.708 0.491 1.00 63.00 328 TRP A O 1
ATOM 2603 N N . THR A 1 329 ? 33.460 -21.797 2.026 1.00 49.88 329 THR A N 1
ATOM 2604 C CA . THR A 1 329 ? 33.324 -23.119 1.386 1.00 49.88 329 THR A CA 1
ATOM 2605 C C . THR A 1 329 ? 32.628 -24.174 2.239 1.00 49.88 329 THR A C 1
ATOM 2607 O O . THR A 1 329 ? 32.343 -25.243 1.705 1.00 49.88 329 THR A O 1
ATOM 2610 N N . ALA A 1 330 ? 32.344 -23.900 3.515 1.00 48.84 330 ALA A N 1
ATOM 2611 C CA . ALA A 1 330 ? 31.804 -24.884 4.452 1.00 48.84 330 ALA A CA 1
ATOM 2612 C C . ALA A 1 330 ? 30.400 -24.505 4.957 1.00 48.84 330 ALA A C 1
ATOM 2614 O O . ALA A 1 330 ? 30.151 -23.349 5.295 1.00 48.84 330 ALA A O 1
ATOM 2615 N N . ALA A 1 331 ? 29.497 -25.489 4.999 1.00 50.16 331 ALA A N 1
ATOM 2616 C CA . ALA A 1 331 ? 28.104 -25.332 5.424 1.00 50.16 331 ALA A CA 1
ATOM 2617 C C . ALA A 1 331 ? 27.906 -25.454 6.952 1.00 50.16 331 ALA A C 1
ATOM 2619 O O . ALA A 1 331 ? 26.783 -25.336 7.419 1.00 50.16 331 ALA A O 1
ATOM 2620 N N . ASP A 1 332 ? 28.958 -25.692 7.740 1.00 56.19 332 ASP A N 1
ATOM 2621 C CA . ASP A 1 332 ? 28.919 -26.070 9.165 1.00 56.19 332 ASP A CA 1
ATOM 2622 C C . ASP A 1 332 ? 29.650 -25.057 10.075 1.00 56.19 332 ASP A C 1
ATOM 2624 O O . ASP A 1 332 ? 30.562 -25.381 10.847 1.00 56.19 332 ASP A O 1
ATOM 2628 N N . MET A 1 333 ? 29.283 -23.781 9.963 1.00 59.97 333 MET A N 1
ATOM 2629 C CA . MET A 1 333 ? 29.853 -22.719 10.798 1.00 59.97 333 MET A CA 1
ATOM 2630 C C . MET A 1 333 ? 29.230 -22.723 12.200 1.00 59.97 333 MET A C 1
ATOM 2632 O O . MET A 1 333 ? 28.019 -22.826 12.357 1.00 59.97 333 MET A O 1
ATOM 2636 N N . THR A 1 334 ? 30.070 -22.592 13.225 1.00 66.75 334 THR A N 1
ATOM 2637 C CA . THR A 1 334 ? 29.663 -22.592 14.640 1.00 66.75 334 THR A CA 1
ATOM 2638 C C . THR A 1 334 ? 29.624 -21.178 15.234 1.00 66.75 334 THR A C 1
ATOM 2640 O O . THR A 1 334 ? 30.226 -20.244 14.708 1.00 66.75 334 THR A O 1
ATOM 2643 N N . GLU A 1 335 ? 29.004 -21.000 16.402 1.00 65.50 335 GLU A N 1
ATOM 2644 C CA . GLU A 1 335 ? 29.061 -19.734 17.163 1.00 65.50 335 GLU A CA 1
ATOM 2645 C C . GLU A 1 335 ? 30.509 -19.325 17.533 1.00 65.50 335 GLU A C 1
ATOM 2647 O O . GLU A 1 335 ? 30.820 -18.148 17.723 1.00 65.50 335 GLU A O 1
ATOM 2652 N N . ILE A 1 336 ? 31.431 -20.294 17.598 1.00 71.81 336 ILE A N 1
ATOM 2653 C CA . ILE A 1 336 ? 32.868 -20.043 17.781 1.00 71.81 336 ILE A CA 1
ATOM 2654 C C . ILE A 1 336 ? 33.454 -19.399 16.517 1.00 71.81 336 ILE A C 1
ATOM 2656 O O . ILE A 1 336 ? 34.189 -18.415 16.616 1.00 71.81 336 ILE A O 1
ATOM 2660 N N . ASP A 1 337 ? 33.072 -19.901 15.342 1.00 65.00 337 ASP A N 1
ATOM 2661 C CA . ASP A 1 337 ? 33.466 -19.365 14.035 1.00 65.00 337 ASP A CA 1
ATOM 2662 C C . ASP A 1 337 ? 32.945 -17.927 13.843 1.00 65.00 337 ASP A C 1
ATOM 2664 O O . ASP A 1 337 ? 33.674 -17.059 13.355 1.00 65.00 337 ASP A O 1
ATOM 2668 N N . ARG A 1 338 ? 31.728 -17.635 14.326 1.00 67.62 338 ARG A N 1
ATOM 2669 C CA . ARG A 1 338 ? 31.127 -16.287 14.336 1.00 67.62 338 ARG A CA 1
ATOM 2670 C C . ARG A 1 338 ? 31.950 -15.286 15.122 1.00 67.62 338 ARG A C 1
ATOM 2672 O O . ARG A 1 338 ? 32.340 -14.242 14.597 1.00 67.62 338 ARG A O 1
ATOM 2679 N N . LYS A 1 339 ? 32.249 -15.617 16.378 1.00 69.69 339 LYS A N 1
ATOM 2680 C CA . LYS A 1 339 ? 33.034 -14.747 17.261 1.00 69.69 339 LYS A CA 1
ATOM 2681 C C . LYS A 1 339 ? 34.446 -14.555 16.731 1.00 69.69 339 LYS A C 1
ATOM 2683 O O . LYS A 1 339 ? 34.973 -13.446 16.787 1.00 69.69 339 LYS A O 1
ATOM 2688 N N . ALA A 1 340 ? 35.048 -15.608 16.182 1.00 67.00 340 ALA A N 1
ATOM 2689 C CA . ALA A 1 340 ? 36.353 -15.524 15.541 1.00 67.00 340 ALA A CA 1
ATOM 2690 C C . ALA A 1 340 ? 36.345 -14.508 14.383 1.00 67.00 340 ALA A C 1
ATOM 2692 O O . ALA A 1 340 ? 37.274 -13.708 14.269 1.00 67.00 340 ALA A O 1
ATOM 2693 N N . LEU A 1 341 ? 35.269 -14.466 13.591 1.00 64.31 341 LEU A N 1
ATOM 2694 C CA . LEU A 1 341 ? 35.139 -13.548 12.463 1.00 64.31 341 LEU A CA 1
ATOM 2695 C C . LEU A 1 341 ? 34.911 -12.090 12.881 1.00 64.31 341 LEU A C 1
ATOM 2697 O O . LEU A 1 341 ? 35.561 -11.185 12.362 1.00 64.31 341 LEU A O 1
ATOM 2701 N N . GLN A 1 342 ? 34.039 -11.854 13.859 1.00 64.94 342 GLN A N 1
ATOM 2702 C CA . GLN A 1 342 ? 33.820 -10.514 14.415 1.00 64.94 342 GLN A CA 1
ATOM 2703 C C . GLN A 1 342 ? 35.092 -9.932 15.037 1.00 64.94 342 GLN A C 1
ATOM 2705 O O . GLN A 1 342 ? 35.361 -8.736 14.917 1.00 64.94 342 GLN A O 1
ATOM 2710 N N . ASN A 1 343 ? 35.882 -10.789 15.688 1.00 69.12 343 ASN A N 1
ATOM 2711 C CA . ASN A 1 343 ? 37.154 -10.412 16.290 1.00 69.12 343 ASN A CA 1
ATOM 2712 C C . ASN A 1 343 ? 38.245 -10.136 15.245 1.00 69.12 343 ASN A C 1
ATOM 2714 O O . ASN A 1 343 ? 39.161 -9.369 15.534 1.00 69.12 343 ASN A O 1
ATOM 2718 N N . ALA A 1 344 ? 38.146 -10.729 14.051 1.00 61.12 344 ALA A N 1
ATOM 2719 C CA . ALA A 1 344 ? 39.078 -10.492 12.950 1.00 61.12 344 ALA A CA 1
ATOM 2720 C C . ALA A 1 344 ? 38.851 -9.139 12.246 1.00 61.12 344 ALA A C 1
ATOM 2722 O O . ALA A 1 344 ? 39.760 -8.642 11.584 1.00 61.12 344 ALA A O 1
ATOM 2723 N N . ILE A 1 345 ? 37.674 -8.515 12.398 1.00 61.19 345 ILE A N 1
ATOM 2724 C CA . ILE A 1 345 ? 37.412 -7.170 11.868 1.00 61.19 345 ILE A CA 1
ATOM 2725 C C . ILE A 1 345 ? 38.142 -6.133 12.746 1.00 61.19 345 ILE A C 1
ATOM 2727 O O . ILE A 1 345 ? 37.825 -6.030 13.942 1.00 61.19 345 ILE A O 1
ATOM 2731 N N . PRO A 1 346 ? 39.075 -5.334 12.181 1.00 57.09 346 PRO A N 1
ATOM 2732 C CA . PRO A 1 346 ? 39.882 -4.378 12.938 1.00 57.09 346 PRO A CA 1
ATOM 2733 C C . PRO A 1 346 ? 39.027 -3.451 13.802 1.00 57.09 346 PRO A C 1
ATOM 2735 O O . PRO A 1 346 ? 37.962 -2.999 13.381 1.00 57.09 346 PRO A O 1
ATOM 2738 N N . LYS A 1 347 ? 39.475 -3.177 15.032 1.00 63.69 347 LYS A N 1
ATOM 2739 C CA . LYS A 1 347 ? 38.848 -2.165 15.891 1.00 63.69 347 LYS A CA 1
ATOM 2740 C C . LYS A 1 347 ? 39.390 -0.781 15.521 1.00 63.69 347 LYS A C 1
ATOM 2742 O O . LYS A 1 347 ? 40.595 -0.676 15.299 1.00 63.69 347 LYS A O 1
ATOM 2747 N N . PRO A 1 348 ? 38.550 0.266 15.487 1.00 60.56 348 PRO A N 1
ATOM 2748 C CA . PRO A 1 348 ? 39.012 1.623 15.237 1.00 60.56 348 PRO A CA 1
ATOM 2749 C C . PRO A 1 348 ? 39.879 2.052 16.433 1.00 60.56 348 PRO A C 1
ATOM 2751 O O . PRO A 1 348 ? 39.568 1.686 17.570 1.00 60.56 348 PRO A O 1
ATOM 2754 N N . ASN A 1 349 ? 40.963 2.800 16.212 1.00 59.19 349 ASN A N 1
ATOM 2755 C CA . ASN A 1 349 ? 41.710 3.417 17.318 1.00 59.19 349 ASN A CA 1
ATOM 2756 C C . ASN A 1 349 ? 40.877 4.548 17.964 1.00 59.19 349 ASN A C 1
ATOM 2758 O O . ASN A 1 349 ? 39.905 5.029 17.379 1.00 59.19 349 ASN A O 1
ATOM 2762 N N . GLU A 1 350 ? 41.253 5.004 19.163 1.00 50.16 350 GLU A N 1
ATOM 2763 C CA . GLU A 1 350 ? 40.544 6.087 19.881 1.00 50.16 350 GLU A CA 1
ATOM 2764 C C . GLU A 1 350 ? 40.518 7.425 19.110 1.00 50.16 350 GLU A C 1
ATOM 2766 O O . GLU A 1 350 ? 39.722 8.308 19.421 1.00 50.16 350 GLU A O 1
ATOM 2771 N N . HIS A 1 351 ? 41.346 7.561 18.069 1.00 49.84 351 HIS A N 1
ATOM 2772 C CA . HIS A 1 351 ? 41.456 8.744 17.209 1.00 49.84 351 HIS A CA 1
ATOM 2773 C C . HIS A 1 351 ? 40.862 8.561 15.803 1.00 49.84 351 HIS A C 1
ATOM 2775 O O . HIS A 1 351 ? 41.035 9.421 14.943 1.00 49.84 351 HIS A O 1
ATOM 2781 N N . SER A 1 352 ? 40.166 7.453 15.558 1.00 52.19 352 SER A N 1
ATOM 2782 C CA . SER A 1 352 ? 39.571 7.141 14.256 1.00 52.19 352 SER A CA 1
ATOM 2783 C C . SER A 1 352 ? 38.470 8.137 13.881 1.00 52.19 352 SER A C 1
ATOM 2785 O O . SER A 1 352 ? 37.748 8.655 14.741 1.00 52.19 352 SER A O 1
ATOM 2787 N N . ASP A 1 353 ? 38.308 8.410 12.586 1.00 53.41 353 ASP A N 1
ATOM 2788 C CA . ASP A 1 353 ? 37.211 9.249 12.106 1.00 53.41 353 ASP A CA 1
ATOM 2789 C C . ASP A 1 353 ? 35.857 8.504 12.152 1.00 53.41 353 ASP A C 1
ATOM 2791 O O . ASP A 1 353 ? 35.774 7.285 12.337 1.00 53.41 353 ASP A O 1
ATOM 2795 N N . ALA A 1 354 ? 34.757 9.252 12.020 1.00 48.62 354 ALA A N 1
ATOM 2796 C CA . ALA A 1 354 ? 33.405 8.686 12.022 1.00 48.62 354 ALA A CA 1
ATOM 2797 C C . ALA A 1 354 ? 33.175 7.683 10.875 1.00 48.62 354 ALA A C 1
ATOM 2799 O O . ALA A 1 354 ? 32.330 6.795 10.985 1.00 48.62 354 ALA A O 1
ATOM 2800 N N . LYS A 1 355 ? 33.948 7.794 9.791 1.00 47.50 355 LYS A N 1
ATOM 2801 C CA . LYS A 1 355 ? 33.841 6.936 8.615 1.00 47.50 355 LYS A CA 1
ATOM 2802 C C . LYS A 1 355 ? 34.410 5.541 8.890 1.00 47.50 355 LYS A C 1
ATOM 2804 O O . LYS A 1 355 ? 33.741 4.557 8.594 1.00 47.50 355 LYS A O 1
ATOM 2809 N N . ALA A 1 356 ? 35.571 5.441 9.534 1.00 49.16 356 ALA A N 1
ATOM 2810 C CA . ALA A 1 356 ? 36.180 4.170 9.933 1.00 49.16 356 ALA A CA 1
ATOM 2811 C C . ALA A 1 356 ? 35.304 3.388 10.932 1.00 49.16 356 ALA A C 1
ATOM 2813 O O . ALA A 1 356 ? 35.195 2.161 10.858 1.00 49.16 356 ALA A O 1
ATOM 2814 N N . ARG A 1 357 ? 34.632 4.100 11.844 1.00 55.75 357 ARG A N 1
ATOM 2815 C CA . ARG A 1 357 ? 33.641 3.518 12.761 1.00 55.75 357 ARG A CA 1
ATOM 2816 C C . ARG A 1 357 ? 32.416 2.965 12.027 1.00 55.75 357 ARG A C 1
ATOM 2818 O O . ARG A 1 357 ? 32.077 1.794 12.212 1.00 55.75 357 ARG A O 1
ATOM 2825 N N . ALA A 1 358 ? 31.833 3.753 11.123 1.00 47.91 358 ALA A N 1
ATOM 2826 C CA . ALA A 1 358 ? 30.700 3.336 10.296 1.00 47.91 358 ALA A CA 1
ATOM 2827 C C . ALA A 1 358 ? 31.034 2.130 9.396 1.00 47.91 358 ALA A C 1
ATOM 2829 O O . ALA A 1 358 ? 30.245 1.191 9.298 1.00 47.91 358 ALA A O 1
ATOM 2830 N N . GLU A 1 359 ? 32.223 2.102 8.789 1.00 50.97 359 GLU A N 1
ATOM 2831 C CA . GLU A 1 359 ? 32.691 0.986 7.954 1.00 50.97 359 GLU A CA 1
ATOM 2832 C C . GLU A 1 359 ? 32.874 -0.307 8.767 1.00 50.97 359 GLU A C 1
ATOM 2834 O O . GLU A 1 359 ? 32.505 -1.395 8.315 1.00 50.97 359 GLU A O 1
ATOM 2839 N N . ARG A 1 360 ? 33.378 -0.215 10.004 1.00 59.41 360 ARG A N 1
ATOM 2840 C CA . ARG A 1 360 ? 33.455 -1.372 10.904 1.00 59.41 360 ARG A CA 1
ATOM 2841 C C . ARG A 1 360 ? 32.074 -1.881 11.305 1.00 59.41 360 ARG A C 1
ATOM 2843 O O . ARG A 1 360 ? 31.855 -3.092 11.284 1.00 59.41 360 ARG A O 1
ATOM 2850 N N . ALA A 1 361 ? 31.170 -0.984 11.692 1.00 50.47 361 ALA A N 1
ATOM 2851 C CA . ALA A 1 361 ? 29.798 -1.340 12.045 1.00 50.47 361 ALA A CA 1
ATOM 2852 C C . ALA A 1 361 ? 29.093 -2.031 10.867 1.00 50.47 361 ALA A C 1
ATOM 2854 O O . ALA A 1 361 ? 28.472 -3.078 11.047 1.00 50.47 361 ALA A O 1
ATOM 2855 N N . TYR A 1 362 ? 29.295 -1.518 9.651 1.00 49.97 362 TYR A N 1
ATOM 2856 C CA . TYR A 1 362 ? 28.827 -2.133 8.414 1.00 49.97 362 TYR A CA 1
ATOM 2857 C C . TYR A 1 362 ? 29.390 -3.551 8.218 1.00 49.97 362 TYR A C 1
ATOM 2859 O O . TYR A 1 362 ? 28.632 -4.497 8.010 1.00 49.97 362 TYR A O 1
ATOM 2867 N N . ASN A 1 363 ? 30.707 -3.741 8.349 1.00 49.53 363 ASN A N 1
ATOM 2868 C CA . ASN A 1 363 ? 31.332 -5.060 8.204 1.00 49.53 363 ASN A CA 1
ATOM 2869 C C . ASN A 1 363 ? 30.872 -6.058 9.287 1.00 49.53 363 ASN A C 1
ATOM 2871 O O . ASN A 1 363 ? 30.636 -7.227 8.979 1.00 49.53 363 ASN A O 1
ATOM 2875 N N . LEU A 1 364 ? 30.686 -5.613 10.536 1.00 56.16 364 LEU A N 1
ATOM 2876 C CA . LEU A 1 364 ? 30.129 -6.443 11.611 1.00 56.16 364 LEU A CA 1
ATOM 2877 C C . LEU A 1 364 ? 28.677 -6.839 11.337 1.00 56.16 364 LEU A C 1
ATOM 2879 O O . LEU A 1 364 ? 28.336 -8.010 11.490 1.00 56.16 364 LEU A O 1
ATOM 2883 N N . GLY A 1 365 ? 27.850 -5.896 10.879 1.00 48.38 365 GLY A N 1
ATOM 2884 C CA . GLY A 1 365 ? 26.469 -6.165 10.477 1.00 48.38 365 GLY A CA 1
ATOM 2885 C C . GLY A 1 365 ? 26.383 -7.219 9.373 1.00 48.38 365 GLY A C 1
ATOM 2886 O O . GLY A 1 365 ? 25.512 -8.082 9.403 1.00 48.38 365 GLY A O 1
ATOM 2887 N N . ARG A 1 366 ? 27.346 -7.238 8.447 1.00 54.25 366 ARG A N 1
ATOM 2888 C CA . ARG A 1 366 ? 27.408 -8.242 7.374 1.00 54.25 366 ARG A CA 1
ATOM 2889 C C . ARG A 1 366 ? 27.838 -9.630 7.840 1.00 54.25 366 ARG A C 1
ATOM 2891 O O . ARG A 1 366 ? 27.333 -10.621 7.318 1.00 54.25 366 ARG A O 1
ATOM 2898 N N . VAL A 1 367 ? 28.744 -9.711 8.814 1.00 54.50 367 VAL A N 1
ATOM 2899 C CA . VAL A 1 367 ? 29.082 -10.981 9.479 1.00 54.50 367 VAL A CA 1
ATOM 2900 C C . VAL A 1 367 ? 27.860 -11.529 10.209 1.00 54.50 367 VAL A C 1
ATOM 2902 O O . VAL A 1 367 ? 27.503 -12.689 10.034 1.00 54.50 367 VAL A O 1
ATOM 2905 N N . GLU A 1 368 ? 27.175 -10.679 10.966 1.00 56.97 368 GLU A N 1
ATOM 2906 C CA . GLU A 1 368 ? 25.937 -11.025 11.663 1.00 56.97 368 GLU A CA 1
ATOM 2907 C C . GLU A 1 368 ? 24.836 -11.491 10.704 1.00 56.97 368 GLU A C 1
ATOM 2909 O O . GLU A 1 368 ? 24.184 -12.506 10.946 1.00 56.97 368 GLU A O 1
ATOM 2914 N N . PHE A 1 369 ? 24.671 -10.798 9.579 1.00 50.88 369 PHE A N 1
ATOM 2915 C CA . PHE A 1 369 ? 23.748 -11.181 8.518 1.00 50.88 369 PHE A CA 1
ATOM 2916 C C . PHE A 1 369 ? 24.069 -12.562 7.939 1.00 50.88 369 PHE A C 1
ATOM 2918 O O . PHE A 1 369 ? 23.168 -13.380 7.763 1.00 50.88 369 PHE A O 1
ATOM 2925 N N . LEU A 1 370 ? 25.347 -12.851 7.677 1.00 54.62 370 LEU A N 1
ATOM 2926 C CA . LEU A 1 370 ? 25.775 -14.149 7.160 1.00 54.62 370 LEU A CA 1
ATOM 2927 C C . LEU A 1 370 ? 25.437 -15.286 8.128 1.00 54.62 370 LEU A C 1
ATOM 2929 O O . LEU A 1 370 ? 24.878 -16.295 7.705 1.00 54.62 370 LEU A O 1
ATOM 2933 N N . PHE A 1 371 ? 25.735 -15.120 9.416 1.00 59.16 371 PHE A N 1
ATOM 2934 C CA . PHE A 1 371 ? 25.405 -16.140 10.412 1.00 59.16 371 PHE A CA 1
ATOM 2935 C C . PHE A 1 371 ? 23.898 -16.308 10.576 1.00 59.16 371 PHE A C 1
ATOM 2937 O O . PHE A 1 371 ? 23.433 -17.438 10.601 1.00 59.16 371 PHE A O 1
ATOM 2944 N N . LYS A 1 372 ? 23.112 -15.227 10.520 1.00 55.22 372 LYS A N 1
ATOM 2945 C CA . LYS A 1 372 ? 21.647 -15.336 10.451 1.00 55.22 372 LYS A CA 1
ATOM 2946 C C . LYS A 1 372 ? 21.162 -16.105 9.219 1.00 55.22 372 LYS A C 1
ATOM 2948 O O . LYS A 1 372 ? 20.174 -16.824 9.320 1.00 55.22 372 LYS A O 1
ATOM 2953 N N . GLN A 1 373 ? 21.813 -15.964 8.060 1.00 51.19 373 GLN A N 1
ATOM 2954 C CA . GLN A 1 373 ? 21.453 -16.743 6.869 1.00 51.19 373 GLN A CA 1
ATOM 2955 C C . GLN A 1 373 ? 21.807 -18.224 7.012 1.00 51.19 373 GLN A C 1
ATOM 2957 O O . GLN A 1 373 ? 21.009 -19.066 6.612 1.00 51.19 373 GLN A O 1
ATOM 2962 N N . LEU A 1 374 ? 22.958 -18.543 7.606 1.00 54.91 374 LEU A N 1
ATOM 2963 C CA . LEU A 1 374 ? 23.358 -19.923 7.891 1.00 54.91 374 LEU A CA 1
ATOM 2964 C C . LEU A 1 374 ? 22.451 -20.564 8.951 1.00 54.91 374 LEU A C 1
ATOM 2966 O O . LEU A 1 374 ? 21.986 -21.681 8.755 1.00 54.91 374 LEU A O 1
ATOM 2970 N N . ASP A 1 375 ? 22.118 -19.837 10.016 1.00 50.50 375 ASP A N 1
ATOM 2971 C CA . ASP A 1 375 ? 21.176 -20.277 11.049 1.00 50.50 375 ASP A CA 1
ATOM 2972 C C . ASP A 1 375 ? 19.769 -20.494 10.464 1.00 50.50 375 ASP A C 1
ATOM 2974 O O . ASP A 1 375 ? 19.088 -21.458 10.809 1.00 50.50 375 ASP A O 1
ATOM 2978 N N . ALA A 1 376 ? 19.339 -19.644 9.523 1.00 49.00 376 ALA A N 1
ATOM 2979 C CA . ALA A 1 376 ? 18.080 -19.817 8.797 1.00 49.00 376 ALA A CA 1
ATOM 2980 C C . ALA A 1 376 ? 18.101 -21.009 7.820 1.00 49.00 376 ALA A C 1
ATOM 2982 O O . ALA A 1 376 ? 17.048 -21.577 7.552 1.00 49.00 376 ALA A O 1
ATOM 2983 N N . GLN A 1 377 ? 19.274 -21.397 7.305 1.00 47.34 377 GLN A N 1
ATOM 2984 C CA . GLN A 1 377 ? 19.456 -22.597 6.478 1.00 47.34 377 GLN A CA 1
ATOM 2985 C C . GLN A 1 377 ? 19.531 -23.890 7.310 1.00 47.34 377 GLN A C 1
ATOM 2987 O O . GLN A 1 377 ? 19.195 -24.954 6.795 1.00 47.34 377 GLN A O 1
ATOM 2992 N N . HIS A 1 378 ? 19.936 -23.809 8.585 1.00 41.28 378 HIS A N 1
ATOM 2993 C CA . HIS A 1 378 ? 19.982 -24.947 9.519 1.00 41.28 378 HIS A CA 1
ATOM 2994 C C . HIS A 1 378 ? 18.707 -25.141 10.346 1.00 41.28 378 HIS A C 1
ATOM 2996 O O . HIS A 1 378 ? 18.492 -26.229 10.879 1.00 41.28 378 HIS A O 1
ATOM 3002 N N . ASN A 1 379 ? 17.833 -24.137 10.434 1.00 44.16 379 ASN A N 1
ATOM 3003 C CA . ASN A 1 379 ? 16.505 -24.301 11.022 1.00 44.16 379 ASN A CA 1
ATOM 3004 C C . ASN A 1 379 ? 15.529 -24.873 9.985 1.00 44.16 379 ASN A C 1
ATOM 3006 O O . ASN A 1 379 ? 14.888 -24.123 9.248 1.00 44.16 379 ASN A O 1
ATOM 3010 N N . SER A 1 380 ? 15.345 -26.196 10.009 1.00 48.38 380 SER A N 1
ATOM 3011 C CA . SER A 1 380 ? 14.292 -26.928 9.277 1.00 48.38 380 SER A CA 1
ATOM 3012 C C . SER A 1 380 ? 12.863 -26.438 9.549 1.00 48.38 380 SER A C 1
ATOM 3014 O O . SER A 1 380 ? 11.933 -26.870 8.875 1.00 48.38 380 SER A O 1
ATOM 3016 N N . ASP A 1 381 ? 12.691 -25.555 10.534 1.00 55.09 381 ASP A N 1
ATOM 3017 C CA . ASP A 1 381 ? 11.399 -25.116 11.055 1.00 55.09 381 ASP A CA 1
ATOM 3018 C C . ASP A 1 381 ? 10.969 -23.734 10.521 1.00 55.09 381 ASP A C 1
ATOM 3020 O O . ASP A 1 381 ? 9.868 -23.274 10.826 1.00 55.09 381 ASP A O 1
ATOM 3024 N N . THR A 1 382 ? 11.810 -23.040 9.734 1.00 60.44 382 THR A N 1
ATOM 3025 C CA . THR A 1 382 ? 11.414 -21.757 9.123 1.00 60.44 382 THR A CA 1
ATOM 3026 C C . THR A 1 382 ? 10.638 -22.024 7.833 1.00 60.44 382 THR A C 1
ATOM 3028 O O . THR A 1 382 ? 11.217 -22.584 6.902 1.00 60.44 382 THR A O 1
ATOM 3031 N N . PRO A 1 383 ? 9.367 -21.598 7.722 1.00 69.25 383 PRO A N 1
ATOM 3032 C CA . PRO A 1 383 ? 8.583 -21.853 6.526 1.00 69.25 383 PRO A CA 1
ATOM 3033 C C . PRO A 1 383 ? 9.190 -21.131 5.319 1.00 69.25 383 PRO A C 1
ATOM 3035 O O . PRO A 1 383 ? 9.624 -19.973 5.394 1.00 69.25 383 PRO A O 1
ATOM 3038 N N . THR A 1 3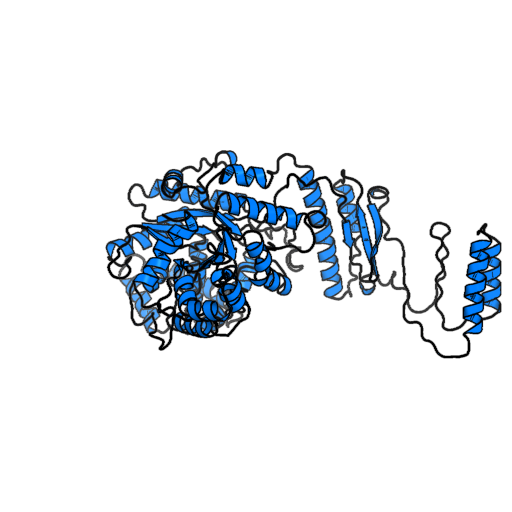84 ? 9.216 -21.826 4.191 1.00 83.38 384 THR A N 1
ATOM 3039 C CA . THR A 1 384 ? 9.631 -21.270 2.907 1.00 83.38 384 THR A CA 1
ATOM 3040 C C . THR A 1 384 ? 8.618 -20.240 2.408 1.00 83.38 384 THR A C 1
ATOM 3042 O O . THR A 1 384 ? 7.439 -20.250 2.775 1.00 83.38 384 THR A O 1
ATOM 3045 N N . LEU A 1 385 ? 9.063 -19.354 1.515 1.00 86.38 385 LEU A N 1
ATOM 3046 C CA . LEU A 1 385 ? 8.192 -18.386 0.849 1.00 86.38 385 LEU A CA 1
ATOM 3047 C C . LEU A 1 385 ? 6.998 -19.078 0.169 1.00 86.38 385 LEU A C 1
ATOM 3049 O O . LEU A 1 385 ? 5.872 -18.606 0.294 1.00 86.38 385 LEU A O 1
ATOM 3053 N N . ASN A 1 386 ? 7.231 -20.214 -0.496 1.00 87.75 386 ASN A N 1
ATOM 3054 C CA . ASN A 1 386 ? 6.178 -20.963 -1.185 1.00 87.75 386 ASN A CA 1
ATOM 3055 C C . ASN A 1 386 ? 5.157 -21.526 -0.196 1.00 87.75 386 ASN A C 1
ATOM 3057 O O . ASN A 1 386 ? 3.962 -21.344 -0.401 1.00 87.75 386 ASN A O 1
ATOM 3061 N N . GLU A 1 387 ? 5.612 -22.141 0.899 1.00 87.75 387 GLU A N 1
ATOM 3062 C CA . GLU A 1 387 ? 4.714 -22.684 1.925 1.00 87.75 387 GLU A CA 1
ATOM 3063 C C . GLU A 1 387 ? 3.818 -21.597 2.524 1.00 87.75 387 GLU A C 1
ATOM 3065 O O . GLU A 1 387 ? 2.625 -21.823 2.716 1.00 87.75 387 GLU A O 1
ATOM 3070 N N . LEU A 1 388 ? 4.356 -20.398 2.775 1.00 89.81 388 LEU A N 1
ATOM 3071 C CA . LEU A 1 388 ? 3.563 -19.271 3.274 1.00 89.81 388 LEU A CA 1
ATOM 3072 C C . LEU A 1 388 ? 2.550 -18.773 2.242 1.00 89.81 388 LEU A C 1
ATOM 3074 O O . LEU A 1 388 ? 1.388 -18.541 2.586 1.00 89.81 388 LEU A O 1
ATOM 3078 N N . LEU A 1 389 ? 2.972 -18.614 0.986 1.00 92.94 389 LEU A N 1
ATOM 3079 C CA . LEU A 1 389 ? 2.095 -18.159 -0.089 1.00 92.94 389 LEU A CA 1
ATOM 3080 C C . LEU A 1 389 ? 0.955 -19.162 -0.344 1.00 92.94 389 LEU A C 1
ATOM 3082 O O . LEU A 1 389 ? -0.214 -18.771 -0.388 1.00 92.94 389 LEU A O 1
ATOM 3086 N N . ASP A 1 390 ? 1.262 -20.458 -0.415 1.00 92.38 390 ASP A N 1
ATOM 3087 C CA . ASP A 1 390 ? 0.274 -21.523 -0.621 1.00 92.38 390 ASP A CA 1
ATOM 3088 C C . ASP A 1 390 ? -0.684 -21.680 0.568 1.00 92.38 390 ASP A C 1
ATOM 3090 O O . ASP A 1 390 ? -1.888 -21.923 0.378 1.00 92.38 390 ASP A O 1
ATOM 3094 N N . LYS A 1 391 ? -0.170 -21.517 1.794 1.00 92.62 391 LYS A N 1
ATOM 3095 C CA . LYS A 1 391 ? -0.964 -21.575 3.026 1.00 92.62 391 LYS A CA 1
ATOM 3096 C C . LYS A 1 391 ? -2.002 -20.458 3.084 1.00 92.62 391 LYS A C 1
ATOM 3098 O O . LYS A 1 391 ? -3.165 -20.733 3.379 1.00 92.62 391 LYS A O 1
ATOM 3103 N N . TYR A 1 392 ? -1.603 -19.216 2.812 1.00 94.31 392 TYR A N 1
ATOM 3104 C CA . TYR A 1 392 ? -2.470 -18.053 3.031 1.00 94.31 392 TYR A CA 1
ATOM 3105 C C . TYR A 1 392 ? -3.305 -17.646 1.815 1.00 94.31 392 TYR A C 1
ATOM 3107 O O . TYR A 1 392 ? -4.398 -17.105 1.995 1.00 94.31 392 TYR A O 1
ATOM 3115 N N . PHE A 1 393 ? -2.844 -17.926 0.594 1.00 94.38 393 PHE A N 1
ATOM 3116 C CA . PHE A 1 393 ? -3.519 -17.479 -0.629 1.00 94.38 393 PHE A CA 1
ATOM 3117 C C . PHE A 1 393 ? -4.013 -18.633 -1.504 1.00 94.38 393 PHE A C 1
ATOM 3119 O O . PHE A 1 393 ? -5.064 -18.518 -2.127 1.00 94.38 393 PHE A O 1
ATOM 3126 N N . GLY A 1 394 ? -3.326 -19.777 -1.520 1.00 90.44 394 GLY A N 1
ATOM 3127 C CA . GLY A 1 394 ? -3.726 -20.903 -2.366 1.00 90.44 394 GLY A CA 1
ATOM 3128 C C . GLY A 1 394 ? -3.710 -20.552 -3.853 1.00 90.44 394 GLY A C 1
ATOM 3129 O O . GLY A 1 394 ? -2.740 -19.979 -4.332 1.00 90.44 394 GLY A O 1
ATOM 3130 N N . ASP A 1 395 ? -4.771 -20.900 -4.587 1.00 88.75 395 ASP A N 1
ATOM 3131 C CA . ASP A 1 395 ? -4.822 -20.765 -6.053 1.00 88.75 395 ASP A CA 1
ATOM 3132 C C . ASP A 1 395 ? -5.563 -19.512 -6.550 1.00 88.75 395 ASP A C 1
ATOM 3134 O O . ASP A 1 395 ? -5.519 -19.209 -7.741 1.00 88.75 395 ASP A O 1
ATOM 3138 N N . ALA A 1 396 ? -6.248 -18.780 -5.666 1.00 87.19 396 ALA A N 1
ATOM 3139 C CA . ALA A 1 396 ? -7.054 -17.615 -6.028 1.00 87.19 396 ALA A CA 1
ATOM 3140 C C . ALA A 1 396 ? -7.228 -16.653 -4.838 1.00 87.19 396 ALA A C 1
ATOM 3142 O O . ALA A 1 396 ? -7.208 -17.098 -3.688 1.00 87.19 396 ALA A O 1
ATOM 3143 N N . PRO A 1 397 ? -7.444 -15.345 -5.080 1.00 88.50 397 PRO A N 1
ATOM 3144 C CA . PRO A 1 397 ? -7.788 -14.390 -4.032 1.00 88.50 397 PRO A CA 1
ATOM 3145 C C . PRO A 1 397 ? -9.105 -14.789 -3.351 1.00 88.50 397 PRO A C 1
ATOM 3147 O O . PRO A 1 397 ? -10.000 -15.336 -4.005 1.00 88.50 397 PRO A O 1
ATOM 3150 N N . PRO A 1 398 ? -9.276 -14.491 -2.055 1.00 92.88 398 PRO A N 1
ATOM 3151 C CA . PRO A 1 398 ? -10.540 -14.755 -1.392 1.00 92.88 398 PRO A CA 1
ATOM 3152 C C . PRO A 1 398 ? -11.652 -13.836 -1.899 1.00 92.88 398 PRO A C 1
ATOM 3154 O O . PRO A 1 398 ? -11.428 -12.671 -2.230 1.00 92.88 398 PRO A O 1
ATOM 3157 N N . SER A 1 399 ? -12.880 -14.357 -1.890 1.00 93.50 399 SER A N 1
ATOM 3158 C CA . SER A 1 399 ? -14.070 -13.526 -2.064 1.00 93.50 399 SER A CA 1
ATOM 3159 C C . SER A 1 399 ? -14.279 -12.617 -0.850 1.00 93.50 399 SER A C 1
ATOM 3161 O O . SER A 1 399 ? -13.814 -12.915 0.256 1.00 93.50 399 SER A O 1
ATOM 3163 N N . ILE A 1 400 ? -15.042 -11.538 -1.029 1.00 93.19 400 ILE A N 1
ATOM 3164 C CA . ILE A 1 400 ? -15.433 -10.671 0.086 1.00 93.19 400 ILE A CA 1
ATOM 3165 C C . ILE A 1 400 ? -16.199 -11.449 1.166 1.00 93.19 400 ILE A C 1
ATOM 3167 O O . ILE A 1 400 ? -15.920 -11.272 2.347 1.00 93.19 400 ILE A O 1
ATOM 3171 N N . GLN A 1 401 ? -17.072 -12.385 0.776 1.00 94.00 401 GLN A N 1
ATOM 3172 C CA . GLN A 1 401 ? -17.830 -13.219 1.712 1.00 94.00 401 GLN A CA 1
ATOM 3173 C C . GLN A 1 401 ? -16.913 -14.141 2.520 1.00 94.00 401 GLN A C 1
ATOM 3175 O O . GLN A 1 401 ? -17.141 -14.350 3.708 1.00 94.00 401 GLN A O 1
ATOM 3180 N N . THR A 1 402 ? -15.856 -14.670 1.896 1.00 95.06 402 THR A N 1
ATOM 3181 C CA . THR A 1 402 ? -14.844 -15.483 2.586 1.00 95.06 402 THR A CA 1
ATOM 3182 C C . THR A 1 402 ? -14.095 -14.659 3.636 1.00 95.06 402 THR A C 1
ATOM 3184 O O . THR A 1 402 ? -13.919 -15.120 4.763 1.00 95.06 402 THR A O 1
ATOM 3187 N N . LEU A 1 403 ? -13.688 -13.431 3.296 1.00 94.94 403 LEU A N 1
ATOM 3188 C CA . LEU A 1 403 ? -13.031 -12.520 4.243 1.00 94.94 403 LEU A CA 1
ATOM 3189 C C . LEU A 1 403 ? -13.963 -12.127 5.396 1.00 94.94 403 LEU A C 1
ATOM 3191 O O . LEU A 1 403 ? -13.526 -12.073 6.545 1.00 94.94 403 LEU A O 1
ATOM 3195 N N . GLU A 1 404 ? -15.244 -11.880 5.110 1.00 93.44 404 GLU A N 1
ATOM 3196 C CA . GLU A 1 404 ? -16.265 -11.602 6.126 1.00 93.44 404 GLU A CA 1
ATOM 3197 C C . GLU A 1 404 ? -16.470 -12.798 7.067 1.00 93.44 404 GLU A C 1
ATOM 3199 O O . GLU A 1 404 ? -16.496 -12.623 8.284 1.00 93.44 404 GLU A O 1
ATOM 3204 N N . SER A 1 405 ? -16.564 -14.024 6.540 1.00 93.62 405 SER A N 1
ATOM 3205 C CA . SER A 1 405 ? -16.736 -15.220 7.378 1.00 93.62 405 SER A CA 1
ATOM 3206 C C . SER A 1 405 ? -15.519 -15.522 8.253 1.00 93.62 405 SER A C 1
ATOM 3208 O O . SER A 1 405 ? -15.652 -16.172 9.286 1.00 93.62 405 SER A O 1
ATOM 3210 N N . ASN A 1 406 ? -14.341 -15.035 7.857 1.00 94.88 406 ASN A N 1
ATOM 3211 C CA . ASN A 1 406 ? -13.081 -15.288 8.546 1.00 94.88 406 ASN A CA 1
ATOM 3212 C C . ASN A 1 406 ? -12.669 -14.182 9.532 1.00 94.88 406 ASN A C 1
ATOM 3214 O O . ASN A 1 406 ? -11.600 -14.283 10.134 1.00 94.88 406 ASN A O 1
ATOM 3218 N N . GLN A 1 407 ? -13.505 -13.162 9.763 1.00 93.44 407 GLN A N 1
ATOM 3219 C CA . GLN A 1 407 ? -13.207 -12.071 10.708 1.00 93.44 407 GLN A CA 1
ATOM 3220 C C . GLN A 1 407 ? -12.934 -12.554 12.150 1.00 93.44 407 GLN A C 1
ATOM 3222 O O . GLN A 1 407 ? -12.234 -11.881 12.905 1.00 93.44 407 GLN A O 1
ATOM 3227 N N . THR A 1 408 ? -13.452 -13.727 12.530 1.00 92.56 408 THR A N 1
ATOM 3228 C CA . THR A 1 408 ? -13.268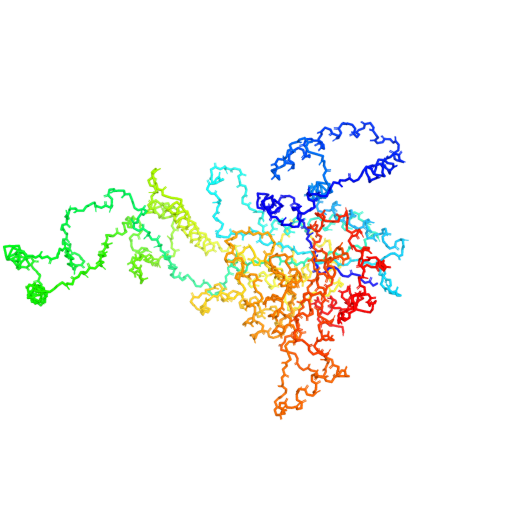 -14.360 13.850 1.00 92.56 408 THR A CA 1
ATOM 3229 C C . THR A 1 408 ? -12.485 -15.678 13.789 1.00 92.56 408 THR A C 1
ATOM 3231 O O . THR A 1 408 ? -12.400 -16.388 14.790 1.00 92.56 408 THR A O 1
ATOM 3234 N N . ALA A 1 409 ? -11.872 -16.009 12.643 1.00 90.69 409 ALA A N 1
ATOM 3235 C CA . ALA A 1 409 ? -11.203 -17.297 12.419 1.00 90.69 409 ALA A CA 1
ATOM 3236 C C . ALA A 1 409 ? -9.961 -17.528 13.303 1.00 90.69 409 ALA A C 1
ATOM 3238 O O . ALA A 1 409 ? -9.474 -18.651 13.413 1.00 90.69 409 ALA A O 1
ATOM 3239 N N . TRP A 1 410 ? -9.433 -16.482 13.944 1.00 93.94 410 TRP A N 1
ATOM 3240 C CA . TRP A 1 410 ? -8.252 -16.572 14.797 1.00 93.94 410 TRP A CA 1
ATOM 3241 C C . TRP A 1 410 ? -8.471 -17.481 16.021 1.00 93.94 410 TRP A C 1
ATOM 3243 O O . TRP A 1 410 ? -9.328 -17.241 16.874 1.00 93.94 410 TRP A O 1
ATOM 3253 N N . THR A 1 411 ? -7.647 -18.514 16.168 1.00 90.94 411 THR A N 1
ATOM 3254 C CA . THR A 1 411 ? -7.714 -19.464 17.296 1.00 90.94 411 THR A CA 1
ATOM 3255 C C . THR A 1 411 ? -6.710 -19.151 18.408 1.00 90.94 411 THR A C 1
ATOM 3257 O O . THR A 1 411 ? -6.746 -19.783 19.462 1.00 90.94 411 THR A O 1
ATOM 3260 N N . GLY A 1 412 ? -5.823 -18.172 18.197 1.00 87.94 412 GLY A N 1
ATOM 3261 C CA . GLY A 1 412 ? -4.656 -17.922 19.049 1.00 87.94 412 GLY A CA 1
ATOM 3262 C C . GLY A 1 412 ? -3.352 -18.516 18.508 1.00 87.94 412 GLY A C 1
ATOM 3263 O O . GLY A 1 412 ? -2.323 -18.374 19.167 1.00 87.94 412 GLY A O 1
ATOM 3264 N N . LYS A 1 413 ? -3.384 -19.186 17.347 1.00 88.56 413 LYS A N 1
ATOM 3265 C CA . LYS A 1 413 ? -2.240 -19.883 16.748 1.00 88.56 413 LYS A CA 1
ATOM 3266 C C . LYS A 1 413 ? -2.121 -19.592 15.256 1.00 88.56 413 LYS A C 1
ATOM 3268 O O . LYS A 1 413 ? -3.093 -19.728 14.515 1.00 88.56 413 LYS A O 1
ATOM 3273 N N . MET A 1 414 ? -0.922 -19.225 14.804 1.00 86.00 414 MET A N 1
ATOM 3274 C CA . MET A 1 414 ? -0.657 -18.939 13.388 1.00 86.00 414 MET A CA 1
ATOM 3275 C C . MET A 1 414 ? -0.753 -20.188 12.512 1.00 86.00 414 MET A C 1
ATOM 3277 O O . MET A 1 414 ? -1.033 -20.083 11.320 1.00 86.00 414 MET A O 1
ATOM 3281 N N . GLU A 1 415 ? -0.547 -21.377 13.074 1.00 86.44 415 GLU A N 1
ATOM 3282 C CA . GLU A 1 415 ? -0.659 -22.662 12.381 1.00 86.44 415 GLU A CA 1
ATOM 3283 C C . GLU A 1 415 ? -2.075 -22.892 11.839 1.00 86.44 415 GLU A C 1
ATOM 3285 O O . GLU A 1 415 ? -2.217 -23.395 10.726 1.00 86.44 415 GLU A O 1
ATOM 3290 N N . ASP A 1 416 ? -3.088 -22.428 12.573 1.00 87.25 416 ASP A N 1
ATOM 3291 C CA . ASP A 1 416 ? -4.507 -22.598 12.245 1.00 87.25 416 ASP A CA 1
ATOM 3292 C C . ASP A 1 416 ? -5.022 -21.532 11.256 1.00 87.25 416 ASP A C 1
ATOM 3294 O O . ASP A 1 416 ? -6.124 -21.651 10.719 1.00 87.25 416 ASP A O 1
ATOM 3298 N N . VAL A 1 417 ? -4.236 -20.478 11.001 1.00 88.94 417 VAL A N 1
ATOM 3299 C CA . VAL A 1 417 ? -4.592 -19.420 10.047 1.00 88.94 417 VAL A CA 1
ATOM 3300 C C . VAL A 1 417 ? -4.457 -19.961 8.630 1.00 88.94 417 VAL A C 1
ATOM 3302 O O . VAL A 1 417 ? -3.354 -20.194 8.138 1.00 88.94 417 VAL A O 1
ATOM 3305 N N . GLY A 1 418 ? -5.595 -20.162 7.975 1.00 87.56 418 GLY A N 1
ATOM 3306 C CA . GLY A 1 418 ? -5.669 -20.675 6.613 1.00 87.56 418 GLY A CA 1
ATOM 3307 C C . GLY A 1 418 ? -5.935 -19.605 5.557 1.00 87.56 418 GLY A C 1
ATOM 3308 O O . GLY A 1 418 ? -5.797 -18.397 5.771 1.00 87.56 418 GLY A O 1
ATOM 3309 N N . ARG A 1 419 ? -6.354 -20.089 4.388 1.00 93.25 419 ARG A N 1
ATOM 3310 C CA . ARG A 1 419 ? -6.722 -19.266 3.234 1.00 93.25 419 ARG A CA 1
ATOM 3311 C C . ARG A 1 419 ? -7.904 -18.354 3.540 1.00 93.25 419 ARG A C 1
ATOM 3313 O O . ARG A 1 419 ? -8.813 -18.706 4.289 1.00 93.25 419 ARG A O 1
ATOM 3320 N N . GLY A 1 420 ? -7.910 -17.193 2.893 1.00 92.19 420 GLY A N 1
ATOM 3321 C CA . GLY A 1 420 ? -9.007 -16.232 2.981 1.00 92.19 420 GLY A CA 1
ATOM 3322 C C . GLY A 1 420 ? -9.086 -15.457 4.288 1.00 92.19 420 GLY A C 1
ATOM 3323 O O . GLY A 1 420 ? -10.131 -14.887 4.586 1.00 92.19 420 GLY A O 1
ATOM 3324 N N . VAL A 1 421 ? -7.994 -15.430 5.052 1.00 95.12 421 VAL A N 1
ATOM 3325 C CA . VAL A 1 421 ? -7.772 -14.451 6.124 1.00 95.12 421 VAL A CA 1
ATOM 3326 C C . VAL A 1 421 ? -7.117 -13.184 5.568 1.00 95.12 421 VAL A C 1
ATOM 3328 O O . VAL A 1 421 ? -7.491 -12.084 5.960 1.00 95.12 421 VAL A O 1
ATOM 3331 N N . PHE A 1 422 ? -6.183 -13.326 4.622 1.00 97.06 422 PHE A N 1
ATOM 3332 C CA . PHE A 1 422 ? -5.502 -12.205 3.970 1.00 97.06 422 PHE A CA 1
ATOM 3333 C C . PHE A 1 422 ? -6.048 -11.982 2.559 1.00 97.06 422 PHE A C 1
ATOM 3335 O O . PHE A 1 422 ? -6.207 -12.929 1.791 1.00 97.06 422 PHE A O 1
ATOM 3342 N N . LEU A 1 423 ? -6.306 -10.722 2.213 1.00 97.25 423 LEU A N 1
ATOM 3343 C CA . LEU A 1 423 ? -6.757 -10.297 0.888 1.00 97.25 423 LEU A CA 1
ATOM 3344 C C . LEU A 1 423 ? -5.592 -10.176 -0.105 1.00 97.25 423 LEU A C 1
ATOM 3346 O O . LEU A 1 423 ? -5.740 -10.518 -1.276 1.00 97.25 423 LEU A O 1
ATOM 3350 N N . GLY A 1 424 ? -4.431 -9.709 0.354 1.00 97.75 424 GLY A N 1
ATOM 3351 C CA . GLY A 1 424 ? -3.274 -9.462 -0.504 1.00 97.75 424 GLY A CA 1
ATOM 3352 C C . GLY A 1 424 ? -1.961 -9.359 0.261 1.00 97.75 424 GLY A C 1
ATOM 3353 O O . GLY A 1 424 ? -1.884 -9.720 1.438 1.00 97.75 424 GLY A O 1
ATOM 3354 N N . VAL A 1 425 ? -0.927 -8.853 -0.411 1.00 97.88 425 VAL A N 1
ATOM 3355 C CA . VAL A 1 425 ? 0.421 -8.683 0.157 1.00 97.88 425 VAL A CA 1
ATOM 3356 C C . VAL A 1 425 ? 0.818 -7.206 0.155 1.00 97.88 425 VAL A C 1
ATOM 3358 O O . VAL A 1 425 ? 0.687 -6.515 -0.857 1.00 97.88 425 VAL A O 1
ATOM 3361 N N . LYS A 1 426 ? 1.319 -6.715 1.292 1.00 97.50 426 LYS A N 1
ATOM 3362 C CA . LYS A 1 426 ? 1.921 -5.385 1.427 1.00 97.50 426 LYS A CA 1
ATOM 3363 C C . LYS A 1 426 ? 3.437 -5.505 1.321 1.00 97.50 426 LYS A C 1
ATOM 3365 O O . LYS A 1 426 ? 4.074 -6.224 2.090 1.00 97.50 426 LYS A O 1
ATOM 3370 N N . LEU A 1 427 ? 4.002 -4.744 0.392 1.00 96.75 427 LEU A N 1
ATOM 3371 C CA . LEU A 1 427 ? 5.438 -4.590 0.193 1.00 96.75 427 LEU A CA 1
ATOM 3372 C C . LEU A 1 427 ? 5.849 -3.188 0.631 1.00 96.75 427 LEU A C 1
ATOM 3374 O O . LEU A 1 427 ? 5.187 -2.199 0.305 1.00 96.75 427 LEU A O 1
ATOM 3378 N N . TYR A 1 428 ? 6.937 -3.089 1.388 1.00 93.69 428 TYR A N 1
ATOM 3379 C CA . TYR A 1 428 ? 7.349 -1.819 1.977 1.00 93.69 428 TYR A CA 1
ATOM 3380 C C . TYR A 1 428 ? 8.838 -1.547 1.725 1.00 93.69 428 TYR A C 1
ATOM 3382 O O . TYR A 1 428 ? 9.678 -1.845 2.576 1.00 93.69 428 TYR A O 1
ATOM 3390 N N . PRO A 1 429 ? 9.178 -0.983 0.548 1.00 92.38 429 PRO A N 1
ATOM 3391 C CA . PRO A 1 429 ? 10.547 -0.632 0.196 1.00 92.38 429 PRO A CA 1
ATOM 3392 C C . PRO A 1 429 ? 11.352 0.122 1.263 1.00 92.38 429 PRO A C 1
ATOM 3394 O O . PRO A 1 429 ? 12.497 -0.270 1.475 1.00 92.38 429 PRO A O 1
ATOM 3397 N N . PRO A 1 430 ? 10.799 1.100 2.015 1.00 85.94 430 PRO A N 1
ATOM 3398 C CA . PRO A 1 430 ? 11.562 1.815 3.049 1.00 85.94 430 PRO A CA 1
ATOM 3399 C C . PRO A 1 430 ? 12.112 0.946 4.200 1.00 85.94 430 PRO A C 1
ATOM 3401 O O . PRO A 1 430 ? 12.982 1.399 4.949 1.00 85.94 430 PRO A O 1
ATOM 3404 N N . LEU A 1 431 ? 11.647 -0.304 4.322 1.00 80.75 431 LEU A N 1
ATOM 3405 C CA . LEU A 1 431 ? 12.098 -1.298 5.305 1.00 80.75 431 LEU A CA 1
ATOM 3406 C C . LEU A 1 431 ? 13.086 -2.335 4.740 1.00 80.75 431 LEU A C 1
ATOM 3408 O O . LEU A 1 431 ? 13.345 -3.347 5.380 1.00 80.75 431 LEU A O 1
ATOM 3412 N N . GLY A 1 432 ? 13.641 -2.119 3.546 1.00 80.88 432 GLY A N 1
ATOM 3413 C CA . GLY A 1 432 ? 14.699 -2.979 2.984 1.00 80.88 432 GLY A CA 1
ATOM 3414 C C . GLY A 1 432 ? 14.285 -3.776 1.756 1.00 80.88 432 GLY A C 1
ATOM 3415 O O . GLY A 1 432 ? 15.124 -4.451 1.164 1.00 80.88 432 GLY A O 1
ATOM 3416 N N . PHE A 1 433 ? 13.019 -3.694 1.351 1.00 90.12 433 PHE A N 1
ATOM 3417 C CA . PHE A 1 433 ? 12.526 -4.400 0.178 1.00 90.12 433 PHE A CA 1
ATOM 3418 C C . PHE A 1 433 ? 12.990 -3.710 -1.114 1.00 90.12 433 PHE A C 1
ATOM 3420 O O . PHE A 1 433 ? 12.514 -2.629 -1.449 1.00 90.12 433 PHE A O 1
ATOM 3427 N N . ASP A 1 434 ? 13.893 -4.343 -1.862 1.00 92.19 434 ASP A N 1
ATOM 3428 C CA . ASP A 1 434 ? 14.244 -3.917 -3.220 1.00 92.19 434 ASP A CA 1
ATOM 3429 C C . ASP A 1 434 ? 13.254 -4.542 -4.223 1.00 92.19 434 ASP A C 1
ATOM 3431 O O . ASP A 1 434 ? 13.250 -5.767 -4.376 1.00 92.19 434 ASP A O 1
ATOM 3435 N N . PRO A 1 435 ? 12.438 -3.747 -4.945 1.00 95.81 435 PRO A N 1
ATOM 3436 C CA . PRO A 1 435 ? 11.496 -4.285 -5.927 1.00 95.81 435 PRO A CA 1
ATOM 3437 C C . PRO A 1 435 ? 12.138 -5.066 -7.076 1.00 95.81 435 PRO A C 1
ATOM 3439 O O . PRO A 1 435 ? 11.504 -5.918 -7.699 1.00 95.81 435 PRO A O 1
ATOM 3442 N N . TYR A 1 436 ? 13.392 -4.773 -7.423 1.00 95.50 436 TYR A N 1
ATOM 3443 C CA . TYR A 1 436 ? 14.025 -5.423 -8.564 1.00 95.50 436 TYR A CA 1
ATOM 3444 C C . TYR A 1 436 ? 15.544 -5.539 -8.407 1.00 95.50 436 TYR A C 1
ATOM 3446 O O . TYR A 1 436 ? 16.266 -4.935 -9.198 1.00 95.50 436 TYR A O 1
ATOM 3454 N N . PRO A 1 437 ? 16.045 -6.382 -7.480 1.00 91.50 437 PRO A N 1
ATOM 3455 C CA . PRO A 1 437 ? 17.471 -6.508 -7.179 1.00 91.50 437 PRO A CA 1
ATOM 3456 C C . PRO A 1 437 ? 18.339 -6.710 -8.422 1.00 91.50 437 PRO A C 1
ATOM 3458 O O . PRO A 1 437 ? 17.951 -7.437 -9.339 1.00 91.50 437 PRO A O 1
ATOM 3461 N N . GLU A 1 438 ? 19.515 -6.086 -8.454 1.00 86.12 438 GLU A N 1
ATOM 3462 C CA . GLU A 1 438 ? 20.439 -6.193 -9.590 1.00 86.12 438 GLU A CA 1
ATOM 3463 C C . GLU A 1 438 ? 21.006 -7.608 -9.764 1.00 86.12 438 GLU A C 1
ATOM 3465 O O . GLU A 1 438 ? 21.053 -8.402 -8.820 1.00 86.12 438 GLU A O 1
ATOM 3470 N N . GLY A 1 439 ? 21.478 -7.902 -10.976 1.00 85.12 439 GLY A N 1
ATOM 3471 C CA . GLY A 1 439 ? 22.027 -9.206 -11.341 1.00 85.12 439 GLY A CA 1
ATOM 3472 C C . GLY A 1 439 ? 20.966 -10.230 -11.754 1.00 85.12 439 GLY A C 1
ATOM 3473 O O . GLY A 1 439 ? 19.757 -9.980 -11.737 1.00 85.12 439 GLY A O 1
ATOM 3474 N N . THR A 1 440 ? 21.433 -11.400 -12.179 1.00 80.56 440 THR A N 1
ATOM 3475 C CA . THR A 1 440 ? 20.572 -12.515 -12.584 1.00 80.56 440 THR A CA 1
ATOM 3476 C C . THR A 1 440 ? 20.119 -13.331 -11.361 1.00 80.56 440 THR A C 1
ATOM 3478 O O . THR A 1 440 ? 20.794 -13.303 -10.331 1.00 80.56 440 THR A O 1
ATOM 3481 N N . PRO A 1 441 ? 18.989 -14.066 -11.419 1.00 78.62 441 PRO A N 1
ATOM 3482 C CA . PRO A 1 441 ? 18.487 -14.854 -10.281 1.00 78.62 441 PRO A CA 1
ATOM 3483 C C . PRO A 1 441 ? 19.472 -15.900 -9.729 1.00 78.62 441 PRO A C 1
ATOM 3485 O O . PRO A 1 441 ? 19.460 -16.204 -8.538 1.00 78.62 441 PRO A O 1
ATOM 3488 N N . ASP A 1 442 ? 20.337 -16.445 -10.583 1.00 71.44 442 ASP A N 1
ATOM 3489 C CA . ASP A 1 442 ? 21.398 -17.387 -10.226 1.00 71.44 442 ASP A CA 1
ATOM 3490 C C . ASP A 1 442 ? 22.531 -16.728 -9.421 1.00 71.44 442 ASP A C 1
ATOM 3492 O O . ASP A 1 442 ? 23.035 -17.354 -8.479 1.00 71.44 442 ASP A O 1
ATOM 3496 N N . ILE A 1 443 ? 22.859 -15.468 -9.735 1.00 69.44 443 ILE A N 1
ATOM 3497 C CA . ILE A 1 443 ? 23.888 -14.656 -9.064 1.00 69.44 443 ILE A CA 1
ATOM 3498 C C . ILE A 1 443 ? 23.332 -13.982 -7.803 1.00 69.44 443 ILE A C 1
ATOM 3500 O O . ILE A 1 443 ? 23.994 -13.964 -6.768 1.00 69.44 443 ILE A O 1
ATOM 3504 N N . ASN A 1 444 ? 22.109 -13.450 -7.864 1.00 76.19 444 ASN A N 1
ATOM 3505 C CA . ASN A 1 444 ? 21.450 -12.760 -6.762 1.00 76.19 444 ASN A CA 1
ATOM 3506 C C . ASN A 1 444 ? 20.146 -13.480 -6.360 1.00 76.19 444 ASN A C 1
ATOM 3508 O O . ASN A 1 444 ? 19.089 -13.209 -6.934 1.00 76.19 444 ASN A O 1
ATOM 3512 N N . PRO A 1 445 ? 20.168 -14.342 -5.327 1.00 77.31 445 PRO A N 1
ATOM 3513 C CA . PRO A 1 445 ? 18.976 -15.044 -4.845 1.00 77.31 445 PRO A CA 1
ATOM 3514 C C . PRO A 1 445 ? 17.828 -14.118 -4.414 1.00 77.31 445 PRO A C 1
ATOM 3516 O O . PRO A 1 445 ? 16.665 -14.508 -4.514 1.00 77.31 445 PRO A O 1
ATOM 3519 N N . ARG A 1 446 ? 18.113 -12.869 -3.999 1.00 83.38 446 ARG A N 1
ATOM 3520 C CA . ARG A 1 446 ? 17.069 -11.868 -3.689 1.00 83.38 446 ARG A CA 1
ATOM 3521 C C . ARG A 1 446 ? 16.178 -11.642 -4.912 1.00 83.38 446 ARG A C 1
ATOM 3523 O O . ARG A 1 446 ? 14.955 -11.601 -4.795 1.00 83.38 446 ARG A O 1
ATOM 3530 N N . LYS A 1 447 ? 16.787 -11.600 -6.105 1.00 87.62 447 LYS A N 1
ATOM 3531 C CA . LYS A 1 447 ? 16.081 -11.475 -7.382 1.00 87.62 447 LYS A CA 1
ATOM 3532 C C . LYS A 1 447 ? 15.162 -12.667 -7.643 1.00 87.62 447 LYS A C 1
ATOM 3534 O O . LYS A 1 447 ? 14.027 -12.464 -8.060 1.00 87.62 447 LYS A O 1
ATOM 3539 N N . ALA A 1 448 ? 15.617 -13.892 -7.378 1.00 85.62 448 ALA A N 1
ATOM 3540 C CA . ALA A 1 448 ? 14.793 -15.091 -7.544 1.00 85.62 448 ALA A CA 1
ATOM 3541 C C . ALA A 1 448 ? 13.535 -15.047 -6.658 1.00 85.62 448 ALA A C 1
ATOM 3543 O O . ALA A 1 448 ? 12.432 -15.288 -7.148 1.00 85.62 448 ALA A O 1
ATOM 3544 N N . ARG A 1 449 ? 13.686 -14.647 -5.388 1.00 88.56 449 ARG A N 1
ATOM 3545 C CA . ARG A 1 449 ? 12.582 -14.568 -4.417 1.00 88.56 449 ARG A CA 1
ATOM 3546 C C . ARG A 1 449 ? 11.520 -13.545 -4.811 1.00 88.56 449 ARG A C 1
ATOM 3548 O O . ARG A 1 449 ? 10.337 -13.881 -4.829 1.00 88.56 449 ARG A O 1
ATOM 3555 N N . VAL A 1 450 ? 11.915 -12.321 -5.179 1.00 93.69 450 VAL A N 1
ATOM 3556 C CA . VAL A 1 450 ? 10.933 -11.300 -5.596 1.00 93.69 450 VAL A CA 1
ATOM 3557 C C . VAL A 1 450 ? 10.228 -11.695 -6.893 1.00 93.69 450 VAL A C 1
ATOM 3559 O O . VAL A 1 450 ? 9.013 -11.561 -6.995 1.00 93.69 450 VAL A O 1
ATOM 3562 N N . LEU A 1 451 ? 10.950 -12.275 -7.860 1.00 94.38 451 LEU A N 1
ATOM 3563 C CA . LEU A 1 451 ? 10.346 -12.768 -9.100 1.00 94.38 451 LEU A CA 1
ATOM 3564 C C . LEU A 1 451 ? 9.366 -13.914 -8.845 1.00 94.38 451 LEU A C 1
ATOM 3566 O O . LEU A 1 451 ? 8.341 -13.987 -9.520 1.00 94.38 451 LEU A O 1
ATOM 3570 N N . HIS A 1 452 ? 9.665 -14.789 -7.883 1.00 94.19 452 HIS A N 1
ATOM 3571 C CA . HIS A 1 452 ? 8.749 -15.846 -7.478 1.00 94.19 452 HIS A CA 1
ATOM 3572 C C . HIS A 1 452 ? 7.465 -15.268 -6.879 1.00 94.19 452 HIS A C 1
ATOM 3574 O O . HIS A 1 452 ? 6.383 -15.631 -7.334 1.00 94.19 452 HIS A O 1
ATOM 3580 N N . LEU A 1 453 ? 7.575 -14.318 -5.941 1.00 96.25 453 LEU A N 1
ATOM 3581 C CA . LEU A 1 453 ? 6.417 -13.617 -5.382 1.00 96.25 453 LEU A CA 1
ATOM 3582 C C . LEU A 1 453 ? 5.560 -12.986 -6.492 1.00 96.25 453 LEU A C 1
ATOM 3584 O O . LEU A 1 453 ? 4.354 -13.215 -6.549 1.00 96.25 453 LEU A O 1
ATOM 3588 N N . TYR A 1 454 ? 6.173 -12.225 -7.403 1.00 98.06 454 TYR A N 1
ATOM 3589 C CA . TYR A 1 454 ? 5.444 -11.574 -8.494 1.00 98.06 454 TYR A CA 1
ATOM 3590 C C . TYR A 1 454 ? 4.784 -12.576 -9.433 1.00 98.06 454 TYR A C 1
ATOM 3592 O O . TYR A 1 454 ? 3.636 -12.379 -9.824 1.00 98.06 454 TYR A O 1
ATOM 3600 N N . SER A 1 455 ? 5.473 -13.668 -9.767 1.00 96.94 455 SER A N 1
ATOM 3601 C CA . SER A 1 455 ? 4.906 -14.739 -10.582 1.00 96.94 455 SER A CA 1
ATOM 3602 C C . SER A 1 455 ? 3.706 -15.382 -9.890 1.00 96.94 455 SER A C 1
ATOM 3604 O O . SER A 1 455 ? 2.668 -15.563 -10.523 1.00 96.94 455 SER A O 1
ATOM 3606 N N . PHE A 1 456 ? 3.828 -15.691 -8.597 1.00 96.50 456 PHE A N 1
ATOM 3607 C CA . PHE A 1 456 ? 2.761 -16.279 -7.795 1.00 96.50 456 PHE A CA 1
ATOM 3608 C C . PHE A 1 456 ? 1.526 -15.371 -7.774 1.00 96.50 456 PHE A C 1
ATOM 3610 O O . PHE A 1 456 ? 0.431 -15.802 -8.141 1.00 96.50 456 PHE A O 1
ATOM 3617 N N . CYS A 1 457 ? 1.715 -14.097 -7.418 1.00 97.69 457 CYS A N 1
ATOM 3618 C CA . CYS A 1 457 ? 0.639 -13.116 -7.334 1.00 97.69 457 CYS A CA 1
ATOM 3619 C C . CYS A 1 457 ? 0.034 -12.793 -8.705 1.00 97.69 457 CYS A C 1
ATOM 3621 O O . CYS A 1 457 ? -1.180 -12.670 -8.810 1.00 97.69 457 CYS A O 1
ATOM 3623 N N . SER A 1 458 ? 0.836 -12.701 -9.767 1.00 96.94 458 SER A N 1
ATOM 3624 C CA . SER A 1 458 ? 0.343 -12.432 -11.124 1.00 96.94 458 SER A CA 1
ATOM 3625 C C . SER A 1 458 ? -0.516 -13.585 -11.656 1.00 96.94 458 SER A C 1
ATOM 3627 O O . SER A 1 458 ? -1.623 -13.352 -12.133 1.00 96.94 458 SER A O 1
ATOM 3629 N N . GLN A 1 459 ? -0.061 -14.835 -11.504 1.00 95.50 459 GLN A N 1
ATOM 3630 C CA . GLN A 1 459 ? -0.783 -16.021 -11.991 1.00 95.50 459 GLN A CA 1
ATOM 3631 C C . GLN A 1 459 ? -2.108 -16.255 -11.268 1.00 95.50 459 GLN A C 1
ATOM 3633 O O . GLN A 1 459 ? -3.082 -16.676 -11.883 1.00 95.50 459 GLN A O 1
ATOM 3638 N N . ARG A 1 460 ? -2.136 -15.990 -9.961 1.00 95.31 460 ARG A N 1
ATOM 3639 C CA . ARG A 1 460 ? -3.313 -16.214 -9.111 1.00 95.31 460 ARG A CA 1
ATOM 3640 C C . ARG A 1 460 ? -4.166 -14.968 -8.961 1.00 95.31 460 ARG A C 1
ATOM 3642 O O . ARG A 1 460 ? -5.198 -15.012 -8.311 1.00 95.31 460 ARG A O 1
ATOM 3649 N N . GLY A 1 461 ? -3.720 -13.845 -9.521 1.00 96.19 461 GLY A N 1
ATOM 3650 C CA . GLY A 1 461 ? -4.324 -12.545 -9.308 1.00 96.19 461 GLY A CA 1
ATOM 3651 C C . GLY A 1 461 ? -4.364 -12.162 -7.830 1.00 96.19 461 GLY A C 1
ATOM 3652 O O . GLY A 1 461 ? -5.394 -11.703 -7.390 1.00 96.19 461 GLY A O 1
ATOM 3653 N N . ILE A 1 462 ? -3.317 -12.329 -7.029 1.00 97.50 462 ILE A N 1
ATOM 3654 C CA . ILE A 1 462 ? -3.292 -11.788 -5.656 1.00 97.50 462 ILE A CA 1
ATOM 3655 C C . ILE A 1 462 ? -2.883 -10.306 -5.712 1.00 97.50 462 ILE A C 1
ATOM 3657 O O . ILE A 1 462 ? -1.854 -10.008 -6.324 1.00 97.50 462 ILE A O 1
ATOM 3661 N N . PRO A 1 463 ? -3.651 -9.369 -5.119 1.00 98.12 463 PRO A N 1
ATOM 3662 C CA . PRO A 1 463 ? -3.313 -7.952 -5.160 1.00 98.12 463 PRO A CA 1
ATOM 3663 C C . PRO A 1 463 ? -2.086 -7.631 -4.298 1.00 98.12 463 PRO A C 1
ATOM 3665 O O . PRO A 1 463 ? -1.960 -8.086 -3.156 1.00 98.12 463 PRO A O 1
ATOM 3668 N N . LEU A 1 464 ? -1.199 -6.806 -4.849 1.00 98.56 464 LEU A N 1
ATOM 3669 C CA . LEU A 1 464 ? -0.061 -6.216 -4.156 1.00 98.56 464 LEU A CA 1
ATOM 3670 C C . LEU A 1 464 ? -0.326 -4.741 -3.873 1.00 98.56 464 LEU A C 1
ATOM 3672 O O . LEU A 1 464 ? -0.732 -4.007 -4.767 1.00 98.56 464 LEU A O 1
ATOM 3676 N N . THR A 1 465 ? -0.002 -4.282 -2.672 1.00 98.62 465 THR A N 1
ATOM 3677 C CA . THR A 1 465 ? 0.121 -2.848 -2.385 1.00 98.62 465 THR A CA 1
ATOM 3678 C C . THR A 1 465 ? 1.572 -2.555 -2.045 1.00 98.62 465 THR A C 1
ATOM 3680 O O . THR A 1 465 ? 2.154 -3.236 -1.202 1.00 98.62 465 THR A O 1
ATOM 3683 N N . VAL A 1 466 ? 2.169 -1.547 -2.677 1.00 97.88 466 VAL A N 1
ATOM 3684 C CA . VAL A 1 466 ? 3.557 -1.137 -2.440 1.00 97.88 466 VAL A CA 1
ATOM 3685 C C . VAL A 1 466 ? 3.624 0.329 -2.026 1.00 97.88 466 VAL A C 1
ATOM 3687 O O . VAL A 1 466 ? 2.897 1.161 -2.551 1.00 97.88 466 VAL A O 1
ATOM 3690 N N . HIS A 1 467 ? 4.497 0.654 -1.072 1.00 96.00 467 HIS A N 1
ATOM 3691 C CA . HIS A 1 467 ? 4.881 2.041 -0.791 1.00 96.00 467 HIS A CA 1
ATOM 3692 C C . HIS A 1 467 ? 5.638 2.671 -1.973 1.00 96.00 467 HIS A C 1
ATOM 3694 O O . HIS A 1 467 ? 6.651 2.127 -2.415 1.00 96.00 467 HIS A O 1
ATOM 3700 N N . THR A 1 468 ? 5.173 3.809 -2.489 1.00 94.31 468 THR A N 1
ATOM 3701 C CA . THR A 1 468 ? 5.805 4.519 -3.619 1.00 94.31 468 THR A CA 1
ATOM 3702 C C . THR A 1 468 ? 5.801 6.021 -3.360 1.00 94.31 468 THR A C 1
ATOM 3704 O O . THR A 1 468 ? 5.200 6.812 -4.081 1.00 94.31 468 THR A O 1
ATOM 3707 N N . SER A 1 469 ? 6.473 6.422 -2.288 1.00 90.75 469 SER A N 1
ATOM 3708 C CA . SER A 1 469 ? 6.838 7.810 -2.024 1.00 90.75 469 SER A CA 1
ATOM 3709 C C . SER A 1 469 ? 8.173 7.857 -1.300 1.00 90.75 469 SER A C 1
ATOM 3711 O O . SER A 1 469 ? 8.578 6.876 -0.681 1.00 90.75 469 SER A O 1
ATOM 3713 N N . SER A 1 470 ? 8.849 9.003 -1.359 1.00 85.69 470 SER A N 1
ATOM 3714 C CA . SER A 1 470 ? 10.094 9.217 -0.613 1.00 85.69 470 SER A CA 1
ATOM 3715 C C . SER A 1 470 ? 9.846 9.650 0.843 1.00 85.69 470 SER A C 1
ATOM 3717 O O . SER A 1 470 ? 10.777 10.071 1.528 1.00 85.69 470 SER A O 1
ATOM 3719 N N . GLY A 1 471 ? 8.587 9.634 1.296 1.00 78.81 471 GLY A N 1
ATOM 3720 C CA . GLY A 1 471 ? 8.219 9.690 2.711 1.00 78.81 471 GLY A CA 1
ATOM 3721 C C . GLY A 1 471 ? 8.051 8.275 3.264 1.00 78.81 471 GLY A C 1
ATOM 3722 O O . GLY A 1 471 ? 8.288 7.301 2.560 1.00 78.81 471 GLY A O 1
ATOM 3723 N N . GLY A 1 472 ? 7.587 8.134 4.501 1.00 76.50 472 GLY A N 1
ATOM 3724 C CA . GLY A 1 472 ? 7.427 6.811 5.114 1.00 76.50 472 GLY A CA 1
ATOM 3725 C C . GLY A 1 472 ? 8.376 6.577 6.283 1.00 76.50 472 GLY A C 1
ATOM 3726 O O . GLY A 1 472 ? 9.251 7.386 6.580 1.00 76.50 472 GLY A O 1
ATOM 3727 N N . PHE A 1 473 ? 8.160 5.472 6.991 1.00 74.75 473 PHE A N 1
ATOM 3728 C CA . PHE A 1 473 ? 9.067 5.028 8.043 1.00 74.75 473 PHE A CA 1
ATOM 3729 C C . PHE A 1 473 ? 10.271 4.328 7.403 1.00 74.75 473 PHE A C 1
ATOM 3731 O O . PHE A 1 473 ? 10.094 3.348 6.692 1.00 74.75 473 PHE A O 1
ATOM 3738 N N . GLN A 1 474 ? 11.488 4.799 7.658 1.00 74.19 474 GLN A N 1
ATOM 3739 C CA . GLN A 1 474 ? 12.690 4.368 6.940 1.00 74.19 474 GLN A CA 1
ATOM 3740 C C . GLN A 1 474 ? 13.697 3.705 7.888 1.00 74.19 474 GLN A C 1
ATOM 3742 O O . GLN A 1 474 ? 13.960 4.229 8.967 1.00 74.19 474 GLN A O 1
ATOM 3747 N N . LEU A 1 475 ? 14.288 2.578 7.470 1.00 68.38 475 LEU A N 1
ATOM 3748 C CA . LEU A 1 475 ? 15.401 1.915 8.181 1.00 68.38 475 LEU A CA 1
ATOM 3749 C C . LEU A 1 475 ? 16.735 1.937 7.415 1.00 68.38 475 LEU A C 1
ATOM 3751 O O . LEU A 1 475 ? 17.747 1.462 7.919 1.00 68.38 475 LEU A O 1
ATOM 3755 N N . MET A 1 476 ? 16.756 2.476 6.196 1.00 70.75 476 MET A N 1
ATOM 3756 C CA . MET A 1 476 ? 17.933 2.470 5.316 1.00 70.75 476 MET A CA 1
ATOM 3757 C C . MET A 1 476 ? 18.498 3.869 5.061 1.00 70.75 476 MET A C 1
ATOM 3759 O O . MET A 1 476 ? 17.920 4.858 5.493 1.00 70.75 476 MET A O 1
ATOM 3763 N N . SER A 1 477 ? 19.614 3.977 4.332 1.00 74.88 477 SER A N 1
ATOM 3764 C CA . SER A 1 477 ? 20.138 5.274 3.881 1.00 74.88 477 SER A CA 1
ATOM 3765 C C . SER A 1 477 ? 19.178 5.966 2.906 1.00 74.88 477 SER A C 1
ATOM 3767 O O . SER A 1 477 ? 18.452 5.296 2.171 1.00 74.88 477 SER A O 1
ATOM 3769 N N . SER A 1 478 ? 19.203 7.302 2.852 1.00 75.88 478 SER A N 1
ATOM 3770 C CA . SER A 1 478 ? 18.340 8.081 1.948 1.00 75.88 478 SER A CA 1
ATOM 3771 C C . SER A 1 478 ? 18.520 7.705 0.476 1.00 75.88 478 SER A C 1
ATOM 3773 O O . SER A 1 478 ? 17.535 7.607 -0.241 1.00 75.88 478 SER A O 1
ATOM 3775 N N . GLU A 1 479 ? 19.749 7.405 0.046 1.00 81.69 479 GLU A N 1
ATOM 3776 C CA . GLU A 1 479 ? 20.040 6.956 -1.325 1.00 81.69 479 GLU A CA 1
ATOM 3777 C C . GLU A 1 479 ? 19.331 5.635 -1.665 1.00 81.69 479 GLU A C 1
ATOM 3779 O O . GLU A 1 479 ? 18.680 5.518 -2.702 1.00 81.69 479 GLU A O 1
ATOM 3784 N N . ARG A 1 480 ? 19.411 4.633 -0.775 1.00 82.56 480 ARG A N 1
ATOM 3785 C CA . ARG A 1 480 ? 18.712 3.355 -0.979 1.00 82.56 480 ARG A CA 1
ATOM 3786 C C . ARG A 1 480 ? 17.205 3.529 -0.900 1.00 82.56 480 ARG A C 1
ATOM 3788 O O . ARG A 1 480 ? 16.487 2.920 -1.685 1.00 82.56 480 ARG A O 1
ATOM 3795 N N . HIS A 1 481 ? 16.742 4.363 0.027 1.00 83.25 481 HIS A N 1
ATOM 3796 C CA . HIS A 1 481 ? 15.328 4.658 0.188 1.00 83.25 481 HIS A CA 1
ATOM 3797 C C . HIS A 1 481 ? 14.749 5.251 -1.093 1.00 83.25 481 HIS A C 1
ATOM 3799 O O . HIS A 1 481 ? 13.766 4.723 -1.610 1.00 83.25 481 HIS A O 1
ATOM 3805 N N . GLU A 1 482 ? 15.400 6.275 -1.645 1.00 89.19 482 GLU A N 1
ATOM 3806 C CA . GLU A 1 482 ? 15.018 6.900 -2.908 1.00 89.19 482 GLU A CA 1
ATOM 3807 C C . GLU A 1 482 ? 15.032 5.884 -4.058 1.00 89.19 482 GLU A C 1
ATOM 3809 O O . GLU A 1 482 ? 14.063 5.777 -4.808 1.00 89.19 482 GLU A O 1
ATOM 3814 N N . LEU A 1 483 ? 16.079 5.059 -4.158 1.00 90.56 483 LEU A N 1
ATOM 3815 C CA . LEU A 1 483 ? 16.174 4.030 -5.193 1.00 90.56 483 LEU A CA 1
ATOM 3816 C C . LEU A 1 483 ? 15.038 2.996 -5.110 1.00 90.56 483 LEU A C 1
ATOM 3818 O O . LEU A 1 483 ? 14.446 2.652 -6.134 1.00 90.56 483 LEU A O 1
ATOM 3822 N N . TYR A 1 484 ? 14.753 2.468 -3.918 1.00 92.25 484 TYR A N 1
ATOM 3823 C CA . TYR A 1 484 ? 13.809 1.360 -3.735 1.00 92.25 484 TYR A CA 1
ATOM 3824 C C . TYR A 1 484 ? 12.347 1.810 -3.764 1.00 92.25 484 TYR A C 1
ATOM 3826 O O . TYR A 1 484 ? 11.482 1.046 -4.192 1.00 92.25 484 TYR A O 1
ATOM 3834 N N . THR A 1 485 ? 12.059 3.039 -3.334 1.00 93.69 485 THR A N 1
ATOM 3835 C CA . THR A 1 485 ? 10.703 3.613 -3.402 1.00 93.69 485 THR A CA 1
ATOM 3836 C C . THR A 1 485 ? 10.377 4.226 -4.760 1.00 93.69 485 THR A C 1
ATOM 3838 O O . THR A 1 485 ? 9.202 4.459 -5.047 1.00 93.69 485 THR A O 1
ATOM 3841 N N . SER A 1 486 ? 11.378 4.436 -5.622 1.00 95.06 486 SER A N 1
ATOM 3842 C CA . SER A 1 486 ? 11.162 4.984 -6.958 1.00 95.06 486 SER A CA 1
ATOM 3843 C C . SER A 1 486 ? 10.286 4.064 -7.824 1.00 95.06 486 SER A C 1
ATOM 3845 O O . SER A 1 486 ? 10.597 2.876 -7.983 1.00 95.06 486 SER A O 1
ATOM 3847 N N . PRO A 1 487 ? 9.256 4.598 -8.511 1.00 96.75 487 PRO A N 1
ATOM 3848 C CA . PRO A 1 487 ? 8.464 3.828 -9.470 1.00 96.75 487 PRO A CA 1
ATOM 3849 C C . PRO A 1 487 ? 9.312 3.311 -10.643 1.00 96.75 487 PRO A C 1
ATOM 3851 O O . PRO A 1 487 ? 8.985 2.285 -11.236 1.00 96.75 487 PRO A O 1
ATOM 3854 N N . LYS A 1 488 ? 10.465 3.935 -10.933 1.00 96.75 488 LYS A N 1
ATOM 3855 C CA . LYS A 1 488 ? 11.418 3.446 -11.943 1.00 96.75 488 LYS A CA 1
ATOM 3856 C C . LYS A 1 488 ? 11.881 2.020 -11.657 1.00 96.75 488 LYS A C 1
ATOM 3858 O O . LYS A 1 488 ? 12.088 1.245 -12.589 1.00 96.75 488 LYS A O 1
ATOM 3863 N N . ARG A 1 489 ? 12.021 1.661 -10.376 1.00 96.44 489 ARG A N 1
ATOM 3864 C CA . ARG A 1 489 ? 12.458 0.326 -9.953 1.00 96.44 489 ARG A CA 1
ATOM 3865 C C . ARG A 1 489 ? 11.450 -0.764 -10.330 1.00 96.44 489 ARG A C 1
ATOM 3867 O O . ARG A 1 489 ? 11.835 -1.920 -10.477 1.00 96.44 489 ARG A O 1
ATOM 3874 N N . TRP A 1 490 ? 10.193 -0.383 -10.555 1.00 98.00 490 TRP A N 1
ATOM 3875 C CA . TRP A 1 490 ? 9.096 -1.280 -10.906 1.00 98.00 490 TRP A CA 1
ATOM 3876 C C . TRP A 1 490 ? 8.900 -1.485 -12.407 1.00 98.00 490 TRP A C 1
ATOM 3878 O O . TRP A 1 490 ? 8.328 -2.503 -12.779 1.00 98.00 490 TRP A O 1
ATOM 3888 N N . LEU A 1 491 ? 9.404 -0.605 -13.279 1.00 97.81 491 LEU A N 1
ATOM 3889 C CA . LEU A 1 491 ? 9.293 -0.757 -14.742 1.00 97.81 491 LEU A CA 1
ATOM 3890 C C . LEU A 1 491 ? 9.620 -2.178 -15.249 1.00 97.81 491 LEU A C 1
ATOM 3892 O O . LEU A 1 491 ? 8.761 -2.782 -15.893 1.00 97.81 491 LEU A O 1
ATOM 3896 N N . PRO A 1 492 ? 10.777 -2.785 -14.911 1.00 97.75 492 PRO A N 1
ATOM 3897 C CA . PRO A 1 492 ? 11.089 -4.134 -15.383 1.00 97.75 492 PRO A CA 1
ATOM 3898 C C . PRO A 1 492 ? 10.205 -5.227 -14.756 1.00 97.75 492 PRO A C 1
ATOM 3900 O O . PRO A 1 492 ? 10.030 -6.294 -15.347 1.00 97.75 492 PRO A O 1
ATOM 3903 N N . VAL A 1 493 ? 9.626 -4.986 -13.572 1.00 98.12 493 VAL A N 1
ATOM 3904 C CA . VAL A 1 493 ? 8.621 -5.883 -12.976 1.00 98.12 493 VAL A CA 1
ATOM 3905 C C . VAL A 1 493 ? 7.345 -5.832 -13.807 1.00 98.12 493 VAL A C 1
ATOM 3907 O O . VAL A 1 493 ? 6.823 -6.877 -14.186 1.00 98.12 493 VAL A O 1
ATOM 3910 N N . MET A 1 494 ? 6.879 -4.626 -14.132 1.00 98.25 494 MET A N 1
ATOM 3911 C CA . MET A 1 494 ? 5.651 -4.409 -14.892 1.00 98.25 494 MET A CA 1
ATOM 3912 C C . ME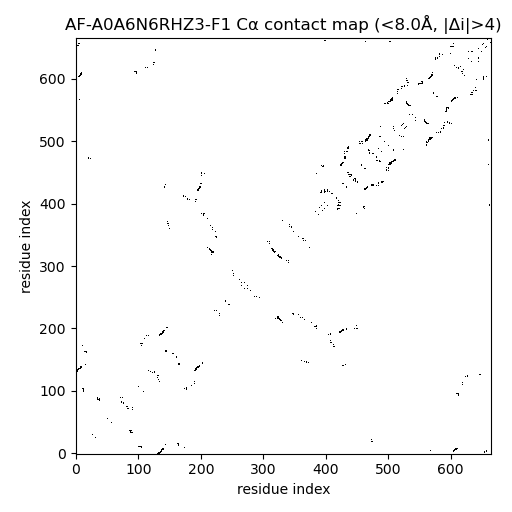T A 1 494 ? 5.761 -4.955 -16.319 1.00 98.25 494 MET A C 1
ATOM 3914 O O . MET A 1 494 ? 4.820 -5.572 -16.813 1.00 98.25 494 MET A O 1
ATOM 3918 N N . GLU A 1 495 ? 6.920 -4.813 -16.963 1.00 96.81 495 GLU A N 1
ATOM 3919 C CA . GLU A 1 495 ? 7.196 -5.414 -18.275 1.00 96.81 495 GLU A CA 1
ATOM 3920 C C . GLU A 1 495 ? 7.168 -6.946 -18.237 1.00 96.81 495 GLU A C 1
ATOM 3922 O O . GLU A 1 495 ? 6.648 -7.584 -19.152 1.00 96.81 495 GLU A O 1
ATOM 3927 N N . ARG A 1 496 ? 7.701 -7.552 -17.169 1.00 97.50 496 ARG A N 1
ATOM 3928 C CA . ARG A 1 496 ? 7.761 -9.012 -17.024 1.00 97.50 496 ARG A CA 1
ATOM 3929 C C . ARG A 1 496 ? 6.437 -9.632 -16.576 1.00 97.50 496 ARG A C 1
ATOM 3931 O O . ARG A 1 496 ? 6.147 -10.769 -16.944 1.00 97.50 496 ARG A O 1
ATOM 3938 N N . PHE A 1 497 ? 5.651 -8.913 -15.780 1.00 98.06 497 PHE A N 1
ATOM 3939 C CA . PHE A 1 497 ? 4.388 -9.379 -15.210 1.00 98.06 497 PHE A CA 1
ATOM 3940 C C . PHE A 1 497 ? 3.254 -8.385 -15.520 1.00 98.06 497 PHE A C 1
ATOM 3942 O O . PHE A 1 497 ? 2.688 -7.801 -14.597 1.00 98.06 497 PHE A O 1
ATOM 3949 N N . PRO A 1 498 ? 2.868 -8.204 -16.798 1.00 96.38 498 PRO A N 1
ATOM 3950 C CA . PRO A 1 498 ? 1.932 -7.149 -17.209 1.00 96.38 498 PRO A CA 1
ATOM 3951 C C . PRO A 1 498 ? 0.540 -7.261 -16.568 1.00 96.38 498 PRO A C 1
ATOM 3953 O O . PRO A 1 498 ? -0.146 -6.257 -16.397 1.00 96.38 498 PRO A O 1
ATOM 3956 N N . ASN A 1 499 ? 0.138 -8.469 -16.160 1.00 94.94 499 ASN A N 1
ATOM 3957 C CA . ASN A 1 499 ? -1.148 -8.729 -15.508 1.00 94.94 499 ASN A CA 1
ATOM 3958 C C . ASN A 1 499 ? -1.109 -8.612 -13.975 1.00 94.94 499 ASN A C 1
ATOM 3960 O O . ASN A 1 499 ? -2.140 -8.828 -13.335 1.00 94.94 499 ASN A O 1
ATOM 3964 N N . LEU A 1 500 ? 0.046 -8.292 -13.377 1.00 98.00 500 LEU A N 1
ATOM 3965 C CA . LEU A 1 500 ? 0.188 -8.162 -11.928 1.00 98.00 500 LEU A CA 1
ATOM 3966 C C . LEU A 1 500 ? -0.773 -7.092 -11.391 1.00 98.00 500 LEU A C 1
ATOM 3968 O O . LEU A 1 500 ? -0.745 -5.946 -11.837 1.00 98.00 500 LEU A O 1
ATOM 3972 N N . ARG A 1 501 ? -1.621 -7.473 -10.428 1.00 98.00 501 ARG A N 1
ATOM 3973 C CA . ARG A 1 501 ? -2.513 -6.540 -9.732 1.00 98.00 501 ARG A CA 1
ATOM 3974 C C . ARG A 1 501 ? -1.719 -5.805 -8.668 1.00 98.00 501 ARG A C 1
ATOM 3976 O O . ARG A 1 501 ? -1.357 -6.407 -7.660 1.00 98.00 501 ARG A O 1
ATOM 3983 N N . ILE A 1 502 ? -1.431 -4.530 -8.901 1.00 98.69 502 ILE A N 1
ATOM 3984 C CA . ILE A 1 502 ? -0.571 -3.741 -8.020 1.00 98.69 502 ILE A CA 1
ATOM 3985 C C . ILE A 1 502 ? -1.119 -2.334 -7.797 1.00 98.69 502 ILE A C 1
ATOM 3987 O O . ILE A 1 502 ? -1.566 -1.679 -8.733 1.00 98.69 502 ILE A O 1
ATOM 3991 N N . ASN A 1 503 ? -1.062 -1.877 -6.552 1.00 98.81 503 ASN A N 1
ATOM 3992 C CA . ASN A 1 503 ? -1.369 -0.521 -6.129 1.00 98.81 503 ASN A CA 1
ATOM 3993 C C . ASN A 1 503 ? -0.086 0.171 -5.640 1.00 98.81 503 ASN A C 1
ATOM 3995 O O . ASN A 1 503 ? 0.543 -0.285 -4.681 1.00 98.81 503 ASN A O 1
ATOM 3999 N N . PHE A 1 504 ? 0.286 1.266 -6.302 1.00 98.44 504 PHE A N 1
ATOM 4000 C CA . PHE A 1 504 ? 1.387 2.153 -5.940 1.00 98.44 504 PHE A CA 1
ATOM 4001 C C . PHE A 1 504 ? 0.880 3.227 -4.973 1.00 98.44 504 PHE A C 1
ATOM 4003 O O . PHE A 1 504 ? 0.309 4.243 -5.380 1.00 98.44 504 PHE A O 1
ATOM 4010 N N . ALA A 1 505 ? 1.070 2.990 -3.678 1.00 96.94 505 ALA A N 1
ATOM 4011 C CA . ALA A 1 505 ? 0.589 3.887 -2.641 1.00 96.94 505 ALA A CA 1
ATOM 4012 C C . ALA A 1 505 ? 1.272 5.256 -2.695 1.00 96.94 505 ALA A C 1
ATOM 4014 O O . ALA A 1 505 ? 2.466 5.352 -2.994 1.00 96.94 505 ALA A O 1
ATOM 4015 N N . HIS A 1 506 ? 0.516 6.298 -2.340 1.00 94.25 506 HIS A N 1
ATOM 4016 C CA . HIS A 1 506 ? 0.973 7.692 -2.276 1.00 94.25 506 HIS A CA 1
ATOM 4017 C C . HIS A 1 506 ? 1.383 8.302 -3.632 1.00 94.25 506 HIS A C 1
ATOM 4019 O O . HIS A 1 506 ? 2.088 9.314 -3.670 1.00 94.25 506 HIS A O 1
ATOM 4025 N N . CYS A 1 507 ? 0.940 7.716 -4.750 1.00 93.25 507 CYS A N 1
ATOM 4026 C CA . CYS A 1 507 ? 1.022 8.309 -6.091 1.00 93.25 507 CYS A CA 1
ATOM 4027 C C . CYS A 1 507 ? 2.422 8.767 -6.556 1.00 93.25 507 CYS A C 1
ATOM 4029 O O . CYS A 1 507 ? 2.528 9.716 -7.334 1.00 93.25 507 CYS A O 1
ATOM 4031 N N . GLY A 1 508 ? 3.507 8.126 -6.113 1.00 89.81 508 GLY A N 1
ATOM 4032 C CA . GLY A 1 508 ? 4.849 8.484 -6.589 1.00 89.81 508 GLY A CA 1
ATOM 4033 C C . GLY A 1 508 ? 5.348 9.832 -6.069 1.00 89.81 508 GLY A C 1
ATOM 4034 O O . GLY A 1 508 ? 6.177 10.461 -6.725 1.00 89.81 508 GLY A O 1
ATOM 4035 N N . ILE A 1 509 ? 4.837 10.318 -4.934 1.00 87.69 509 ILE A N 1
ATOM 4036 C CA . ILE A 1 509 ? 5.248 11.618 -4.391 1.00 87.69 509 ILE A CA 1
ATOM 4037 C C . ILE A 1 509 ? 6.678 11.565 -3.865 1.00 87.69 509 ILE A C 1
ATOM 4039 O O . ILE A 1 509 ? 7.030 10.744 -3.019 1.00 87.69 509 ILE A O 1
ATOM 4043 N N . GLN A 1 510 ? 7.485 12.516 -4.321 1.00 83.44 510 GLN A N 1
ATOM 4044 C CA . GLN A 1 510 ? 8.861 12.694 -3.889 1.00 83.44 510 GLN A CA 1
ATOM 4045 C C . GLN A 1 510 ? 9.000 14.002 -3.103 1.00 83.44 510 GLN A C 1
ATOM 4047 O O . GLN A 1 510 ? 8.370 15.008 -3.414 1.00 83.44 510 GLN A O 1
ATOM 4052 N N . ASN A 1 511 ? 9.793 13.969 -2.034 1.00 75.69 511 ASN A N 1
ATOM 4053 C CA . ASN A 1 511 ? 10.096 15.071 -1.118 1.00 75.69 511 ASN A CA 1
ATOM 4054 C C . ASN A 1 511 ? 8.858 15.767 -0.522 1.00 75.69 511 ASN A C 1
ATOM 4056 O O . ASN A 1 511 ? 8.879 16.968 -0.260 1.00 75.69 511 ASN A O 1
ATOM 4060 N N . ALA A 1 512 ? 7.772 15.010 -0.314 1.00 71.50 512 ALA A N 1
ATOM 4061 C CA . ALA A 1 512 ? 6.457 15.515 0.104 1.00 71.50 512 ALA A CA 1
ATOM 4062 C C . ALA A 1 512 ? 5.841 16.570 -0.846 1.00 71.50 512 ALA A C 1
ATOM 4064 O O . ALA A 1 512 ? 4.871 17.247 -0.477 1.00 71.50 512 ALA A O 1
ATOM 4065 N N . ASP A 1 513 ? 6.373 16.675 -2.066 1.00 79.56 513 ASP A N 1
ATOM 4066 C CA . ASP A 1 513 ? 5.991 17.657 -3.068 1.00 79.56 513 ASP A CA 1
ATOM 4067 C C . ASP A 1 513 ? 4.919 17.107 -4.017 1.00 79.56 513 ASP A C 1
ATOM 4069 O O . ASP A 1 513 ? 5.142 16.260 -4.890 1.00 79.56 513 ASP A O 1
ATOM 4073 N N . MET A 1 514 ? 3.707 17.621 -3.833 1.00 80.81 514 MET A N 1
ATOM 4074 C CA . MET A 1 514 ? 2.551 17.272 -4.653 1.00 80.81 514 MET A CA 1
ATOM 4075 C C . MET A 1 514 ? 2.418 18.160 -5.888 1.00 80.81 514 MET A C 1
ATOM 4077 O O . MET A 1 514 ? 1.756 17.744 -6.833 1.00 80.81 514 MET A O 1
ATOM 4081 N N . ASP A 1 515 ? 3.069 19.322 -5.909 1.00 79.31 515 ASP A N 1
ATOM 4082 C CA . ASP A 1 515 ? 2.843 20.403 -6.872 1.00 79.31 515 ASP A CA 1
ATOM 4083 C C . ASP A 1 515 ? 3.832 20.357 -8.041 1.00 79.31 515 ASP A C 1
ATOM 4085 O O . ASP A 1 515 ? 3.459 20.615 -9.182 1.00 79.31 515 ASP A O 1
ATOM 4089 N N . SER A 1 516 ? 5.087 19.984 -7.779 1.00 75.56 516 SER A N 1
ATOM 4090 C CA . SER A 1 516 ? 6.117 20.005 -8.819 1.00 75.56 516 SER A CA 1
ATOM 4091 C C . SER A 1 516 ? 5.936 18.942 -9.894 1.00 75.56 516 SER A C 1
ATOM 4093 O O . SER A 1 516 ? 5.352 17.868 -9.690 1.00 75.56 516 SER A O 1
ATOM 4095 N N . ASP A 1 517 ? 6.507 19.255 -11.052 1.00 69.56 517 ASP A N 1
ATOM 4096 C CA . ASP A 1 517 ? 6.722 18.303 -12.122 1.00 69.56 517 ASP A CA 1
ATOM 4097 C C . ASP A 1 517 ? 7.871 17.357 -11.744 1.00 69.56 517 ASP A C 1
ATOM 4099 O O . ASP A 1 517 ? 9.045 17.704 -11.880 1.00 69.56 517 ASP A O 1
ATOM 4103 N N . HIS A 1 518 ? 7.532 16.190 -11.195 1.00 79.12 518 HIS A N 1
ATOM 4104 C CA . HIS A 1 518 ? 8.515 15.231 -10.710 1.00 79.12 518 HIS A CA 1
ATOM 4105 C C . HIS A 1 518 ? 8.557 13.978 -11.584 1.00 79.12 518 HIS A C 1
ATOM 4107 O O . HIS A 1 518 ? 7.526 13.347 -11.831 1.00 79.12 518 HIS A O 1
ATOM 4113 N N . ASP A 1 519 ? 9.769 13.538 -11.931 1.00 88.31 519 ASP A N 1
ATOM 4114 C CA . ASP A 1 519 ? 10.018 12.327 -12.722 1.00 88.31 519 ASP A CA 1
ATOM 4115 C C . ASP A 1 519 ? 9.296 11.078 -12.192 1.00 88.31 519 ASP A C 1
ATOM 4117 O O . ASP A 1 519 ? 8.874 10.234 -12.978 1.00 88.31 519 ASP A O 1
ATOM 4121 N N . TRP A 1 520 ? 9.100 10.941 -10.875 1.00 92.50 520 TRP A N 1
ATOM 4122 C CA . TRP A 1 520 ? 8.401 9.791 -10.304 1.00 92.50 520 TRP A CA 1
ATOM 4123 C C . TRP A 1 520 ? 6.928 9.753 -10.699 1.00 92.50 520 TRP A C 1
ATOM 4125 O O . TRP A 1 520 ? 6.437 8.689 -11.071 1.00 92.50 520 TRP A O 1
ATOM 4135 N N . LYS A 1 521 ? 6.241 10.902 -10.697 1.00 91.12 521 LYS A N 1
ATOM 4136 C CA . LYS A 1 521 ? 4.845 10.992 -11.145 1.00 91.12 521 LYS A CA 1
ATOM 4137 C C . LYS A 1 521 ? 4.745 10.661 -12.630 1.00 91.12 521 LYS A C 1
ATOM 4139 O O . LYS A 1 521 ? 3.898 9.853 -12.995 1.00 91.12 521 LYS A O 1
ATOM 4144 N N . LYS A 1 522 ? 5.641 11.197 -13.471 1.00 93.06 522 LYS A N 1
ATOM 4145 C CA . LYS A 1 522 ? 5.666 10.864 -14.908 1.00 93.06 522 LYS A CA 1
ATOM 4146 C C . LYS A 1 522 ? 5.890 9.381 -15.142 1.00 93.06 522 LYS A C 1
ATOM 4148 O O . LYS A 1 522 ? 5.121 8.744 -15.849 1.00 93.06 522 LYS A O 1
ATOM 4153 N N . ILE A 1 523 ? 6.897 8.791 -14.500 1.00 96.06 523 ILE A N 1
ATOM 4154 C CA . ILE A 1 523 ? 7.171 7.356 -14.636 1.00 96.06 523 ILE A CA 1
ATOM 4155 C C . ILE A 1 523 ? 5.958 6.534 -14.188 1.00 96.06 523 ILE A C 1
ATOM 4157 O O . ILE A 1 523 ? 5.527 5.637 -14.911 1.00 96.06 523 ILE A O 1
ATOM 4161 N N . LEU A 1 524 ? 5.377 6.850 -13.029 1.00 97.19 524 LEU A N 1
ATOM 4162 C CA . LEU A 1 524 ? 4.221 6.125 -12.517 1.00 97.19 524 LEU A CA 1
ATOM 4163 C C . LEU A 1 524 ? 3.003 6.258 -13.441 1.00 97.19 524 LEU A C 1
ATOM 4165 O O . LEU A 1 524 ? 2.395 5.254 -13.807 1.00 97.19 524 LEU A O 1
ATOM 4169 N N . PHE A 1 525 ? 2.628 7.471 -13.832 1.00 96.88 525 PHE A N 1
ATOM 4170 C CA . PHE A 1 525 ? 1.383 7.688 -14.560 1.00 96.88 525 PHE A CA 1
ATOM 4171 C C . PHE A 1 525 ? 1.522 7.481 -16.066 1.00 96.88 525 PHE A C 1
ATOM 4173 O O . PHE A 1 525 ? 0.661 6.831 -16.646 1.00 96.88 525 PHE A O 1
ATOM 4180 N N . GLU A 1 526 ? 2.592 7.951 -16.704 1.00 96.81 526 GLU A N 1
ATOM 4181 C CA . GLU A 1 526 ? 2.769 7.871 -18.162 1.00 96.81 526 GLU A CA 1
ATOM 4182 C C . GLU A 1 526 ? 3.360 6.525 -18.600 1.00 96.81 526 GLU A C 1
ATOM 4184 O O . GLU A 1 526 ? 2.951 5.972 -19.620 1.00 96.81 526 GLU A O 1
ATOM 4189 N N . GLN A 1 527 ? 4.305 5.969 -17.830 1.00 97.69 527 GLN A N 1
ATOM 4190 C CA . GLN A 1 527 ? 5.034 4.755 -18.229 1.00 97.69 527 GLN A CA 1
ATOM 4191 C C . GLN A 1 527 ? 4.518 3.473 -17.571 1.00 97.69 527 GLN A C 1
ATOM 4193 O O . GLN A 1 527 ? 4.750 2.394 -18.118 1.00 97.69 527 GLN A O 1
ATOM 4198 N N . ILE A 1 528 ? 3.817 3.565 -16.435 1.00 98.25 528 ILE A N 1
ATOM 4199 C CA . ILE A 1 528 ? 3.231 2.398 -15.764 1.00 98.25 528 ILE A CA 1
ATOM 4200 C C . ILE A 1 528 ? 1.710 2.375 -15.946 1.00 98.25 528 ILE A C 1
ATOM 4202 O O . ILE A 1 528 ? 1.199 1.523 -16.667 1.00 98.25 528 ILE A O 1
ATOM 4206 N N . ILE A 1 529 ? 0.973 3.300 -15.332 1.00 98.38 529 ILE A N 1
ATOM 4207 C CA . ILE A 1 529 ? -0.494 3.205 -15.244 1.00 98.38 529 ILE A CA 1
ATOM 4208 C C . ILE A 1 529 ? -1.170 3.477 -16.595 1.00 98.38 529 ILE A C 1
ATOM 4210 O O . ILE A 1 529 ? -2.057 2.730 -16.995 1.00 98.38 529 ILE A O 1
ATOM 4214 N N . CYS A 1 530 ? -0.754 4.517 -17.319 1.00 98.12 530 CYS A N 1
ATOM 4215 C CA . CYS A 1 530 ? -1.420 4.974 -18.542 1.00 98.12 530 CYS A CA 1
ATOM 4216 C C . CYS A 1 530 ? -0.598 4.708 -19.805 1.00 98.12 530 CYS A C 1
ATOM 4218 O O . CYS A 1 530 ? -0.792 5.411 -20.794 1.00 98.12 530 CYS A O 1
ATOM 4220 N N . LYS A 1 531 ? 0.312 3.725 -19.800 1.00 97.69 531 LYS A N 1
ATOM 4221 C CA . LYS A 1 531 ? 1.122 3.376 -20.977 1.00 97.69 531 LYS A CA 1
ATOM 4222 C C . LYS A 1 531 ? 0.278 2.587 -21.984 1.00 97.69 531 LYS A C 1
ATOM 4224 O O . LYS A 1 531 ? -0.046 1.424 -21.712 1.00 97.69 531 LYS A O 1
ATOM 4229 N N . PRO A 1 532 ? -0.080 3.164 -23.144 1.00 97.50 532 PRO A N 1
ATOM 4230 C CA . PRO A 1 532 ? -0.873 2.459 -24.132 1.00 97.50 532 PRO A CA 1
ATOM 4231 C C . PRO A 1 532 ? 0.040 1.603 -25.026 1.00 97.50 532 PRO A C 1
ATOM 4233 O O . PRO A 1 532 ? 1.227 1.890 -25.207 1.00 97.50 532 PRO A O 1
ATOM 4236 N N . VAL A 1 533 ? -0.505 0.535 -25.599 1.00 96.75 533 VAL A N 1
ATOM 4237 C CA . VAL A 1 533 ? 0.204 -0.375 -26.505 1.00 96.75 533 VAL A CA 1
ATOM 4238 C C . VAL A 1 533 ? -0.358 -0.196 -27.902 1.00 96.75 533 VAL A C 1
ATOM 4240 O O . VAL A 1 533 ? -1.513 -0.532 -28.163 1.00 96.75 533 VAL A O 1
ATOM 4243 N N . LYS A 1 534 ? 0.478 0.305 -28.816 1.00 96.38 534 LYS A N 1
ATOM 4244 C CA . LYS A 1 534 ? 0.091 0.457 -30.217 1.00 96.38 534 LYS A CA 1
ATOM 4245 C C . LYS A 1 534 ? -0.177 -0.922 -30.846 1.00 96.38 534 LYS A C 1
ATOM 4247 O O . LYS A 1 534 ? 0.724 -1.767 -30.818 1.00 96.38 534 LYS A O 1
ATOM 4252 N N . PRO A 1 535 ? -1.348 -1.148 -31.470 1.00 95.31 535 PRO A N 1
ATOM 4253 C CA . PRO A 1 535 ? -1.635 -2.389 -32.181 1.00 95.31 535 PRO A CA 1
ATOM 4254 C C . PRO A 1 535 ? -0.629 -2.676 -33.303 1.00 95.31 535 PRO A C 1
ATOM 4256 O O . PRO A 1 535 ? -0.156 -1.771 -34.001 1.00 95.31 535 PRO A O 1
ATOM 4259 N N . HIS A 1 536 ? -0.316 -3.956 -33.512 1.00 95.19 536 HIS A N 1
ATOM 4260 C CA . HIS A 1 536 ? 0.544 -4.367 -34.619 1.00 95.19 536 HIS A CA 1
ATOM 4261 C C . HIS A 1 536 ? -0.107 -4.011 -35.966 1.00 95.19 536 HIS A C 1
ATOM 4263 O O . HIS A 1 536 ? -1.287 -4.273 -36.177 1.00 95.19 536 HIS A O 1
ATOM 4269 N N . GLY A 1 537 ? 0.662 -3.412 -36.879 1.00 94.50 537 GLY A N 1
ATOM 4270 C CA . GLY A 1 537 ? 0.181 -3.008 -38.206 1.00 94.50 537 GLY A CA 1
ATOM 4271 C C . GLY A 1 537 ? -0.543 -1.656 -38.268 1.00 94.50 537 GLY A C 1
ATOM 4272 O O . GLY A 1 537 ? -0.760 -1.160 -39.369 1.00 94.50 537 GLY A O 1
ATOM 4273 N N . MET A 1 538 ? -0.855 -1.018 -37.133 1.00 96.50 538 MET A N 1
ATOM 4274 C CA . MET A 1 538 ? -1.413 0.340 -37.118 1.00 96.50 538 MET A CA 1
ATOM 4275 C C . MET A 1 538 ? -0.325 1.378 -37.432 1.00 96.50 538 MET A C 1
ATOM 4277 O O . MET A 1 538 ? 0.790 1.327 -36.880 1.00 96.50 538 MET A O 1
ATOM 4281 N N . SER A 1 539 ? -0.640 2.325 -38.322 1.00 97.00 539 SER A N 1
ATOM 4282 C CA . SER A 1 539 ? 0.268 3.421 -38.659 1.00 97.00 539 SER A CA 1
ATOM 4283 C C . SER A 1 539 ? 0.485 4.344 -37.449 1.00 97.00 539 SER A C 1
ATOM 4285 O O . SER A 1 539 ? -0.261 4.305 -36.471 1.00 97.00 539 SER A O 1
ATOM 4287 N N . ALA A 1 540 ? 1.556 5.140 -37.463 1.00 95.06 540 ALA A N 1
ATOM 4288 C CA . ALA A 1 540 ? 1.811 6.081 -36.370 1.00 95.06 540 ALA A CA 1
ATOM 4289 C C . ALA A 1 540 ? 0.764 7.209 -36.318 1.00 95.06 540 ALA A C 1
ATOM 4291 O O . ALA A 1 540 ? 0.409 7.629 -35.223 1.00 95.06 540 ALA A O 1
ATOM 4292 N N . SER A 1 541 ? 0.257 7.655 -37.474 1.00 96.19 541 SER A N 1
ATOM 4293 C CA . SER A 1 541 ? -0.780 8.689 -37.555 1.00 96.19 541 SER A CA 1
ATOM 4294 C C . SER A 1 541 ? -2.113 8.186 -37.018 1.00 96.19 541 SER A C 1
ATOM 4296 O O . SER A 1 541 ? -2.656 8.812 -36.120 1.00 96.19 541 SER A O 1
ATOM 4298 N N . ASP A 1 542 ? -2.576 7.012 -37.464 1.00 96.19 542 ASP A N 1
ATOM 4299 C CA . ASP A 1 542 ? -3.863 6.461 -37.007 1.00 96.19 542 ASP A CA 1
ATOM 4300 C C . ASP A 1 542 ? -3.848 6.197 -35.495 1.00 96.19 542 ASP A C 1
ATOM 4302 O O . ASP A 1 542 ? -4.858 6.340 -34.813 1.00 96.19 542 ASP A O 1
ATOM 4306 N N . TRP A 1 543 ? -2.682 5.818 -34.960 1.00 95.81 543 TRP A N 1
ATOM 4307 C CA . TRP A 1 543 ? -2.497 5.645 -33.526 1.00 95.81 543 TRP A CA 1
ATOM 4308 C C . TRP A 1 543 ? -2.566 6.966 -32.754 1.00 95.81 543 TRP A C 1
ATOM 4310 O O . TRP A 1 543 ? -3.214 7.012 -31.710 1.00 95.81 543 TRP A O 1
ATOM 4320 N N . SER A 1 544 ? -1.929 8.028 -33.263 1.00 94.62 544 SER A N 1
ATOM 4321 C CA . SER A 1 544 ? -2.022 9.372 -32.671 1.00 94.62 544 SER A CA 1
ATOM 4322 C C . SER A 1 544 ? -3.469 9.856 -32.683 1.00 94.62 544 SER A C 1
ATOM 4324 O O . SER A 1 544 ? -3.996 10.221 -31.638 1.00 94.62 544 SER A O 1
ATOM 4326 N N . ASP A 1 545 ? -4.141 9.741 -33.833 1.00 95.19 545 ASP A N 1
ATOM 4327 C CA . ASP A 1 545 ? -5.534 10.154 -34.010 1.00 95.19 545 ASP A CA 1
ATOM 4328 C C . ASP A 1 545 ? -6.473 9.407 -33.048 1.00 95.19 545 ASP A C 1
ATOM 4330 O O . ASP A 1 545 ? -7.381 10.004 -32.469 1.00 95.19 545 ASP A O 1
ATOM 4334 N N . LEU A 1 546 ? -6.245 8.105 -32.828 1.00 95.00 546 LEU A N 1
ATOM 4335 C CA . LEU A 1 546 ? -7.031 7.303 -31.887 1.00 95.00 546 LEU A CA 1
ATOM 4336 C C . LEU A 1 546 ? -6.844 7.755 -30.430 1.00 95.00 546 LEU A C 1
ATOM 4338 O O . LEU A 1 546 ? -7.827 7.831 -29.689 1.00 95.00 546 LEU A O 1
ATOM 4342 N N . LEU A 1 547 ? -5.606 8.041 -30.012 1.00 95.00 547 LEU A N 1
ATOM 4343 C CA . LEU A 1 547 ? -5.312 8.493 -28.649 1.00 95.00 547 LEU A CA 1
ATOM 4344 C C . LEU A 1 547 ? -5.796 9.929 -28.393 1.00 95.00 547 LEU A C 1
ATOM 4346 O O . LEU A 1 547 ? -6.278 10.231 -27.301 1.00 95.00 547 LEU A O 1
ATOM 4350 N N . GLU A 1 548 ? -5.688 10.806 -29.391 1.00 94.00 548 GLU A N 1
ATOM 4351 C CA . GLU A 1 548 ? -6.088 12.214 -29.302 1.00 94.00 548 GLU A CA 1
ATOM 4352 C C . GLU A 1 548 ? -7.603 12.421 -29.437 1.00 94.00 548 GLU A C 1
ATOM 4354 O O . GLU A 1 548 ? -8.120 13.461 -29.027 1.00 94.00 548 GLU A O 1
ATOM 4359 N N . ASN A 1 549 ? -8.341 11.442 -29.971 1.00 94.19 549 ASN A N 1
ATOM 4360 C CA . ASN A 1 549 ? -9.788 11.544 -30.110 1.00 94.19 549 ASN A CA 1
ATOM 4361 C C . ASN A 1 549 ? -10.486 11.542 -28.727 1.00 94.19 549 ASN A C 1
ATOM 4363 O O . ASN A 1 549 ? -10.489 10.526 -28.023 1.00 94.19 549 ASN A O 1
ATOM 4367 N N . PRO A 1 550 ? -11.175 12.637 -28.345 1.00 90.19 550 PRO A N 1
ATOM 4368 C CA . PRO A 1 550 ? -11.813 12.766 -27.034 1.00 90.19 550 PRO A CA 1
ATOM 4369 C C . PRO A 1 550 ? -12.974 11.788 -26.824 1.00 90.19 550 PRO A C 1
ATOM 4371 O O . PRO A 1 550 ? -13.418 11.599 -25.689 1.00 90.19 550 PRO A O 1
ATOM 4374 N N . ASN A 1 551 ? -13.487 11.161 -27.887 1.00 95.19 551 ASN A N 1
ATOM 4375 C CA . ASN A 1 551 ? -14.580 10.195 -27.812 1.00 95.19 551 ASN A CA 1
ATOM 4376 C C . ASN A 1 551 ? -14.105 8.750 -27.627 1.00 95.19 551 ASN A C 1
ATOM 4378 O O . ASN A 1 551 ? -14.936 7.919 -27.279 1.00 95.19 551 ASN A O 1
ATOM 4382 N N . THR A 1 552 ? -12.810 8.459 -27.790 1.00 95.44 552 THR A N 1
ATOM 4383 C CA . THR A 1 552 ? -12.269 7.105 -27.602 1.00 95.44 552 THR A CA 1
ATOM 4384 C C . THR A 1 552 ? -12.538 6.621 -26.177 1.00 95.44 552 THR A C 1
ATOM 4386 O O . THR A 1 552 ? -12.278 7.343 -25.197 1.00 95.44 552 THR A O 1
ATOM 4389 N N . ASP A 1 553 ? -13.090 5.413 -26.050 1.00 95.38 553 ASP A N 1
ATOM 4390 C CA . ASP A 1 553 ? -13.278 4.755 -24.763 1.00 95.38 553 ASP A CA 1
ATOM 4391 C C . ASP A 1 553 ? -11.983 4.036 -24.332 1.00 95.38 553 ASP A C 1
ATOM 4393 O O . ASP A 1 553 ? -11.335 3.384 -25.155 1.00 95.38 553 ASP A O 1
ATOM 4397 N N . PRO A 1 554 ? -11.569 4.098 -23.051 1.00 95.19 554 PRO A N 1
ATOM 4398 C CA . PRO A 1 554 ? -10.379 3.387 -22.582 1.00 95.19 554 PRO A CA 1
ATOM 4399 C C . PRO A 1 554 ? -10.382 1.876 -22.838 1.00 95.19 554 PRO A C 1
ATOM 4401 O O . PRO A 1 554 ? -9.306 1.281 -22.859 1.00 95.19 554 PRO A O 1
ATOM 4404 N N . SER A 1 555 ? -11.548 1.243 -22.996 1.00 94.12 555 SER A N 1
ATOM 4405 C CA . SER A 1 555 ? -11.667 -0.184 -23.326 1.00 94.12 555 SER A CA 1
ATOM 4406 C C . SER A 1 555 ? -11.261 -0.521 -24.765 1.00 94.12 555 SER A C 1
ATOM 4408 O O . SER A 1 555 ? -10.941 -1.676 -25.042 1.00 94.12 555 SER A O 1
ATOM 4410 N N . GLU A 1 556 ? -11.202 0.469 -25.661 1.00 94.56 556 GLU A N 1
ATOM 4411 C CA . GLU A 1 556 ? -10.714 0.312 -27.039 1.00 94.56 556 GLU A CA 1
ATOM 4412 C C . GLU A 1 556 ? -9.178 0.296 -27.116 1.00 94.56 556 GLU A C 1
ATOM 4414 O O . GLU A 1 556 ? -8.594 -0.113 -28.121 1.00 94.56 556 GLU A O 1
ATOM 4419 N N . ILE A 1 557 ? -8.506 0.722 -26.043 1.00 97.12 557 ILE A N 1
ATOM 4420 C CA . ILE A 1 557 ? -7.051 0.795 -25.956 1.00 97.12 557 ILE A CA 1
ATOM 4421 C C . ILE A 1 557 ? -6.509 -0.423 -25.210 1.00 97.12 557 ILE A C 1
ATOM 4423 O O . ILE A 1 557 ? -6.930 -0.752 -24.101 1.00 97.12 557 ILE A O 1
ATOM 4427 N N . SER A 1 558 ? -5.501 -1.070 -25.796 1.00 96.44 558 SER A N 1
ATOM 4428 C CA . SER A 1 558 ? -4.678 -2.034 -25.065 1.00 96.44 558 SER A CA 1
ATOM 4429 C C . SER A 1 558 ? -3.699 -1.288 -24.162 1.00 96.44 558 SER A C 1
ATOM 4431 O O . SER A 1 558 ? -2.903 -0.482 -24.637 1.00 96.44 558 SER A O 1
ATOM 4433 N N . TRP A 1 559 ? -3.740 -1.563 -22.861 1.00 97.50 559 TRP A N 1
ATOM 4434 C CA . TRP A 1 559 ? -2.852 -0.959 -21.865 1.00 97.50 559 TRP A CA 1
ATOM 4435 C C . TRP A 1 559 ? -1.717 -1.920 -21.533 1.00 97.50 559 TRP A C 1
ATOM 4437 O O . TRP A 1 559 ? -1.955 -3.119 -21.401 1.00 97.50 559 TRP A O 1
ATOM 4447 N N . ALA A 1 560 ? -0.491 -1.415 -21.382 1.00 97.81 560 ALA A N 1
ATOM 4448 C CA . ALA A 1 560 ? 0.668 -2.263 -21.091 1.00 97.81 560 ALA A CA 1
ATOM 4449 C C . ALA A 1 560 ? 0.530 -2.962 -19.730 1.00 97.81 560 ALA A C 1
ATOM 4451 O O . ALA A 1 560 ? 0.941 -4.112 -19.571 1.00 97.81 560 ALA A O 1
ATOM 4452 N N . HIS A 1 561 ? -0.079 -2.264 -18.767 1.00 97.69 561 HIS A N 1
ATOM 4453 C CA . HIS A 1 561 ? -0.227 -2.698 -17.381 1.00 97.69 561 HIS A CA 1
ATOM 4454 C C . HIS A 1 561 ? -1.662 -2.428 -16.889 1.00 97.69 561 HIS A C 1
ATOM 4456 O O . HIS A 1 561 ? -1.883 -1.562 -16.042 1.00 97.69 561 HIS A O 1
ATOM 4462 N N . PRO A 1 562 ? -2.677 -3.149 -17.409 1.00 96.12 562 PRO A N 1
ATOM 4463 C CA . PRO A 1 562 ? -4.094 -2.844 -17.172 1.00 96.12 562 PRO A CA 1
ATOM 4464 C C . PRO A 1 562 ? -4.538 -3.036 -15.714 1.00 96.12 562 PRO A C 1
ATOM 4466 O O . PRO A 1 562 ? -5.651 -2.656 -15.358 1.00 96.12 562 PRO A O 1
ATOM 4469 N N . ASN A 1 563 ? -3.690 -3.633 -14.876 1.00 97.25 563 ASN A N 1
ATOM 4470 C CA . ASN A 1 563 ? -3.961 -3.931 -13.474 1.00 97.25 563 ASN A CA 1
ATOM 4471 C C . ASN A 1 563 ? -3.084 -3.116 -12.501 1.00 97.25 563 ASN A C 1
ATOM 4473 O O . ASN A 1 563 ? -2.968 -3.485 -11.331 1.00 97.25 563 ASN A O 1
ATOM 4477 N N . ALA A 1 564 ? -2.479 -2.021 -12.975 1.00 98.38 564 ALA A N 1
ATOM 4478 C CA . ALA A 1 564 ? -1.752 -1.066 -12.145 1.00 98.38 564 ALA A CA 1
ATOM 4479 C C . ALA A 1 564 ? -2.677 0.051 -11.634 1.00 98.38 564 ALA A C 1
ATOM 4481 O O . ALA A 1 564 ? -3.458 0.626 -12.392 1.00 98.38 564 ALA A O 1
ATOM 4482 N N . TYR A 1 565 ? -2.567 0.360 -10.347 1.00 98.69 565 TYR A N 1
ATOM 4483 C CA . TYR A 1 565 ? -3.371 1.341 -9.621 1.00 98.69 565 TYR A CA 1
ATOM 4484 C C . TYR A 1 565 ? -2.476 2.264 -8.799 1.00 98.69 565 TYR A C 1
ATOM 4486 O O . TYR A 1 565 ? -1.319 1.937 -8.538 1.00 98.69 565 TYR A O 1
ATOM 4494 N N . ALA A 1 566 ? -3.022 3.386 -8.346 1.00 98.19 566 ALA A N 1
ATOM 4495 C CA . ALA A 1 566 ? -2.407 4.201 -7.305 1.00 98.19 566 ALA A CA 1
ATOM 4496 C C . ALA A 1 566 ? -3.467 4.691 -6.317 1.00 98.19 566 ALA A C 1
ATOM 4498 O O . ALA A 1 566 ? -4.594 4.997 -6.712 1.00 98.19 566 ALA A O 1
ATOM 4499 N N . ASP A 1 567 ? -3.106 4.790 -5.041 1.00 97.44 567 ASP A N 1
ATOM 4500 C CA . ASP A 1 567 ? -3.982 5.325 -4.001 1.00 97.44 567 ASP A CA 1
ATOM 4501 C C . ASP A 1 567 ? -3.560 6.734 -3.559 1.00 97.44 567 ASP A C 1
ATOM 4503 O O . ASP A 1 567 ? -2.390 7.121 -3.637 1.00 97.44 567 ASP A O 1
ATOM 4507 N N . LEU A 1 568 ? -4.546 7.506 -3.097 1.00 92.25 568 LEU A N 1
ATOM 4508 C CA . LEU A 1 568 ? -4.387 8.900 -2.664 1.00 92.25 568 LEU A CA 1
ATOM 4509 C C . LEU A 1 568 ? -4.143 9.022 -1.147 1.00 92.25 568 LEU A C 1
ATOM 4511 O O . LEU A 1 568 ? -4.476 10.042 -0.536 1.00 92.25 568 LEU A O 1
ATOM 4515 N N . SER A 1 569 ? -3.584 7.974 -0.537 1.00 91.19 569 SER A N 1
ATOM 4516 C CA . SER A 1 569 ? -3.420 7.865 0.914 1.00 91.19 569 SER A CA 1
ATOM 4517 C C . SER A 1 569 ? -2.472 8.913 1.493 1.00 91.19 569 SER A C 1
ATOM 4519 O O . SER A 1 569 ? -1.381 9.142 0.970 1.00 91.19 569 SER A O 1
ATOM 4521 N N . ASP A 1 570 ? -2.925 9.576 2.565 1.00 85.25 570 ASP A N 1
ATOM 4522 C CA . ASP A 1 570 ? -2.228 10.687 3.236 1.00 85.25 570 ASP A CA 1
ATOM 4523 C C . ASP A 1 570 ? -1.986 11.939 2.366 1.00 85.25 570 ASP A C 1
ATOM 4525 O O . ASP A 1 570 ? -1.156 12.795 2.683 1.00 85.25 570 ASP A O 1
ATOM 4529 N N . LEU A 1 571 ? -2.689 12.063 1.233 1.00 83.81 571 LEU A N 1
ATOM 4530 C CA . LEU A 1 571 ? -2.445 13.153 0.282 1.00 83.81 571 LEU A CA 1
ATOM 4531 C C . LEU A 1 571 ? -3.481 14.266 0.357 1.00 83.81 571 LEU A C 1
ATOM 4533 O O . LEU A 1 571 ? -3.129 15.430 0.210 1.00 83.81 571 LEU A O 1
ATOM 4537 N N . LEU A 1 572 ? -4.757 13.927 0.545 1.00 79.31 572 LEU A N 1
ATOM 4538 C CA . LEU A 1 572 ? -5.862 14.812 0.177 1.00 79.31 572 LEU A CA 1
ATOM 4539 C C . LEU A 1 572 ? -6.779 15.177 1.358 1.00 79.31 572 LEU A C 1
ATOM 4541 O O . LEU A 1 572 ? -7.978 14.903 1.358 1.00 79.31 572 LEU A O 1
ATOM 4545 N N . ASN A 1 573 ? -6.203 15.834 2.364 1.00 76.19 573 ASN A N 1
ATOM 4546 C CA . ASN A 1 573 ? -6.865 16.205 3.626 1.00 76.19 573 ASN A CA 1
ATOM 4547 C C . ASN A 1 573 ? -7.186 17.706 3.779 1.00 76.19 573 ASN A C 1
ATOM 4549 O O . ASN A 1 573 ? -7.655 18.151 4.822 1.00 76.19 573 ASN A O 1
ATOM 4553 N N . THR A 1 574 ? -6.871 18.534 2.782 1.00 76.44 574 THR A N 1
ATOM 4554 C CA . THR A 1 574 ? -7.171 19.973 2.802 1.00 76.44 574 THR A CA 1
ATOM 4555 C C . THR A 1 574 ? -7.414 20.483 1.389 1.00 76.44 574 THR A C 1
ATOM 4557 O O . THR A 1 574 ? -6.854 19.956 0.428 1.00 76.44 574 THR A O 1
ATOM 4560 N N . LYS A 1 575 ? -8.178 21.577 1.248 1.00 78.75 575 LYS A N 1
ATOM 4561 C CA . LYS A 1 575 ? -8.390 22.245 -0.050 1.00 78.75 575 LYS A CA 1
ATOM 4562 C C . LYS A 1 575 ? -7.076 22.567 -0.766 1.00 78.75 575 LYS A C 1
ATOM 4564 O O . LYS A 1 575 ? -6.987 22.440 -1.984 1.00 78.75 575 LYS A O 1
ATOM 4569 N N . GLU A 1 576 ? -6.062 23.011 -0.024 1.00 81.19 576 GLU A N 1
ATOM 4570 C CA . GLU A 1 576 ? -4.763 23.336 -0.616 1.00 81.19 576 GLU A CA 1
ATOM 4571 C C . GLU A 1 576 ? -4.019 22.082 -1.074 1.00 81.19 576 GLU A C 1
ATOM 4573 O O . GLU A 1 576 ? -3.446 22.097 -2.158 1.00 81.19 576 GLU A O 1
ATOM 4578 N N . ALA A 1 577 ? -4.090 20.983 -0.321 1.00 81.50 577 ALA A N 1
ATOM 4579 C CA . ALA A 1 577 ? -3.517 19.712 -0.749 1.00 81.50 577 ALA A CA 1
ATOM 4580 C C . ALA A 1 577 ? -4.146 19.210 -2.062 1.00 81.50 577 ALA A C 1
ATOM 4582 O O . ALA A 1 577 ? -3.420 18.835 -2.981 1.00 81.50 577 ALA A O 1
ATOM 4583 N N . TYR A 1 578 ? -5.473 19.326 -2.212 1.00 83.12 578 TYR A N 1
ATOM 4584 C CA . TYR A 1 578 ? -6.157 19.053 -3.484 1.00 83.12 578 TYR A CA 1
ATOM 4585 C C . TYR A 1 578 ? -5.646 19.930 -4.625 1.00 83.12 578 TYR A C 1
ATOM 4587 O O . TYR A 1 578 ? -5.389 19.429 -5.720 1.00 83.12 578 TYR A O 1
ATOM 4595 N N . LYS A 1 579 ? -5.479 21.236 -4.389 1.00 83.12 579 LYS A N 1
ATOM 4596 C CA . LYS A 1 579 ? -4.954 22.154 -5.408 1.00 83.12 579 LYS A CA 1
ATOM 4597 C C . LYS A 1 579 ? -3.520 21.809 -5.799 1.00 83.12 579 LYS A C 1
ATOM 4599 O O . LYS A 1 579 ? -3.230 21.803 -6.989 1.00 83.12 579 LYS A O 1
ATOM 4604 N N . GLN A 1 580 ? -2.650 21.528 -4.830 1.00 85.75 580 GLN A N 1
ATOM 4605 C CA . GLN A 1 580 ? -1.261 21.130 -5.069 1.00 85.75 580 GLN A CA 1
ATOM 4606 C C . GLN A 1 580 ? -1.197 19.843 -5.883 1.00 85.75 580 GLN A C 1
ATOM 4608 O O . GLN A 1 580 ? -0.558 19.821 -6.927 1.00 85.75 580 GLN A O 1
ATOM 4613 N N . PHE A 1 581 ? -1.930 18.808 -5.464 1.00 87.31 581 PHE A N 1
ATOM 4614 C CA . PHE A 1 581 ? -2.007 17.559 -6.212 1.00 87.31 581 PHE A CA 1
ATOM 4615 C C . PHE A 1 581 ? -2.516 17.795 -7.639 1.00 87.31 581 PHE A C 1
ATOM 4617 O O . PHE A 1 581 ? -1.887 17.368 -8.599 1.00 87.31 581 PHE A O 1
ATOM 4624 N N . SER A 1 582 ? -3.596 18.567 -7.801 1.00 86.06 582 SER A N 1
ATOM 4625 C CA . SER A 1 582 ? -4.150 18.895 -9.123 1.00 86.06 582 SER A CA 1
ATOM 4626 C C . SER A 1 582 ? -3.154 19.645 -10.009 1.00 86.06 582 SER A C 1
ATOM 4628 O O . SER A 1 582 ? -3.113 19.405 -11.212 1.00 86.06 582 SER A O 1
ATOM 4630 N N . ARG A 1 583 ? -2.343 20.551 -9.446 1.00 85.50 583 ARG A N 1
ATOM 4631 C CA . ARG A 1 583 ? -1.285 21.245 -10.191 1.00 85.50 583 ARG A CA 1
ATOM 4632 C C . ARG A 1 583 ? -0.177 20.287 -10.624 1.00 85.50 583 ARG A C 1
ATOM 4634 O O . ARG A 1 583 ? 0.158 20.296 -11.803 1.00 85.50 583 ARG A O 1
ATOM 4641 N N . GLY A 1 584 ? 0.290 19.406 -9.740 1.00 87.00 584 GLY A N 1
ATOM 4642 C CA . GLY A 1 584 ? 1.283 18.392 -10.099 1.00 87.00 584 GLY A CA 1
ATOM 4643 C C . GLY A 1 584 ? 0.793 17.427 -11.177 1.00 87.00 584 GLY A C 1
ATOM 4644 O O . GLY A 1 584 ? 1.549 17.073 -12.076 1.00 87.00 584 GLY A O 1
ATOM 4645 N N . MET A 1 585 ? -0.490 17.059 -11.154 1.00 88.56 585 MET A N 1
ATOM 4646 C CA . MET A 1 585 ? -1.085 16.206 -12.188 1.00 88.56 585 MET A CA 1
ATOM 4647 C C . MET A 1 585 ? -1.171 16.898 -13.562 1.00 88.56 585 MET A C 1
ATOM 4649 O O . MET A 1 585 ? -1.144 16.214 -14.580 1.00 88.56 585 MET A O 1
ATOM 4653 N N . ARG A 1 586 ? -1.215 18.239 -13.638 1.00 85.00 586 ARG A N 1
ATOM 4654 C CA . ARG A 1 586 ? -1.219 18.974 -14.926 1.00 85.00 586 ARG A CA 1
ATOM 4655 C C . ARG A 1 586 ? 0.096 18.889 -15.686 1.00 85.00 586 ARG A C 1
ATOM 4657 O O . ARG A 1 586 ? 0.106 19.203 -16.871 1.00 85.00 586 ARG A O 1
ATOM 4664 N N . ALA A 1 587 ? 1.183 18.529 -15.012 1.00 84.25 587 ALA A N 1
ATOM 4665 C CA . ALA A 1 587 ? 2.483 18.380 -15.648 1.00 84.25 587 ALA A CA 1
ATOM 4666 C C . ALA A 1 587 ? 2.620 17.063 -16.434 1.00 84.25 587 ALA A C 1
ATOM 4668 O O . ALA A 1 587 ? 3.598 16.891 -17.159 1.00 84.25 587 ALA A O 1
ATOM 4669 N N . LEU A 1 588 ? 1.651 16.149 -16.294 1.00 90.56 588 LEU A N 1
ATOM 4670 C CA . LEU A 1 588 ? 1.627 14.884 -17.017 1.00 90.56 588 LEU A CA 1
ATOM 4671 C C . LEU A 1 588 ? 1.214 15.087 -18.477 1.00 90.56 588 LEU A C 1
ATOM 4673 O O . LEU A 1 588 ? 0.205 15.740 -18.761 1.00 90.56 588 LEU A O 1
ATOM 4677 N N . ASP A 1 589 ? 1.947 14.453 -19.387 1.00 92.12 589 ASP A N 1
ATOM 4678 C CA . ASP A 1 589 ? 1.651 14.449 -20.820 1.00 92.12 589 ASP A CA 1
ATOM 4679 C C . ASP A 1 589 ? 0.728 13.272 -21.171 1.00 92.12 589 ASP A C 1
ATOM 4681 O O . ASP A 1 589 ? 1.143 12.232 -21.687 1.00 92.12 589 ASP A O 1
ATOM 4685 N N . LEU A 1 590 ? -0.546 13.404 -20.788 1.00 94.38 590 LEU A N 1
ATOM 4686 C CA . LEU A 1 590 ? -1.583 12.398 -21.025 1.00 94.38 590 LEU A CA 1
ATOM 4687 C C . LEU A 1 590 ? -2.656 12.925 -21.981 1.00 94.38 590 LEU A C 1
ATOM 4689 O O . LEU A 1 590 ? -3.214 14.009 -21.789 1.00 94.38 590 LEU A O 1
ATOM 4693 N N . THR A 1 591 ? -3.011 12.095 -22.959 1.00 94.81 591 THR A N 1
ATOM 4694 C CA . THR A 1 591 ? -4.160 12.296 -23.855 1.00 94.81 591 THR A CA 1
ATOM 4695 C C . THR A 1 591 ? -5.499 12.131 -23.126 1.00 94.81 591 THR A C 1
ATOM 4697 O O . THR A 1 591 ? -5.572 11.605 -22.011 1.00 94.81 591 THR A O 1
ATOM 4700 N N . ASP A 1 592 ? -6.601 12.544 -23.758 1.00 91.31 592 ASP A N 1
ATOM 4701 C CA . ASP A 1 592 ? -7.940 12.464 -23.159 1.00 91.31 592 ASP A CA 1
ATOM 4702 C C . ASP A 1 592 ? -8.341 11.022 -22.796 1.00 91.31 592 ASP A C 1
ATOM 4704 O O . ASP A 1 592 ? -8.900 10.787 -21.719 1.00 91.31 592 ASP A O 1
ATOM 4708 N N . VAL A 1 593 ? -8.011 10.034 -23.637 1.00 95.44 593 VAL A N 1
ATOM 4709 C CA . VAL A 1 593 ? -8.288 8.619 -23.334 1.00 95.44 593 VAL A CA 1
ATOM 4710 C C . VAL A 1 593 ? -7.431 8.096 -22.174 1.00 95.44 593 VAL A C 1
ATOM 4712 O O . VAL A 1 593 ? -7.918 7.318 -21.351 1.00 95.44 593 VAL A O 1
ATOM 4715 N N . GLN A 1 594 ? -6.187 8.567 -22.037 1.00 96.88 594 GLN A N 1
ATOM 4716 C CA . GLN A 1 594 ? -5.325 8.233 -20.898 1.00 96.88 594 GLN A CA 1
ATOM 4717 C C . GLN A 1 594 ? -5.847 8.838 -19.591 1.00 96.88 594 GLN A C 1
ATOM 4719 O O . GLN A 1 594 ? -5.872 8.146 -18.576 1.00 96.88 594 GLN A O 1
ATOM 4724 N N . TRP A 1 595 ? -6.355 10.076 -19.605 1.00 95.00 595 TRP A N 1
ATOM 4725 C CA . TRP A 1 595 ? -7.017 10.672 -18.436 1.00 95.00 595 TRP A CA 1
ATOM 4726 C C . TRP A 1 595 ? -8.258 9.886 -18.002 1.00 95.00 595 TRP A C 1
ATOM 4728 O O . TRP A 1 595 ? -8.454 9.642 -16.807 1.00 95.00 595 TRP A O 1
ATOM 4738 N N . LYS A 1 596 ? -9.084 9.440 -18.958 1.00 94.31 596 LYS A N 1
ATOM 4739 C CA . LYS A 1 596 ? -10.226 8.558 -18.667 1.00 94.31 596 LYS A CA 1
ATOM 4740 C C . LYS A 1 596 ? -9.768 7.223 -18.075 1.00 94.31 596 LYS A C 1
ATOM 4742 O O . LYS A 1 596 ? -10.365 6.755 -17.106 1.00 94.31 596 LYS A O 1
ATOM 4747 N N . HIS A 1 597 ? -8.702 6.626 -18.616 1.00 96.69 597 HIS A N 1
ATOM 4748 C CA . HIS A 1 597 ? -8.125 5.402 -18.065 1.00 96.69 597 HIS A CA 1
ATOM 4749 C C . HIS A 1 597 ? -7.653 5.606 -16.625 1.00 96.69 597 HIS A C 1
ATOM 4751 O O . HIS A 1 597 ? -8.047 4.838 -15.748 1.00 96.69 597 HIS A O 1
ATOM 4757 N N . LEU A 1 598 ? -6.881 6.666 -16.368 1.00 97.00 598 LEU A N 1
ATOM 4758 C CA . LEU A 1 598 ? -6.335 6.996 -15.053 1.00 97.00 598 LEU A CA 1
ATOM 4759 C C . LEU A 1 598 ? -7.424 7.096 -13.981 1.00 97.00 598 LEU A C 1
ATOM 4761 O O . LEU A 1 598 ? -7.267 6.553 -12.889 1.00 97.00 598 LEU A O 1
ATOM 4765 N N . ARG A 1 599 ? -8.568 7.713 -14.300 1.00 95.69 599 ARG A N 1
ATOM 4766 C CA . ARG A 1 599 ? -9.710 7.801 -13.373 1.00 95.69 599 ARG A CA 1
ATOM 4767 C C . ARG A 1 599 ? -10.223 6.428 -12.917 1.00 95.69 599 ARG A C 1
ATOM 4769 O O . ARG A 1 599 ? -10.671 6.290 -11.783 1.00 95.69 599 ARG A O 1
ATOM 4776 N N . SER A 1 600 ? -10.082 5.387 -13.739 1.00 96.12 600 SER A N 1
ATOM 4777 C CA . SER A 1 600 ? -10.432 4.002 -13.375 1.00 96.12 600 SER A CA 1
ATOM 4778 C C . SER A 1 600 ? -9.344 3.250 -12.584 1.00 96.12 600 SER A C 1
ATOM 4780 O O . SER A 1 600 ? -9.533 2.084 -12.221 1.00 96.12 600 SER A O 1
ATOM 4782 N N . ARG A 1 601 ? -8.195 3.896 -12.337 1.00 97.75 601 ARG A N 1
ATOM 4783 C CA . ARG A 1 601 ? -7.007 3.329 -11.668 1.00 97.75 601 ARG A CA 1
ATOM 4784 C C . ARG A 1 601 ? -6.629 4.028 -10.366 1.00 97.75 601 ARG A C 1
ATOM 4786 O O . ARG A 1 601 ? -5.735 3.555 -9.671 1.00 97.75 601 ARG A O 1
ATOM 4793 N N . LEU A 1 602 ? -7.313 5.114 -10.016 1.00 97.75 602 LEU A N 1
ATOM 4794 C CA . LEU A 1 602 ? -7.127 5.787 -8.735 1.00 97.75 602 LEU A CA 1
ATOM 4795 C C . LEU A 1 602 ? -8.011 5.161 -7.652 1.00 97.75 602 LEU A C 1
ATOM 4797 O O . LEU A 1 602 ? -9.168 4.812 -7.902 1.00 97.75 602 LEU A O 1
ATOM 4801 N N . LEU A 1 603 ? -7.453 5.018 -6.455 1.00 98.19 603 LEU A N 1
ATOM 4802 C CA . LEU A 1 603 ? -8.106 4.433 -5.289 1.00 98.19 603 LEU A CA 1
ATOM 4803 C C . LEU A 1 603 ? -8.180 5.458 -4.156 1.00 98.19 603 LEU A C 1
ATOM 4805 O O . LEU A 1 603 ? -7.231 6.208 -3.907 1.00 98.19 603 LEU A O 1
ATOM 4809 N N . PHE A 1 604 ? -9.292 5.453 -3.424 1.00 96.31 604 PHE A N 1
ATOM 4810 C CA . PHE A 1 604 ? -9.329 6.092 -2.116 1.00 96.31 604 PHE A CA 1
ATOM 4811 C C . PHE A 1 604 ? -8.512 5.261 -1.116 1.00 96.31 604 PHE A C 1
ATOM 4813 O O . PHE A 1 604 ? -8.639 4.034 -1.049 1.00 96.31 604 PHE A O 1
ATOM 4820 N N . GLY A 1 605 ? -7.695 5.949 -0.327 1.00 95.69 605 GLY A N 1
ATOM 4821 C CA . GLY A 1 605 ? -6.982 5.411 0.822 1.00 95.69 605 GLY A CA 1
ATOM 4822 C C . GLY A 1 605 ? -6.801 6.528 1.841 1.00 95.69 605 GLY A C 1
ATOM 4823 O O . GLY A 1 605 ? -6.608 7.674 1.441 1.00 95.69 605 GLY A O 1
ATOM 4824 N N . SER A 1 606 ? -6.898 6.233 3.133 1.00 93.31 606 SER A N 1
ATOM 4825 C CA . SER A 1 606 ? -6.773 7.263 4.172 1.00 93.31 606 SER A CA 1
ATOM 4826 C C . SER A 1 606 ? -5.357 7.405 4.719 1.00 93.31 606 SER A C 1
ATOM 4828 O O . SER A 1 606 ? -4.990 8.494 5.159 1.00 93.31 606 SER A O 1
ATOM 4830 N N . ASP A 1 607 ? -4.583 6.319 4.691 1.00 92.44 607 ASP A N 1
ATOM 4831 C CA . ASP A 1 607 ? -3.376 6.123 5.503 1.00 92.44 607 ASP A CA 1
ATOM 4832 C C . ASP A 1 607 ? -3.631 6.268 7.014 1.00 92.44 607 ASP A C 1
ATOM 4834 O O . ASP A 1 607 ? -2.753 6.633 7.796 1.00 92.44 607 ASP A O 1
ATOM 4838 N N . PHE A 1 608 ? -4.864 6.036 7.467 1.00 90.56 608 PHE A N 1
ATOM 4839 C CA . PHE A 1 608 ? -5.187 6.087 8.888 1.00 90.56 608 PHE A CA 1
ATOM 4840 C C . PHE A 1 608 ? -4.419 4.987 9.618 1.00 90.56 608 PHE A C 1
ATOM 4842 O O . PHE A 1 608 ? -4.345 3.870 9.138 1.00 90.56 608 PHE A O 1
ATOM 4849 N N . MET A 1 609 ? -3.808 5.185 10.774 1.00 85.44 609 MET A N 1
ATOM 4850 C CA . MET A 1 609 ? -3.831 6.321 11.693 1.00 85.44 609 MET A CA 1
ATOM 4851 C C . MET A 1 609 ? -2.814 7.440 11.417 1.00 85.44 609 MET A C 1
ATOM 4853 O O . MET A 1 609 ? -2.793 8.421 12.151 1.00 85.44 609 MET A O 1
ATOM 4857 N N . ILE A 1 610 ? -1.943 7.309 10.414 1.00 84.00 610 ILE A N 1
ATOM 4858 C CA . ILE A 1 610 ? -0.834 8.248 10.169 1.00 84.00 610 ILE A CA 1
ATOM 4859 C C . ILE A 1 610 ? -1.353 9.664 9.896 1.00 84.00 610 ILE A C 1
ATOM 4861 O O . ILE A 1 610 ? -0.813 10.638 10.423 1.00 84.00 610 ILE A O 1
ATOM 4865 N N . ASN A 1 611 ? -2.459 9.770 9.163 1.00 81.81 611 ASN A N 1
ATOM 4866 C CA . ASN A 1 611 ? -3.134 11.034 8.881 1.00 81.81 611 ASN A CA 1
ATOM 4867 C C . ASN A 1 611 ? -3.657 11.780 10.134 1.00 81.81 611 ASN A C 1
ATOM 4869 O O . ASN A 1 611 ? -3.922 12.979 10.038 1.00 81.81 611 ASN A O 1
ATOM 4873 N N . LEU A 1 612 ? -3.739 11.147 11.318 1.00 82.69 612 LEU A N 1
ATOM 4874 C CA . LEU A 1 612 ? -4.114 11.809 12.582 1.00 82.69 612 LEU A CA 1
ATOM 4875 C C . LEU A 1 612 ? -3.125 12.884 13.018 1.00 82.69 612 LEU A C 1
ATOM 4877 O O . LEU A 1 612 ? -3.441 13.679 13.897 1.00 82.69 612 LEU A O 1
ATOM 4881 N N . ARG A 1 613 ? -1.943 12.943 12.397 1.00 73.81 613 ARG A N 1
ATOM 4882 C CA . ARG A 1 613 ? -1.024 14.079 12.529 1.00 73.81 613 ARG A CA 1
ATOM 4883 C C . ARG A 1 613 ? -1.584 15.376 11.912 1.00 73.81 613 ARG A C 1
ATOM 4885 O O . ARG A 1 613 ? -1.064 16.455 12.185 1.00 73.81 613 ARG A O 1
ATOM 4892 N N . GLU A 1 614 ? -2.633 15.274 11.093 1.00 73.69 614 GLU A N 1
ATOM 4893 C CA . GLU A 1 614 ? -3.226 16.361 10.306 1.00 73.69 614 GLU A CA 1
ATOM 4894 C C . GLU A 1 614 ? -4.767 16.458 10.433 1.00 73.69 614 GLU A C 1
ATOM 4896 O O . GLU A 1 614 ? -5.324 17.553 10.277 1.00 73.69 614 GLU A O 1
ATOM 4901 N N . CYS A 1 615 ? -5.463 15.364 10.766 1.00 77.75 615 CYS A N 1
ATOM 4902 C CA . CYS A 1 615 ? -6.912 15.333 11.002 1.00 77.75 615 CYS A CA 1
ATOM 4903 C C . CYS A 1 615 ? -7.281 14.943 12.444 1.00 77.75 615 CYS A C 1
ATOM 4905 O O . CYS A 1 615 ? -6.481 14.385 13.193 1.00 77.75 615 CYS A O 1
ATOM 4907 N N . ALA A 1 616 ? -8.515 15.255 12.850 1.00 80.00 616 ALA A N 1
ATOM 4908 C CA . ALA A 1 616 ? -8.968 15.003 14.220 1.00 80.00 616 ALA A CA 1
ATOM 4909 C C . ALA A 1 616 ? -9.403 13.547 14.467 1.00 80.00 616 ALA A C 1
ATOM 4911 O O . ALA A 1 616 ? -9.266 13.046 15.582 1.00 80.00 616 ALA A O 1
ATOM 4912 N N . SER A 1 617 ? -9.951 12.877 13.453 1.00 85.12 617 SER A N 1
ATOM 4913 C CA . SER A 1 617 ? -10.427 11.495 13.549 1.00 85.12 617 SER A CA 1
ATOM 4914 C C . SER A 1 617 ? -10.572 10.847 12.171 1.00 85.12 617 SER A C 1
ATOM 4916 O O . SER A 1 617 ? -10.407 11.500 11.134 1.00 85.12 617 SER A O 1
ATOM 4918 N N . TYR A 1 618 ? -10.928 9.560 12.154 1.00 88.81 618 TYR A N 1
ATOM 4919 C CA . TYR A 1 618 ? -11.259 8.852 10.920 1.00 88.81 618 TYR A CA 1
ATOM 4920 C C . TYR A 1 618 ? -12.507 9.436 10.243 1.00 88.81 618 TYR A C 1
ATOM 4922 O O . TYR A 1 618 ? -12.502 9.678 9.034 1.00 88.81 618 TYR A O 1
ATOM 4930 N N . VAL A 1 619 ? -13.548 9.746 11.031 1.00 86.38 619 VAL A N 1
ATOM 4931 C CA . VAL A 1 619 ? -14.747 10.459 10.553 1.00 86.38 619 VAL A CA 1
ATOM 4932 C C . VAL A 1 619 ? -14.402 11.790 9.917 1.00 86.38 619 VAL A C 1
ATOM 4934 O O . VAL A 1 619 ? -14.937 12.092 8.855 1.00 86.38 619 VAL A O 1
ATOM 4937 N N . ASP A 1 620 ? -13.528 12.584 10.539 1.00 82.94 620 ASP A N 1
ATOM 4938 C CA . ASP A 1 620 ? -13.120 13.877 9.986 1.00 82.94 620 ASP A CA 1
ATOM 4939 C C . ASP A 1 620 ? -12.532 13.686 8.580 1.00 82.94 620 ASP A C 1
ATOM 4941 O O . ASP A 1 620 ? -13.027 14.284 7.625 1.00 82.94 620 ASP A O 1
ATOM 4945 N N . TYR A 1 621 ? -11.595 12.747 8.417 1.00 86.06 621 TYR A N 1
ATOM 4946 C CA . TYR A 1 621 ? -10.977 12.454 7.121 1.00 86.06 621 TYR A CA 1
ATOM 4947 C C . TYR A 1 621 ? -11.987 11.958 6.068 1.00 86.06 621 TYR A C 1
ATOM 4949 O O . TYR A 1 621 ? -12.072 12.516 4.973 1.00 86.06 621 TYR A O 1
ATOM 4957 N N . ILE A 1 622 ? -12.802 10.943 6.387 1.00 88.12 622 ILE A N 1
ATOM 4958 C CA . ILE A 1 622 ? -13.803 10.414 5.443 1.00 88.12 622 ILE A CA 1
ATOM 4959 C C . ILE A 1 622 ? -14.865 11.459 5.111 1.00 88.12 622 ILE A C 1
ATOM 4961 O O . ILE A 1 622 ? -15.312 11.539 3.966 1.00 88.12 622 ILE A O 1
ATOM 4965 N N . SER A 1 623 ? -15.290 12.268 6.081 1.00 82.56 623 SER A N 1
ATOM 4966 C CA . SER A 1 623 ? -16.323 13.282 5.865 1.00 82.56 623 SER A CA 1
ATOM 4967 C C . SER A 1 623 ? -15.873 14.349 4.872 1.00 82.56 623 SER A C 1
ATOM 4969 O O . SER A 1 623 ? -16.683 14.799 4.066 1.00 82.56 623 SER A O 1
ATOM 4971 N N . GLN A 1 624 ? -14.583 14.700 4.861 1.00 79.75 624 GLN A N 1
ATOM 4972 C CA . GLN A 1 624 ? -14.018 15.609 3.864 1.00 79.75 624 GLN A CA 1
ATOM 4973 C C . GLN A 1 624 ? -14.080 15.012 2.455 1.00 79.75 624 GLN A C 1
ATOM 4975 O O . GLN A 1 624 ? -14.303 15.750 1.498 1.00 79.75 624 GLN A O 1
ATOM 4980 N N . TYR A 1 625 ? -13.933 13.688 2.337 1.00 86.88 625 TYR A N 1
ATOM 4981 C CA . TYR A 1 625 ? -14.029 12.970 1.068 1.00 86.88 625 TYR A CA 1
ATOM 4982 C C . TYR A 1 625 ? -15.481 12.756 0.582 1.00 86.88 625 TYR A C 1
ATOM 4984 O O . TYR A 1 625 ? -15.790 12.863 -0.606 1.00 86.88 625 TYR A O 1
ATOM 4992 N N . THR A 1 626 ? -16.390 12.421 1.493 1.00 83.94 626 THR A N 1
ATOM 4993 C CA . THR A 1 626 ? -17.772 12.013 1.179 1.00 83.94 626 THR A CA 1
ATOM 4994 C C . THR A 1 626 ? -18.711 13.210 1.083 1.00 83.94 626 THR A C 1
ATOM 4996 O O . THR A 1 626 ? -19.393 13.401 0.070 1.00 83.94 626 THR A O 1
ATOM 4999 N N . ILE A 1 627 ? -18.684 14.088 2.085 1.00 71.38 627 ILE A N 1
ATOM 5000 C CA . ILE A 1 627 ? -19.552 15.257 2.156 1.00 71.38 627 ILE A CA 1
ATOM 5001 C C . ILE A 1 627 ? -18.974 16.339 1.245 1.00 71.38 627 ILE A C 1
ATOM 5003 O O . ILE A 1 627 ? -17.889 16.872 1.478 1.00 71.38 627 ILE A O 1
ATOM 5007 N N . ASN A 1 628 ? -19.722 16.682 0.195 1.00 59.78 628 ASN A N 1
ATOM 5008 C CA . ASN A 1 628 ? -19.386 17.763 -0.724 1.00 59.78 628 ASN A CA 1
ATOM 5009 C C . ASN A 1 628 ? -19.460 19.122 -0.008 1.00 59.78 628 ASN A C 1
ATOM 5011 O O . ASN A 1 628 ? -20.446 19.852 -0.101 1.00 59.78 628 ASN A O 1
ATOM 5015 N N . LYS A 1 629 ? -18.406 19.475 0.724 1.00 56.03 629 LYS A N 1
ATOM 5016 C CA . LYS A 1 629 ? -18.137 20.869 1.040 1.00 56.03 629 LYS A CA 1
ATOM 5017 C C . LYS A 1 629 ? -17.414 21.439 -0.175 1.00 56.03 629 LYS A C 1
ATOM 5019 O O . LYS A 1 629 ? -16.243 21.133 -0.384 1.00 56.03 629 LYS A O 1
ATOM 5024 N N . TYR A 1 630 ? -18.078 22.309 -0.937 1.00 48.59 630 TYR A N 1
ATOM 5025 C CA . TYR A 1 630 ? -17.449 23.181 -1.950 1.00 48.59 630 TYR A CA 1
ATOM 5026 C C . TYR A 1 630 ? -16.218 23.948 -1.397 1.00 48.59 630 TYR A C 1
ATOM 5028 O O . TYR A 1 630 ? -15.380 24.474 -2.136 1.00 48.59 630 TYR A O 1
ATOM 5036 N N . ASP A 1 631 ? -16.064 23.974 -0.071 1.00 52.75 631 ASP A N 1
ATOM 5037 C CA . ASP A 1 631 ? -14.888 24.472 0.624 1.00 52.75 631 ASP A CA 1
ATOM 5038 C C . ASP A 1 631 ? -13.640 23.586 0.472 1.00 52.75 631 ASP A C 1
ATOM 5040 O O . ASP A 1 631 ? -12.548 24.147 0.474 1.00 52.75 631 ASP A O 1
ATOM 5044 N N . VAL A 1 632 ? -13.758 22.268 0.266 1.00 58.22 632 VAL A N 1
ATOM 5045 C CA . VAL A 1 632 ? -12.626 21.316 0.182 1.00 58.22 632 VAL A CA 1
ATOM 5046 C C . VAL A 1 632 ? -12.255 20.978 -1.266 1.00 58.22 632 VAL A C 1
ATOM 5048 O O . VAL A 1 632 ? -11.076 20.986 -1.614 1.00 58.22 632 VAL A O 1
ATOM 5051 N N . TRP A 1 633 ? -13.242 20.764 -2.136 1.00 67.56 633 TRP A N 1
ATOM 5052 C CA . TRP A 1 633 ? -13.015 20.467 -3.554 1.00 67.56 633 TRP A CA 1
ATOM 5053 C C . TRP A 1 633 ? -12.825 21.770 -4.317 1.00 67.56 633 TRP A C 1
ATOM 5055 O O . TRP A 1 633 ? -13.780 22.496 -4.590 1.00 67.56 633 TRP A O 1
ATOM 5065 N N . ALA A 1 634 ? -11.579 22.132 -4.604 1.00 58.88 634 ALA A N 1
ATOM 5066 C CA . ALA A 1 634 ? -11.327 23.315 -5.408 1.00 58.88 634 ALA A CA 1
ATOM 5067 C C . ALA A 1 634 ? -11.810 23.072 -6.848 1.00 58.88 634 ALA A C 1
ATOM 5069 O O . ALA A 1 634 ? -11.361 22.130 -7.494 1.00 58.88 634 ALA A O 1
ATOM 5070 N N . ASP A 1 635 ? -12.681 23.945 -7.363 1.00 61.75 635 ASP A N 1
ATOM 5071 C CA . ASP A 1 635 ? -12.903 24.058 -8.805 1.00 61.75 635 ASP A CA 1
ATOM 5072 C C . ASP A 1 635 ? -11.661 24.714 -9.416 1.00 61.75 635 ASP A C 1
ATOM 5074 O O . ASP A 1 635 ? -11.519 25.940 -9.469 1.00 61.75 635 ASP A O 1
ATOM 5078 N N . VAL A 1 636 ? -10.669 23.887 -9.741 1.00 64.94 636 VAL A N 1
ATOM 5079 C CA . VAL A 1 636 ? -9.440 24.362 -10.365 1.00 64.94 636 VAL A CA 1
ATOM 5080 C C . VAL A 1 636 ? -9.655 24.317 -11.871 1.00 64.94 636 VAL A C 1
ATOM 5082 O O . VAL A 1 636 ? -9.520 23.264 -12.487 1.00 64.94 636 VAL A O 1
ATOM 5085 N N . SER A 1 637 ? -9.966 25.467 -12.474 1.00 62.28 637 SER A N 1
ATOM 5086 C CA . SER A 1 637 ? -10.136 25.599 -13.931 1.00 62.28 637 SER A CA 1
ATOM 5087 C C . SER A 1 637 ? -9.022 24.870 -14.695 1.00 62.28 637 SER A C 1
ATOM 5089 O O . SER A 1 637 ? -7.837 25.085 -14.416 1.00 62.28 637 SER A O 1
ATOM 5091 N N . GLY A 1 638 ? -9.404 23.971 -15.608 1.00 68.38 638 GLY A N 1
ATOM 5092 C CA . GLY A 1 638 ? -8.489 23.118 -16.376 1.00 68.38 638 GLY A CA 1
ATOM 5093 C C . GLY A 1 638 ? -8.064 21.808 -15.696 1.00 68.38 638 GLY A C 1
ATOM 5094 O O . GLY A 1 638 ? -7.246 21.090 -16.262 1.00 68.38 638 GLY A O 1
ATOM 5095 N N . ASP A 1 639 ? -8.580 21.474 -14.507 1.00 76.38 639 ASP A N 1
ATOM 5096 C CA . ASP A 1 639 ? -8.373 20.151 -13.904 1.00 76.38 639 ASP A CA 1
ATOM 5097 C C . ASP A 1 639 ? -9.089 19.052 -14.712 1.00 76.38 639 ASP A C 1
ATOM 5099 O O . ASP A 1 639 ? -10.294 19.122 -14.977 1.00 76.38 639 ASP A O 1
ATOM 5103 N N . ARG A 1 640 ? -8.320 18.039 -15.125 1.00 83.62 640 ARG A N 1
ATOM 5104 C CA . ARG A 1 640 ? -8.793 16.886 -15.902 1.00 83.62 640 ARG A CA 1
ATOM 5105 C C . ARG A 1 640 ? -9.354 15.776 -15.009 1.00 83.62 640 ARG A C 1
ATOM 5107 O O . ARG A 1 640 ? -10.200 15.017 -15.478 1.00 83.62 640 ARG A O 1
ATOM 5114 N N . LEU A 1 641 ? -8.935 15.691 -13.740 1.00 83.38 641 LEU A N 1
ATOM 5115 C CA . LEU A 1 641 ? -9.446 14.689 -12.797 1.00 83.38 641 LEU A CA 1
ATOM 5116 C C . LEU A 1 641 ? -10.814 15.076 -12.239 1.00 83.38 641 LEU A C 1
ATOM 5118 O O . LEU A 1 641 ? -11.649 14.189 -12.088 1.00 83.38 641 LEU A O 1
ATOM 5122 N N . LYS A 1 642 ? -11.068 16.374 -12.011 1.00 83.69 642 LYS A N 1
ATOM 5123 C CA . LYS A 1 642 ? -12.348 16.925 -11.531 1.00 83.69 642 LYS A CA 1
ATOM 5124 C C . LYS A 1 642 ? -12.825 16.229 -10.258 1.00 83.69 642 LYS A C 1
ATOM 5126 O O . LYS A 1 642 ? -13.831 15.533 -10.252 1.00 83.69 642 LYS A O 1
ATOM 5131 N N . PHE A 1 643 ? -12.106 16.409 -9.154 1.00 82.62 643 PHE A N 1
ATOM 5132 C CA . PHE A 1 643 ? -12.433 15.745 -7.883 1.00 82.62 643 PHE A CA 1
ATOM 5133 C C . PHE A 1 643 ? -13.810 16.102 -7.289 1.00 82.62 643 PHE A C 1
ATOM 5135 O O . PHE A 1 643 ? -14.289 15.403 -6.403 1.00 82.62 643 PHE A O 1
ATOM 5142 N N . ASN A 1 644 ? -14.462 17.161 -7.772 1.00 82.69 644 ASN A N 1
ATOM 5143 C CA . ASN A 1 644 ? -15.847 17.494 -7.430 1.00 82.69 644 ASN A CA 1
ATOM 5144 C C . ASN A 1 644 ? -16.893 16.606 -8.137 1.00 82.69 644 ASN A C 1
ATOM 5146 O O . ASN A 1 644 ? -18.079 16.737 -7.851 1.00 82.69 644 ASN A O 1
ATOM 5150 N N . ASP A 1 645 ? -16.471 15.730 -9.048 1.00 88.69 645 ASP A N 1
ATOM 5151 C CA . ASP A 1 645 ? -17.312 14.771 -9.758 1.00 88.69 645 ASP A CA 1
ATOM 5152 C C . ASP A 1 645 ? -17.691 13.587 -8.850 1.00 88.69 645 ASP A C 1
ATOM 5154 O O . ASP A 1 645 ? -16.838 12.806 -8.413 1.00 88.69 645 ASP A O 1
ATOM 5158 N N . ASP A 1 646 ? -18.987 13.456 -8.566 1.00 91.12 646 ASP A N 1
ATOM 5159 C CA . ASP A 1 646 ? -19.543 12.404 -7.713 1.00 91.12 646 ASP A CA 1
ATOM 5160 C C . ASP A 1 646 ? -19.295 11.001 -8.279 1.00 91.12 646 ASP A C 1
ATOM 5162 O O . ASP A 1 646 ? -18.956 10.096 -7.515 1.00 91.12 646 ASP A O 1
ATOM 5166 N N . ASP A 1 647 ? -19.390 10.817 -9.600 1.00 92.94 647 ASP A N 1
ATOM 5167 C CA . ASP A 1 647 ? -19.185 9.510 -10.231 1.00 92.94 647 ASP A CA 1
ATOM 5168 C C . ASP A 1 647 ? -17.722 9.082 -10.102 1.00 92.94 647 ASP A C 1
ATOM 5170 O O . ASP A 1 647 ? -17.424 7.921 -9.810 1.00 92.94 647 ASP A O 1
ATOM 5174 N N . PHE A 1 648 ? -16.790 10.027 -10.251 1.00 92.88 648 PHE A N 1
ATOM 5175 C CA . PHE A 1 648 ? -15.368 9.755 -10.058 1.00 92.88 648 PHE A CA 1
ATOM 5176 C C . PHE A 1 648 ? -15.040 9.385 -8.611 1.00 92.88 648 PHE A C 1
ATOM 5178 O O . PHE A 1 648 ? -14.348 8.396 -8.358 1.00 92.88 648 PHE A O 1
ATOM 5185 N N . ARG A 1 649 ? -15.549 10.160 -7.646 1.00 92.81 649 ARG A N 1
ATOM 5186 C CA . ARG A 1 649 ? -15.353 9.868 -6.221 1.00 92.81 649 ARG A CA 1
ATOM 5187 C C . ARG A 1 649 ? -15.958 8.515 -5.850 1.00 92.81 649 ARG A C 1
ATOM 5189 O O . ARG A 1 649 ? -15.322 7.709 -5.174 1.00 92.81 649 ARG A O 1
ATOM 5196 N N . PHE A 1 650 ? -17.151 8.213 -6.358 1.00 95.44 650 PHE A N 1
ATOM 5197 C CA . PHE A 1 650 ? -17.771 6.906 -6.178 1.00 95.44 650 PHE A CA 1
ATOM 5198 C C . PHE A 1 650 ? -16.910 5.780 -6.771 1.00 95.44 650 PHE A C 1
ATOM 5200 O O . PHE A 1 650 ? -16.705 4.750 -6.128 1.00 95.44 650 PHE A O 1
ATOM 5207 N N . GLN A 1 651 ? -16.347 5.968 -7.968 1.00 96.12 651 GLN A N 1
ATOM 5208 C CA . GLN A 1 651 ? -15.430 4.996 -8.567 1.00 96.12 651 GLN A CA 1
ATOM 5209 C C . GLN A 1 651 ? -14.205 4.749 -7.680 1.00 96.12 651 GLN A C 1
ATOM 5211 O O . GLN A 1 651 ? -13.911 3.594 -7.379 1.00 96.12 651 GLN A O 1
ATOM 5216 N N . MET A 1 652 ? -13.539 5.800 -7.198 1.00 96.19 652 MET A N 1
ATOM 5217 C CA . MET A 1 652 ? -12.346 5.680 -6.349 1.00 96.19 652 MET A CA 1
ATOM 5218 C C . MET A 1 652 ? -12.611 4.992 -5.003 1.00 96.19 652 MET A C 1
ATOM 5220 O O . MET A 1 652 ? -11.735 4.281 -4.514 1.00 96.19 652 MET A O 1
ATOM 5224 N N . ALA A 1 653 ? -13.793 5.184 -4.410 1.00 96.88 653 ALA A N 1
ATOM 5225 C CA . ALA A 1 653 ? -14.155 4.606 -3.114 1.00 96.88 653 ALA A CA 1
ATOM 5226 C C . ALA A 1 653 ? -14.946 3.290 -3.202 1.00 96.88 653 ALA A C 1
ATOM 5228 O O . ALA A 1 653 ? -15.219 2.672 -2.176 1.00 96.88 653 ALA A O 1
ATOM 5229 N N . HIS A 1 654 ? -15.342 2.841 -4.395 1.00 97.00 654 HIS A N 1
ATOM 5230 C CA . HIS A 1 654 ? -16.134 1.618 -4.547 1.00 97.00 654 HIS A CA 1
ATOM 5231 C C . HIS A 1 654 ? -15.708 0.769 -5.741 1.00 97.00 654 HIS A C 1
ATOM 5233 O O . HIS A 1 654 ? -15.196 -0.337 -5.575 1.00 97.00 654 HIS A O 1
ATOM 5239 N N . THR A 1 655 ? -15.893 1.288 -6.953 1.00 97.00 655 THR A N 1
ATOM 5240 C CA . THR A 1 655 ? -15.748 0.496 -8.186 1.00 97.00 655 THR A CA 1
ATOM 5241 C C . THR A 1 655 ? -14.296 0.084 -8.444 1.00 97.00 655 THR A C 1
ATOM 5243 O O . THR A 1 655 ? -14.015 -1.082 -8.731 1.00 97.00 655 THR A O 1
ATOM 5246 N N . ASN A 1 656 ? -13.357 1.022 -8.316 1.00 97.94 656 ASN A N 1
ATOM 5247 C CA . ASN A 1 656 ? -11.939 0.776 -8.556 1.00 97.94 656 ASN A CA 1
ATOM 5248 C C . ASN A 1 656 ? -11.345 -0.156 -7.481 1.00 97.94 656 ASN A C 1
ATOM 5250 O O . ASN A 1 656 ? -10.706 -1.132 -7.878 1.00 97.94 656 ASN A O 1
ATOM 5254 N N . PRO A 1 657 ? -11.603 0.035 -6.165 1.00 97.75 657 PRO A N 1
ATOM 5255 C CA . PRO A 1 657 ? -11.191 -0.919 -5.134 1.00 97.75 657 PRO A CA 1
ATOM 5256 C C . PRO A 1 657 ? -11.779 -2.317 -5.326 1.00 97.75 657 PRO A C 1
ATOM 5258 O O . PRO A 1 657 ? -11.053 -3.296 -5.181 1.00 97.75 657 PRO A O 1
ATOM 5261 N N . MET A 1 658 ? -13.054 -2.441 -5.720 1.00 96.38 658 MET A N 1
ATOM 5262 C CA . MET A 1 658 ? -13.649 -3.746 -6.041 1.00 96.38 658 MET A CA 1
ATOM 5263 C C . MET A 1 658 ? -12.872 -4.458 -7.154 1.00 96.38 658 MET A C 1
ATOM 5265 O O . MET A 1 658 ? -12.543 -5.640 -7.031 1.00 96.38 658 MET A O 1
ATOM 5269 N N . ARG A 1 659 ? -12.513 -3.732 -8.220 1.00 96.25 659 ARG A N 1
ATOM 5270 C CA . ARG A 1 659 ? -11.701 -4.274 -9.316 1.00 96.25 659 ARG A CA 1
ATOM 5271 C C . ARG A 1 659 ? -10.285 -4.633 -8.852 1.00 96.25 659 ARG A C 1
ATOM 5273 O O . ARG A 1 659 ? -9.815 -5.732 -9.142 1.00 96.25 659 ARG A O 1
ATOM 5280 N N . PHE A 1 660 ? -9.626 -3.741 -8.112 1.00 97.88 660 PHE A N 1
ATOM 5281 C CA . PHE A 1 660 ? -8.263 -3.944 -7.622 1.00 97.88 660 PHE A CA 1
ATOM 5282 C C . PHE A 1 660 ? -8.163 -5.133 -6.660 1.00 97.88 660 PHE A C 1
ATOM 5284 O O . PHE A 1 660 ? -7.286 -5.971 -6.849 1.00 97.88 660 PHE A O 1
ATOM 5291 N N . HIS A 1 661 ? -9.073 -5.254 -5.691 1.00 96.50 661 HIS A N 1
ATOM 5292 C CA . HIS A 1 661 ? -9.057 -6.305 -4.675 1.00 96.50 661 HIS A CA 1
ATOM 5293 C C . HIS A 1 661 ? -9.554 -7.651 -5.210 1.00 96.50 661 HIS A C 1
ATOM 5295 O O . HIS A 1 661 ? -8.885 -8.671 -5.045 1.00 96.50 661 HIS A O 1
ATOM 5301 N N . PHE A 1 662 ? -10.645 -7.675 -5.979 1.00 95.00 662 PHE A N 1
ATOM 5302 C CA . PHE A 1 662 ? -11.348 -8.928 -6.300 1.00 95.00 662 PHE A CA 1
ATOM 5303 C C . PHE A 1 662 ? -11.304 -9.358 -7.774 1.00 95.00 662 PHE A C 1
ATOM 5305 O O . PHE A 1 662 ? -11.686 -10.480 -8.073 1.00 95.00 662 PHE A O 1
ATOM 5312 N N . GLY A 1 663 ? -10.747 -8.542 -8.674 1.00 85.56 663 GLY A N 1
ATOM 5313 C CA . GLY A 1 663 ? -10.390 -8.976 -10.033 1.00 85.56 663 GLY A CA 1
ATOM 5314 C C . GLY A 1 663 ? -11.413 -8.607 -11.104 1.00 85.56 663 GLY A C 1
ATOM 5315 O O . GLY A 1 663 ? -11.356 -9.146 -12.203 1.00 85.56 663 GLY A O 1
ATOM 5316 N N . GLY A 1 664 ? -12.300 -7.654 -10.802 1.00 68.31 664 GLY A N 1
ATOM 5317 C CA . GLY A 1 664 ? -13.438 -7.279 -11.647 1.00 68.31 664 GLY A CA 1
ATOM 5318 C C . GLY A 1 664 ? -14.701 -8.073 -11.297 1.00 68.31 664 GLY A C 1
ATOM 5319 O O . GLY A 1 664 ? -14.611 -9.180 -10.776 1.00 68.31 664 GLY A O 1
ATOM 5320 N N . ILE A 1 665 ? -15.862 -7.451 -11.526 1.00 41.34 665 ILE A N 1
ATOM 5321 C CA . ILE A 1 665 ? -17.215 -8.020 -11.383 1.00 41.34 665 ILE A CA 1
ATOM 5322 C C . ILE A 1 665 ? -17.708 -8.410 -12.772 1.00 41.34 665 ILE A C 1
ATOM 5324 O O . ILE A 1 665 ? -17.430 -7.610 -13.700 1.00 41.34 665 ILE A O 1
#

Secondary structure (DSSP, 8-state):
-EEEEEEE----TTSS-HHHHHHHHHH-HHHHHHTS-BPPHHHHHHHHHHHHTSTTSHHHHHHHHHHHHHHHHHHHHHTT--TTSPPBHHHHHHHHHHHHHTS-HHHHHHHHHHHHHHHHHTT-SEETTEE-SEEEEEEE------SS----TTTTT-TT-PPPPPHHHHHHHHHHHHHHHHHHHGGG--EEEEEEEE--GGGSB-TT------EEEE---GGGS-TTTS--SS------TTT-------S---HHHHHHHHHHHHHS---HHHHHHHHHHHHHHHHTTTS----------------GGGBTTEEEEEPTTS-EEEEE--S---HHHHHHHHHHSPPPPTT--HHHHHHHHHHHHHHHHHHHHHHHHH-TTSPBHHHHHHHHTTTSPPPHHHHHHTTT---S-GGG--TTS--EEEE-GGGT--SS-SS-TTT-HHHHHHHHHHHHHHHHT--EEEE-SS-S---S-HHHHHHHHSGGGGHHHHHH-TT--EEEEGGG-BTTBSSS--HHHHIIIIIIIT-B-PPTT--HHHHHHHHH-TT--GGGSPBSSTTEEEE-TTT-SSHHHHHHHHHHHTTS---HHHHHHHHTTEE----BTGGGGTSS-HHHHHHHHHS--TTTS---TT-SS-TT-HHHHHIIIIIHHHHHHHS--

Nearest PDB structures (foldseek):
  2ze3-assembly1_A-2  TM=3.199E-01  e=1.181E+00  Deinococcus ficus
  8tsi-assembly1_J  TM=2.408E-01  e=6.747E+00  Caldimonas thermodepolymerans
  8tt3-assembly1_F  TM=3.342E-01  e=9.263E+00  Caldimonas thermodepolymerans